Protein 7SHJ (pdb70)

Nearest PDB structures (foldseek):
  7shj-assembly1_A  TM=1.004E+00  e=8.729E-49  Acinetobacter baumannii
  7shj-assembly2_B  TM=9.724E-01  e=4.569E-40  Acinetobacter baumannii
  4nnp-assembly1_A  TM=8.245E-01  e=5.913E-11  Staphylococcus aureus subsp. aureus Mu50
  5hx7-assembly1_A  TM=7.736E-01  e=1.551E-10  Listeria monocytogenes EGD-e
  4nnp-assembly2_B  TM=8.102E-01  e=1.195E-09  Staphylococcus aureus subsp. aureus Mu50

Foldseek 3Di:
DAEEEAAQLLLQLLCLLCPPPDHYHHLPLPVVSVVCVVPHQAYEYQACQVCVPCNVPQVPDPRYDRVVVPPQFDWDADADQQGHGDPPHTQSLGCLQLVRSLSSQCVSLVSVCVVCVVCNVSSNVSSVVSNVLSVVLLVVADDAEQEAEEQEPNCPNNCVSNNYDYRGHQDPDNVDGRDLVSLVVSLVSPPDQEHEYEYQDPPNNHHYQYFYAHSSLSPDNHSSVSSSVSSVSSNVRRVD/DAEEEAFQLLLQLVCLLCVPNDRHHYQPLPVVSVVVVVPHQAYEYQDCLVPVPCCVPQVPPPRYDHLVPPPQFDWAADAAQQGHGDPPHTLSLGCLALSRSLSSQCVSLVVVCVVVVVCSVVSNVSSVVLNVLSVVLLVVQAEAEAEEQADNNPNNCRSNVYDYRGHQDPPPHGDDVVVCSCVVSVPDQQHEYEYEDPFDRPDSYTYHYAHSSCSPDNHSSVNSSVRSVSRHVRRD

Solvent-accessible surface area: 22377 Å² total; per-residue (Å²): 163,26,1,3,0,0,16,29,4,0,32,1,0,0,52,32,0,0,99,81,42,48,114,5,97,24,4,66,182,100,108,74,51,130,126,12,9,99,72,7,30,5,0,0,6,0,0,133,64,64,10,70,122,27,42,129,68,2,63,117,40,205,53,14,45,16,0,19,117,42,37,38,4,8,46,38,14,81,29,55,28,118,11,8,22,63,51,116,42,49,5,13,29,0,5,0,11,0,38,0,0,17,70,0,0,69,39,0,0,32,34,0,1,130,71,47,88,129,41,113,87,79,0,97,80,2,1,61,53,4,7,164,68,0,79,117,7,15,127,82,40,135,50,97,34,27,36,0,0,0,61,27,24,0,1,18,3,0,25,102,10,0,19,14,58,15,23,0,0,18,7,109,55,57,166,79,78,35,80,85,72,13,19,134,64,0,53,92,53,52,66,126,71,91,1,4,13,0,11,58,45,171,156,200,9,50,56,60,36,86,44,18,1,50,14,32,3,93,151,45,107,44,0,10,61,2,0,98,85,11,0,78,84,0,19,118,4,23,115,119,168,27,0,0,0,0,20,25,2,0,30,1,0,0,54,28,0,0,139,87,42,50,122,4,84,25,9,80,170,112,114,76,40,115,125,15,1,96,68,5,35,8,0,0,10,0,1,138,68,62,9,72,116,18,41,153,50,2,61,140,39,200,57,14,44,16,0,24,110,37,38,16,4,10,54,39,19,73,32,50,18,133,18,15,15,64,36,116,44,56,5,11,31,0,11,0,12,1,61,3,0,22,98,0,0,39,29,0,1,60,36,5,6,135,52,49,90,122,34,132,53,109,2,138,85,29,0,59,57,5,10,128,68,0,71,113,4,15,133,81,50,80,62,78,11,0,12,0,89,52,21,0,0,19,4,0,18,78,5,0,43,8,64,18,12,2,0,24,12,117,118,132,85,43,88,78,78,12,77,140,64,9,81,115,35,64,24,71,88,61,0,1,15,0,8,63,113,169,135,76,124,94,44,54,30,13,43,5,23,2,45,12,38,4,90,144,46,111,46,0,14,82,5,0,67,82,8,0,57,56,0,26,141,7,5,153

Sequence (476 aa):
QGLVVSTHPIYLIAKEITKGVEEPQLLLQTPAHRKAINDASLVIWLGKAHEAPLNKLLSNNKKAIALLDSGILSILPQRNTRGAALPNTVDTHVWLEPNNAVRIGFFIAALRSQQHPENKAKYWNNANTFARNMLQAAQAYDSNGKPYWSYHDAYQYLERSLNLKFAGALTDDPHVAPTAAQIKYLNDSRPKAQMCLLAESFTKLGSITFQPVDESMNNEDNFVTAWKKLAIKTDKCVLNQGLVVSTHPIYLIAKEITKGVEEPQLLLQTPAHRKAINDASLVIWLGKAHEAPLNKLLSNNKKAIALLDSGILSILPQRNTRGAALPNTVDTHVWLEPNNAVRIGFFIAALRSQQHPENKAKYWNNANTFARNMLQAAQAYDSKPYWSYHDAYQYLERSLNLKFAGALTDDVAPTAAQIKYLNDSRPKAQMCLLAESQYQKLGSITFQPVDESMNNEDNFVTAWKKLAIKTDKCVL

Secondary structure (DSSP, 8-state):
--EEESSHHHHHHHHHHTTTT---EES---HHHHHHHHH-SEEEE--TTT-SSTHHHHHT-TTEEEGGGTT-S-----B-TTSPBPTT---S-GGGSHHHHHHHHHHHHHHHHHH-GGGHHHHHHHHHHHHHHHHHHHHT-----EEEEESSS--GGGHHHHTEEEEEES-SSTTSPPPHHHHHHHHHT-SSSSEEEEESS-----SEEEEE--TT-TT-S-HHHHHHHHHHHHHHHHH-/-EEEESSHHHHHHHHHHHTTT---EES---HHHHHHHHTEEEEEE--TTT-HHHHHHHTT-TTEEEGGGSS-S--PPPB-TTSPBPTT-----GGGSHHHHHHHHHHHHHHHHHH-GGGHHHHHHHHHHHHHHHHHHHHHT---EEEEEES--HHHHHHHT-EEEEEEE---PPPHHHHHHHHHH-SSSSEEEEEE---EEETTEEEEEE-TT-TT-S-HHHHHHHHHHHHHHHH-

Radius of gyration: 24.62 Å; Cα contacts (8 Å, |Δi|>4): 872; chains: 2; bounding box: 62×68×51 Å

InterPro domains:
  IPR006127 Periplasmic solute binding protein, ZnuA-like [PF01297] (11-212)
  IPR050492 Bacterial metal-binding protein 9 [PTHR42953] (11-207)

B-factor: mean 47.2, std 20.19, range [19.98, 134.27]

Organism: Acinetobacter baumannii (NCBI:txid470)

Structure (mmCIF, N/CA/C/O backbone):
data_7SHJ
#
_entry.id   7SHJ
#
_cell.length_a   55.519
_cell.length_b   45.606
_cell.length_c   97.659
_cell.angle_alpha   90.000
_cell.angle_beta   97.070
_cell.angle_gamma   90.000
#
_symmetry.space_group_name_H-M   'P 1 21 1'
#
loop_
_entity.id
_entity.type
_entity.pdbx_description
1 polymer 'Zinc ABC transporter solute-binding protein'
2 non-polymer 'SODIUM ION'
3 water water
#
loop_
_atom_site.group_PDB
_atom_site.id
_atom_site.type_symbol
_atom_site.label_atom_id
_atom_site.label_alt_id
_atom_site.label_comp_id
_atom_site.label_asym_id
_atom_site.label_entity_id
_atom_site.label_seq_id
_atom_site.pdbx_PDB_ins_code
_atom_site.Cartn_x
_at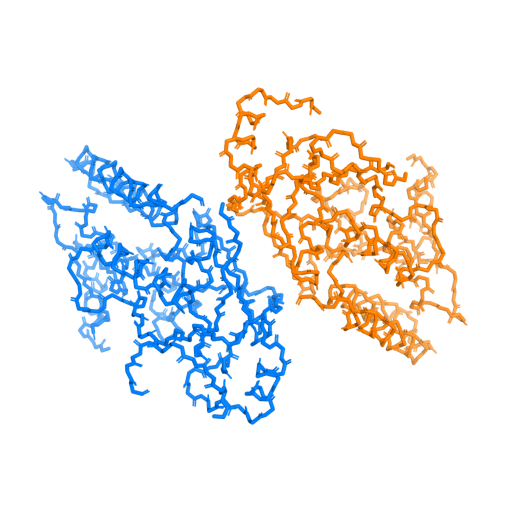om_site.Cartn_y
_atom_site.Cartn_z
_atom_site.occupancy
_atom_site.B_iso_or_equiv
_atom_site.auth_seq_id
_atom_site.auth_comp_id
_atom_site.auth_asym_id
_atom_site.auth_atom_id
_atom_site.pdbx_PDB_model_num
ATOM 1 N N . GLN A 1 2 ? 13.36000 13.05900 40.84500 1.000 96.76423 8 GLN A N 1
ATOM 2 C CA . GLN A 1 2 ? 13.65200 14.17100 39.91100 1.000 96.01414 8 GLN A CA 1
ATOM 3 C C . GLN A 1 2 ? 13.07300 13.88600 38.52700 1.000 93.12169 8 GLN A C 1
ATOM 4 O O . GLN A 1 2 ? 12.08600 14.55200 38.20900 1.000 91.91102 8 GLN A O 1
ATOM 17 N N . GLY A 1 3 ? 13.62900 12.94200 37.76400 1.000 54.99607 9 GLY A N 1
ATOM 18 C CA . GLY A 1 3 ? 13.24100 12.71600 36.36100 1.000 52.05624 9 GLY A CA 1
ATOM 19 C C . GLY A 1 3 ? 12.41300 11.47900 36.09800 1.000 49.75333 9 GLY A C 1
ATOM 20 O O . GLY A 1 3 ? 12.45900 10.56300 36.89800 1.000 51.86938 9 GLY A O 1
ATOM 24 N N . LEU A 1 4 ? 11.67300 11.47400 35.00400 1.000 38.65200 10 LEU A N 1
ATOM 25 C CA . LEU A 1 4 ? 10.91100 10.30100 34.55700 1.000 37.32026 10 LEU A CA 1
ATOM 26 C C . LEU A 1 4 ? 11.94300 9.32700 33.99500 1.000 36.17802 10 LEU A C 1
ATOM 27 O O . LEU A 1 4 ? 12.81100 9.83300 33.38400 1.000 35.51478 10 LEU A O 1
ATOM 43 N N . VAL A 1 5 ? 11.93400 8.05000 34.36700 1.000 35.40951 11 VAL A N 1
ATOM 44 C CA . VAL A 1 5 ? 12.82500 6.98200 33.83400 1.000 34.11198 11 VAL A CA 1
ATOM 45 C C . VAL A 1 5 ? 11.89000 6.00600 33.13200 1.000 32.43284 11 VAL A C 1
ATOM 46 O O . VAL A 1 5 ? 10.84600 5.87400 33.63300 1.000 32.48547 11 VAL A O 1
ATOM 59 N N . VAL A 1 6 ? 12.24800 5.44800 31.97600 1.000 32.10122 12 VAL A N 1
ATOM 60 C CA . VAL A 1 6 ? 11.35800 4.57900 31.16000 1.000 30.92213 12 VAL A CA 1
ATOM 61 C C . VAL A 1 6 ? 12.15000 3.35900 30.70900 1.000 30.73790 12 VAL A C 1
ATOM 62 O O . VAL A 1 6 ? 13.06400 3.54800 29.97100 1.000 32.04068 12 VAL A O 1
ATOM 75 N N . SER A 1 7 ? 11.71800 2.15400 31.03800 1.000 37.75189 13 SER A N 1
ATOM 76 C CA . SER A 1 7 ? 12.44400 0.88700 30.76700 1.000 37.60714 13 SER A CA 1
ATOM 77 C C . SER A 1 7 ? 12.79300 0.64800 29.30100 1.000 40.00216 13 SER A C 1
ATOM 78 O O . SER A 1 7 ? 13.97000 0.39200 29.06100 1.000 41.48129 13 SER A O 1
ATOM 86 N N . THR A 1 8 ? 11.84800 0.75700 28.37700 1.000 26.76374 14 THR A N 1
ATOM 87 C CA . THR A 1 8 ? 12.01300 0.32600 26.97200 1.000 30.56419 14 THR A CA 1
ATOM 88 C C . THR A 1 8 ? 11.99700 1.49200 26.00000 1.000 33.80405 14 THR A C 1
ATOM 89 O O . THR A 1 8 ? 11.42100 2.51500 26.33000 1.000 32.59075 14 THR A O 1
ATOM 100 N N . HIS A 1 9 ? 12.55400 1.28000 24.82100 1.000 28.18759 15 HIS A N 1
ATOM 101 C CA . HIS A 1 9 ? 12.67900 2.33700 23.79400 1.000 30.26415 15 HIS A CA 1
ATOM 102 C C . HIS A 1 9 ? 11.34600 2.74000 23.16900 1.000 31.68801 15 HIS A C 1
ATOM 103 O O . HIS A 1 9 ? 11.20800 3.89100 22.98200 1.000 31.10110 15 HIS A O 1
ATOM 117 N N . PRO A 1 10 ? 10.40000 1.85300 22.79800 1.000 35.77271 16 PRO A N 1
ATOM 118 C CA . PRO A 1 10 ? 9.12300 2.30900 22.27200 1.000 34.75680 16 PRO A CA 1
ATOM 119 C C . PRO A 1 10 ? 8.36000 3.16100 23.29700 1.000 30.35890 16 PRO A C 1
ATOM 120 O O . PRO A 1 10 ? 7.78800 4.11500 22.91500 1.000 30.67473 16 PRO A O 1
ATOM 131 N N . ILE A 1 11 ? 8.41700 2.79000 24.56900 1.000 39.89952 17 ILE A N 1
ATOM 132 C CA . ILE A 1 11 ? 7.67400 3.49600 25.64300 1.000 35.78850 17 ILE A CA 1
ATOM 133 C C . ILE A 1 11 ? 8.43300 4.78200 25.93700 1.000 36.21224 17 ILE A C 1
ATOM 134 O O . ILE A 1 11 ? 7.80500 5.64600 26.39600 1.000 34.72785 17 ILE A O 1
ATOM 150 N N . TYR A 1 12 ? 9.74300 4.82500 25.76000 1.000 30.75106 18 TYR A N 1
ATOM 151 C CA . TYR A 1 12 ? 10.56700 6.04100 25.93100 1.000 30.96687 18 TYR A CA 1
ATOM 152 C C . TYR A 1 12 ? 10.17100 7.04100 24.84600 1.000 33.34610 18 TYR A C 1
ATOM 153 O O . TYR A 1 12 ? 10.22000 8.17500 25.16900 1.000 31.56694 18 TYR A O 1
ATOM 171 N N . LEU A 1 13 ? 9.86500 6.60500 23.62100 1.000 28.74555 19 LEU A N 1
ATOM 172 C CA . LEU A 1 13 ? 9.47400 7.50000 22.51000 1.000 31.07741 19 LEU A CA 1
ATOM 173 C C . LEU A 1 13 ? 8.08600 8.08500 22.79800 1.000 29.42458 19 LEU A C 1
ATOM 174 O O . LEU A 1 13 ? 7.88700 9.24600 22.48800 1.000 31.11689 19 LEU A O 1
ATOM 190 N N . ILE A 1 14 ? 7.17500 7.33300 23.40000 1.000 35.56216 20 ILE A N 1
ATOM 191 C CA . ILE A 1 14 ? 5.84200 7.87800 23.78100 1.000 32.39336 20 ILE A CA 1
ATOM 192 C C . ILE A 1 14 ? 6.10400 8.90300 24.88600 1.000 29.40879 20 ILE A C 1
ATOM 193 O O . ILE A 1 14 ? 5.64200 9.99200 24.70500 1.000 28.71660 20 ILE A O 1
ATOM 209 N N . ALA A 1 15 ? 6.85100 8.56200 25.93800 1.000 33.46454 21 ALA A N 1
ATOM 210 C CA . ALA A 1 15 ? 7.13800 9.46200 27.06900 1.000 31.45377 21 ALA A CA 1
ATOM 211 C C . ALA A 1 15 ? 7.74500 10.76500 26.55500 1.000 33.16450 21 ALA A C 1
ATOM 212 O O . ALA A 1 15 ? 7.35900 11.73100 27.09800 1.000 32.56706 21 ALA A O 1
ATOM 219 N N . LYS A 1 16 ? 8.60700 10.74100 25.54200 1.000 36.80178 22 LYS A N 1
ATOM 220 C CA . LYS A 1 16 ? 9.32300 11.91000 24.96100 1.000 38.91782 22 LYS A CA 1
ATOM 221 C C . LYS A 1 16 ? 8.31600 12.89300 24.35400 1.000 39.04152 22 LYS A C 1
ATOM 222 O O . LYS A 1 16 ? 8.45500 14.06500 24.57600 1.000 40.63382 22 LYS A O 1
ATOM 241 N N . GLU A 1 17 ? 7.31100 12.41100 23.64500 1.000 39.07311 23 GLU A N 1
ATOM 242 C CA . GLU A 1 17 ? 6.27000 13.27900 23.07100 1.000 39.49421 23 GLU A CA 1
ATOM 243 C C . GLU A 1 17 ? 5.46100 13.87200 24.21800 1.000 36.82547 23 GLU A C 1
ATOM 244 O O . GLU A 1 17 ? 5.17100 15.04600 24.12000 1.000 38.17826 23 GLU A O 1
ATOM 256 N N . ILE A 1 18 ? 5.10300 13.09700 25.24600 1.000 31.37481 24 ILE A N 1
ATOM 257 C CA . ILE A 1 18 ? 4.25100 13.63900 26.30100 1.000 30.86949 24 ILE A CA 1
ATOM 258 C C . ILE A 1 18 ? 4.96700 14.75400 27.05900 1.000 32.64865 24 ILE A C 1
ATOM 259 O O . ILE A 1 18 ? 4.33900 15.70300 27.52300 1.000 34.07251 24 ILE A O 1
ATOM 275 N N . THR A 1 19 ? 6.26800 14.62400 27.25400 1.000 33.93565 25 THR A N 1
ATOM 276 C CA . THR A 1 19 ? 7.02900 15.53800 28.09000 1.000 38.59147 25 THR A CA 1
ATOM 277 C C . THR A 1 19 ? 7.72900 16.63500 27.29500 1.000 41.06808 25 THR A C 1
ATOM 278 O O . THR A 1 19 ? 8.54700 17.36300 27.86800 1.000 43.43152 25 THR A O 1
ATOM 289 N N . LYS A 1 20 ? 7.44900 16.74000 26.00900 1.000 52.61683 26 LYS A N 1
ATOM 290 C CA . LYS A 1 20 ? 8.17800 17.63500 25.12200 1.000 53.91436 26 LYS A CA 1
ATOM 291 C C . LYS A 1 20 ? 8.00700 19.07900 25.58600 1.000 57.77272 26 LYS A C 1
ATOM 292 O O . LYS A 1 20 ? 6.88800 19.55300 25.79200 1.000 58.76494 26 LYS A O 1
ATOM 311 N N . GLY A 1 21 ? 9.13800 19.76800 25.76400 1.000 50.62449 27 GLY A N 1
ATOM 312 C CA . GLY A 1 21 ? 9.16400 21.14500 26.21900 1.000 53.23007 27 GLY A CA 1
ATOM 313 C C . GLY A 1 21 ? 9.09900 21.31500 27.72000 1.000 54.35652 27 GLY A C 1
ATOM 314 O O . GLY A 1 21 ? 9.09400 22.46100 28.19200 1.000 56.28570 27 GLY A O 1
ATOM 318 N N . VAL A 1 22 ? 8.94400 20.23900 28.49100 1.000 48.36633 28 VAL A N 1
ATOM 319 C CA . VAL A 1 22 ? 8.84600 20.27200 29.97600 1.000 48.97429 28 VAL A CA 1
ATOM 320 C C . VAL A 1 22 ? 10.11400 19.65100 30.53200 1.000 48.87954 28 VAL A C 1
ATOM 321 O O . VAL A 1 22 ? 10.74300 20.29400 31.37400 1.000 51.99308 28 VAL A O 1
ATOM 334 N N . GLU A 1 23 ? 10.48400 18.46300 30.05800 1.000 46.58453 29 GLU A N 1
ATOM 335 C CA . GLU A 1 23 ? 11.63700 17.70400 30.57400 1.000 45.60810 29 GLU A CA 1
ATOM 336 C C . GLU A 1 23 ? 12.00000 16.60700 29.59100 1.000 44.44480 29 GLU A C 1
ATOM 337 O O . GLU A 1 23 ? 11.19800 16.36700 28.69100 1.000 44.22372 29 GLU A O 1
ATOM 349 N N . GLU A 1 24 ? 13.13300 15.95400 29.80300 1.000 68.21344 30 GLU A N 1
ATOM 350 C CA . GLU A 1 24 ? 13.57600 14.83400 28.95300 1.000 67.27386 30 GLU A CA 1
ATOM 351 C C . GLU A 1 24 ? 13.50400 13.55100 29.77200 1.000 66.08687 30 GLU A C 1
ATOM 352 O O . GLU A 1 24 ? 14.17500 13.50600 30.80900 1.000 66.79485 30 GLU A O 1
ATOM 364 N N . PRO A 1 25 ? 12.76100 12.50100 29.34600 1.000 42.32876 31 PRO A N 1
ATOM 365 C CA . PRO A 1 25 ? 12.76500 11.26300 30.07800 1.000 41.27600 31 PRO A CA 1
ATOM 366 C C . PRO A 1 25 ? 14.12700 10.59600 29.86400 1.000 42.31823 31 PRO A C 1
ATOM 367 O O . PRO A 1 25 ? 14.82000 11.00900 28.96400 1.000 42.86040 31 PRO A O 1
ATOM 378 N N . GLN A 1 26 ? 14.48200 9.62500 30.69900 1.000 46.38188 32 GLN A N 1
ATOM 379 C CA . GLN A 1 26 ? 15.76200 8.88900 30.60400 1.000 47.90574 32 GLN A CA 1
ATOM 380 C C . GLN A 1 26 ? 15.47000 7.42700 30.29500 1.000 47.01616 32 GLN A C 1
ATOM 381 O O . GLN A 1 26 ? 14.83700 6.82600 31.09400 1.000 46.10026 32 GLN A O 1
ATOM 395 N N . LEU A 1 27 ? 16.00700 6.86400 29.21800 1.000 46.26081 33 LEU A N 1
ATOM 396 C CA . LEU A 1 27 ? 15.85400 5.42900 28.88600 1.000 45.98972 33 LEU A CA 1
ATOM 397 C C . LEU A 1 27 ? 16.71000 4.63000 29.86500 1.000 48.27947 33 LEU A C 1
ATOM 398 O O . LEU A 1 27 ? 17.87700 4.97800 30.01500 1.000 49.99020 33 LEU A O 1
ATOM 414 N N . LEU A 1 28 ? 16.16000 3.59500 30.47100 1.000 47.93996 34 LEU A N 1
ATOM 415 C CA . LEU A 1 28 ? 16.89000 2.77100 31.43000 1.000 50.35077 34 LEU A CA 1
ATOM 416 C C . LEU A 1 28 ? 17.74500 1.71800 30.73200 1.000 52.14309 34 LEU A C 1
ATOM 417 O O . LEU A 1 28 ? 18.95900 1.67400 30.93300 1.000 54.08280 34 LEU A O 1
ATOM 433 N N . LEU A 1 29 ? 17.12400 0.86800 29.90000 1.000 78.65154 35 LEU A N 1
ATOM 434 C CA . LEU A 1 29 ? 17.79900 -0.24000 29.17300 1.000 80.49913 35 LEU A CA 1
ATOM 435 C C . LEU A 1 29 ? 18.04000 0.22600 27.73700 1.000 80.22014 35 LEU A C 1
ATOM 436 O O . LEU A 1 29 ? 17.04500 0.36200 27.02100 1.000 77.86460 35 LEU A O 1
ATOM 452 N N . GLN A 1 30 ? 19.29100 0.45000 27.32400 1.000 117.24300 36 GLN A N 1
ATOM 453 C CA . GLN A 1 30 ? 19.62300 1.02300 25.99000 1.000 117.05351 36 GLN A CA 1
ATOM 454 C C . GLN A 1 30 ? 20.26000 -0.02300 25.07100 1.000 118.90899 36 GLN A C 1
ATOM 455 O O . GLN A 1 30 ? 21.05200 -0.83600 25.59700 1.000 121.39087 36 GLN A O 1
ATOM 469 N N . THR A 1 40 ? 22.79900 -2.99000 35.74800 1.000 133.57917 46 THR A N 1
ATOM 470 C CA . THR A 1 40 ? 23.98700 -2.30700 36.24000 1.000 133.13175 46 THR A CA 1
ATOM 471 C C . THR A 1 40 ? 23.69900 -1.46800 37.48100 1.000 131.22626 46 THR A C 1
ATOM 472 O O . THR A 1 40 ? 22.53100 -1.28100 37.84600 1.000 130.23667 46 THR A O 1
ATOM 483 N N . PRO A 1 41 ? 24.73400 -0.97100 38.17200 1.000 117.75096 47 PRO A N 1
ATOM 484 C CA . PRO A 1 41 ? 24.50100 0.05200 39.21100 1.000 115.38489 47 PRO A CA 1
ATOM 485 C C . PRO A 1 41 ? 24.14800 1.43400 38.67300 1.000 114.10052 47 PRO A C 1
ATOM 486 O O . PRO A 1 41 ? 23.57800 2.23600 39.42200 1.000 112.40032 47 PRO A O 1
ATOM 497 N N . ALA A 1 42 ? 24.46800 1.75000 37.41500 1.000 79.16212 48 ALA A N 1
ATOM 498 C CA . ALA A 1 42 ? 24.03300 3.02800 36.85300 1.000 78.11200 48 ALA A CA 1
ATOM 499 C C . ALA A 1 42 ? 22.53600 3.01700 36.59300 1.000 77.04082 48 ALA A C 1
ATOM 500 O O . ALA A 1 42 ? 21.86300 4.04300 36.74900 1.000 75.56696 48 ALA A O 1
ATOM 507 N N . HIS A 1 43 ? 22.00700 1.86800 36.18700 1.000 78.21990 49 HIS A N 1
ATOM 508 C CA . HIS A 1 43 ? 20.54800 1.70000 36.03100 1.000 77.25137 49 HIS A CA 1
ATOM 509 C C . HIS A 1 43 ? 19.99500 1.92200 37.43100 1.000 75.42746 49 HIS A C 1
ATOM 510 O O . HIS A 1 43 ? 19.00200 2.62600 37.55400 1.000 73.72200 49 HIS A O 1
ATOM 524 N N . ARG A 1 44 ? 20.64400 1.33200 38.43900 1.000 95.19826 50 ARG A N 1
ATOM 525 C CA . ARG A 1 44 ? 20.16100 1.41400 39.83600 1.000 92.97694 50 ARG A CA 1
ATOM 526 C C . ARG A 1 44 ? 20.12100 2.87300 40.23200 1.000 91.76627 50 ARG A C 1
ATOM 527 O O . ARG A 1 44 ? 19.10300 3.24000 40.71700 1.000 90.13186 50 ARG A O 1
ATOM 548 N N . LYS A 1 45 ? 21.16100 3.65300 39.95900 1.000 71.94284 51 LYS A N 1
ATOM 549 C CA . LYS A 1 45 ? 21.24200 5.08300 40.35600 1.000 71.16380 51 LYS A CA 1
ATOM 550 C C . LYS A 1 45 ? 20.07300 5.86600 39.75200 1.000 70.08735 51 LYS A C 1
ATOM 551 O O . LYS A 1 45 ? 19.50800 6.63600 40.47100 1.000 68.28450 51 LYS A O 1
ATOM 570 N N . ALA A 1 46 ? 19.79100 5.71600 38.46300 1.000 67.80023 52 ALA A N 1
ATOM 571 C CA . ALA A 1 46 ? 18.72000 6.41900 37.77200 1.000 66.82907 52 ALA A CA 1
ATOM 572 C C . ALA A 1 46 ? 17.37200 6.13500 38.41700 1.000 65.03148 52 ALA A C 1
ATOM 573 O O . ALA A 1 46 ? 16.47500 6.98700 38.39100 1.000 63.16547 52 ALA A O 1
ATOM 580 N N . ILE A 1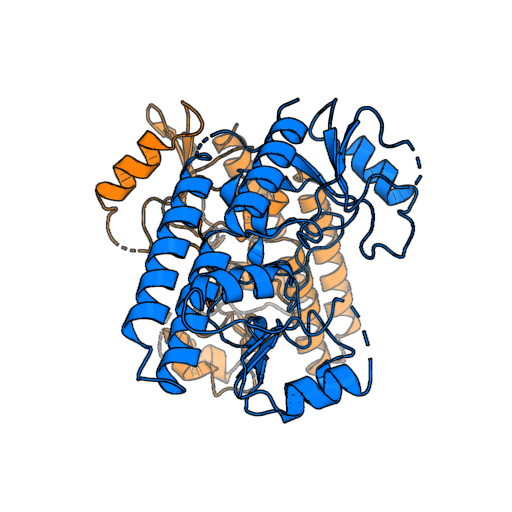 47 ? 17.19400 4.93200 38.96400 1.000 50.12969 53 ILE A N 1
ATOM 581 C CA . ILE A 1 47 ? 15.90500 4.58800 39.55900 1.000 48.35580 53 ILE A CA 1
ATOM 582 C C . ILE A 1 47 ? 15.75300 5.24200 40.92900 1.000 48.24526 53 ILE A C 1
ATOM 583 O O . ILE A 1 47 ? 14.67100 5.74000 41.27400 1.000 46.57401 53 ILE A O 1
ATOM 599 N N . ASN A 1 48 ? 16.81600 5.21900 41.73900 1.000 73.35353 54 ASN A N 1
ATOM 600 C CA . ASN A 1 48 ? 16.74400 5.86800 43.04200 1.000 72.12970 54 ASN A CA 1
ATOM 601 C C . ASN A 1 48 ? 16.43500 7.35300 42.88200 1.000 70.72690 54 ASN A C 1
ATOM 602 O O . ASN A 1 48 ? 15.58600 7.90100 43.59200 1.000 68.87405 54 ASN A O 1
ATOM 613 N N . ASP A 1 49 ? 17.06800 8.00300 41.89900 1.000 82.61517 55 ASP A N 1
ATOM 614 C CA . ASP A 1 49 ? 16.87900 9.42700 41.64200 1.000 81.93088 55 ASP A CA 1
ATOM 615 C C . ASP A 1 49 ? 15.58700 9.74600 40.89500 1.000 81.06498 55 ASP A C 1
ATOM 616 O O . ASP A 1 49 ? 15.21100 10.92200 40.80600 1.000 80.78074 55 ASP A O 1
ATOM 625 N N . ALA A 1 50 ? 14.89600 8.74900 40.36000 1.000 53.86435 56 ALA A N 1
ATOM 626 C CA . ALA A 1 50 ? 13.70400 9.03600 39.57400 1.000 52.47734 56 ALA A CA 1
ATOM 627 C C . ALA A 1 50 ? 12.57100 9.44300 40.49800 1.000 49.90862 56 ALA A C 1
ATOM 628 O O . ALA A 1 50 ? 12.49600 9.00000 41.63800 1.000 49.67964 56 ALA A O 1
ATOM 635 N N . SER A 1 51 ? 11.66200 10.26900 39.96400 1.000 46.50821 57 SER A N 1
ATOM 636 C CA . SER A 1 51 ? 10.39700 10.64500 40.63500 1.000 44.62114 57 SER A CA 1
ATOM 637 C C . SER A 1 51 ? 9.29900 9.72500 40.10600 1.000 42.81566 57 SER A C 1
ATOM 638 O O . SER A 1 51 ? 8.32200 9.54300 40.82500 1.000 40.88648 57 SER A O 1
ATOM 646 N N . LEU A 1 52 ? 9.44600 9.20400 38.88300 1.000 41.42865 58 LEU A N 1
ATOM 647 C CA . LEU A 1 52 ? 8.46900 8.27900 38.25300 1.000 40.06270 58 LEU A CA 1
ATOM 648 C C . LEU A 1 52 ? 9.24500 7.30200 37.38700 1.000 41.77343 58 LEU A C 1
ATOM 649 O O . LEU A 1 52 ? 10.24200 7.72600 36.93500 1.000 43.54469 58 LEU A O 1
ATOM 665 N N . VAL A 1 53 ? 8.86600 6.03800 37.32800 1.000 32.03279 59 VAL A N 1
ATOM 666 C CA . VAL A 1 53 ? 9.43600 4.99700 36.49900 1.000 32.09859 59 VAL A CA 1
ATOM 667 C C . VAL A 1 53 ? 8.27300 4.33000 35.80100 1.000 30.71158 59 VAL A C 1
ATOM 668 O O . VAL A 1 53 ? 7.27600 3.98900 36.44400 1.000 30.32995 59 VAL A O 1
ATOM 681 N N . ILE A 1 54 ? 8.36400 4.24900 34.47500 1.000 30.05887 60 ILE A N 1
ATOM 682 C CA . ILE A 1 54 ? 7.38500 3.58500 33.63500 1.000 29.39826 60 ILE A CA 1
ATOM 683 C C . ILE A 1 54 ? 8.03900 2.34600 33.03400 1.000 31.93278 60 ILE A C 1
ATOM 684 O O . ILE A 1 54 ? 9.12400 2.40900 32.44700 1.000 32.95132 60 ILE A O 1
ATOM 700 N N . TRP A 1 55 ? 7.46800 1.18000 33.25000 1.000 31.72222 61 TRP A N 1
ATOM 701 C CA . TRP A 1 55 ? 8.03100 -0.09200 32.74700 1.000 34.04092 61 TRP A CA 1
ATOM 702 C C . TRP A 1 55 ? 6.83700 -0.92700 32.36500 1.000 34.46466 61 TRP A C 1
ATOM 703 O O . TRP A 1 55 ? 5.84600 -0.51800 32.75500 1.000 33.04607 61 TRP A O 1
ATOM 724 N N . LEU A 1 56 ? 6.95700 -1.95200 31.52600 1.000 37.05444 62 LEU A N 1
ATOM 725 C CA . LEU A 1 56 ? 5.79000 -2.73600 31.06000 1.000 38.37039 62 LEU A CA 1
ATOM 726 C C . LEU A 1 56 ? 5.35100 -3.62400 32.21900 1.000 39.49684 62 LEU A C 1
ATOM 727 O O . LEU A 1 56 ? 4.17400 -3.62800 32.48500 1.000 39.00731 62 LEU A O 1
ATOM 743 N N . GLY A 1 57 ? 6.28400 -4.23300 32.93600 1.000 41.30232 63 GLY A N 1
ATOM 744 C CA . GLY A 1 57 ? 5.98200 -5.06700 34.08000 1.000 42.82619 63 GLY A CA 1
ATOM 745 C C . GLY A 1 57 ? 6.62100 -6.41300 33.97200 1.000 47.12933 63 GLY A C 1
ATOM 746 O O . GLY A 1 57 ? 7.19600 -6.79500 32.92300 1.000 49.34802 63 GLY A O 1
ATOM 750 N N . LYS A 1 58 ? 6.51700 -7.18600 35.04700 1.000 91.12935 64 LYS A N 1
ATOM 751 C CA . LYS A 1 58 ? 7.28500 -8.40500 35.21600 1.000 93.58490 64 LYS A CA 1
ATOM 752 C C . LYS A 1 58 ? 7.10000 -9.36400 34.05600 1.000 94.19814 64 LYS A C 1
ATOM 753 O O . LYS A 1 58 ? 7.95800 -10.22100 33.83300 1.000 96.56421 64 LYS A O 1
ATOM 772 N N . ALA A 1 59 ? 6.04700 -9.19500 33.26700 1.000 100.29097 65 ALA A N 1
ATOM 773 C CA . ALA A 1 59 ? 5.87700 -10.04500 32.09300 1.000 101.39110 65 ALA A CA 1
ATOM 774 C C . ALA A 1 59 ? 6.89600 -9.73800 30.98900 1.000 101.18318 65 ALA A C 1
ATOM 775 O O . ALA A 1 59 ? 7.26800 -10.63000 30.21900 1.000 102.47544 65 ALA A O 1
ATOM 782 N N . HIS A 1 60 ? 7.30500 -8.48700 30.78400 1.000 89.52916 66 HIS A N 1
ATOM 783 C CA . HIS A 1 60 ? 8.25200 -8.07500 29.70800 1.000 89.51600 66 HIS A CA 1
ATOM 784 C C . HIS A 1 60 ? 9.70000 -8.05600 30.20700 1.000 91.80574 66 HIS A C 1
ATOM 785 O O . HIS A 1 60 ? 10.55300 -8.45400 29.40500 1.000 93.56648 66 HIS A O 1
ATOM 799 N N . GLU A 1 61 ? 9.97400 -7.60200 31.43800 1.000 74.50104 67 GLU A N 1
ATOM 800 C CA . GLU A 1 61 ? 11.35100 -7.46500 32.00200 1.000 75.63802 67 GLU A CA 1
ATOM 801 C C . GLU A 1 61 ? 11.41300 -8.25400 33.31300 1.000 77.55140 67 GLU A C 1
ATOM 802 O O . GLU A 1 61 ? 11.18100 -7.65500 34.37500 1.000 76.69341 67 GLU A O 1
ATOM 814 N N . ALA A 1 62 ? 11.65900 -9.56800 33.24800 1.000 83.47580 68 ALA A N 1
ATOM 815 C CA . ALA A 1 62 ? 11.80300 -10.41600 34.44800 1.000 85.30233 68 ALA A CA 1
ATOM 816 C C . ALA A 1 62 ? 13.09200 -10.07200 35.18500 1.000 85.98399 68 ALA A C 1
ATOM 817 O O . ALA A 1 62 ? 13.07500 -10.26900 36.40500 1.000 86.32877 68 ALA A O 1
ATOM 824 N N . PRO A 1 63 ? 14.22400 -9.65900 34.55300 1.000 118.46420 69 PRO A N 1
ATOM 825 C CA . PRO A 1 63 ? 15.38300 -9.30000 35.39800 1.000 118.76687 69 PRO A CA 1
ATOM 826 C C . PRO A 1 63 ? 15.18400 -8.02200 36.19600 1.000 116.75874 69 PRO A C 1
ATOM 827 O O . PRO A 1 63 ? 15.63200 -7.93700 37.34600 1.000 116.84822 69 PRO A O 1
ATOM 838 N N . LEU A 1 64 ? 14.51800 -7.02500 35.61600 1.000 66.32901 70 LEU A N 1
ATOM 839 C CA . LEU A 1 64 ? 14.21800 -5.78300 36.31000 1.000 64.02083 70 LEU A CA 1
ATOM 840 C C . LEU A 1 64 ? 13.16300 -5.96900 37.37400 1.000 63.04440 70 LEU A C 1
ATOM 841 O O . LEU A 1 64 ? 12.92300 -5.04500 38.16400 1.000 61.43895 70 LEU A O 1
ATOM 857 N N . ASN A 1 65 ? 12.48800 -7.11500 37.35800 1.000 62.62593 71 ASN A N 1
ATOM 858 C CA . ASN A 1 65 ? 11.31400 -7.27100 38.18000 1.000 62.06797 71 ASN A CA 1
ATOM 859 C C . ASN A 1 65 ? 11.62400 -6.95000 39.61100 1.000 60.77834 71 ASN A C 1
ATOM 860 O O . ASN A 1 65 ? 10.78900 -6.36800 40.31400 1.000 58.94654 71 ASN A O 1
ATOM 871 N N . LYS A 1 66 ? 12.77100 -7.40100 40.11800 1.000 96.79318 72 LYS A N 1
ATOM 872 C CA . LYS A 1 66 ? 13.13700 -7.25500 41.54800 1.000 95.61936 72 LYS A CA 1
ATOM 873 C C . LYS A 1 66 ? 12.97000 -5.81800 42.03000 1.000 93.59543 72 LYS A C 1
ATOM 874 O O . LYS A 1 66 ? 12.12100 -5.58300 42.90500 1.000 91.87681 72 LYS A O 1
ATOM 893 N N . LEU A 1 67 ? 13.71600 -4.89300 41.45300 1.000 84.64699 73 LEU A N 1
ATOM 894 C CA . LEU A 1 67 ? 13.76500 -3.50200 41.94700 1.000 82.24934 73 LEU A CA 1
ATOM 895 C C . LEU A 1 67 ? 12.44500 -2.79300 41.71200 1.000 80.56492 73 LEU A C 1
ATOM 896 O O . LEU A 1 67 ? 11.96000 -2.17100 42.66200 1.000 78.47257 73 LEU A O 1
ATOM 912 N N . LEU A 1 68 ? 11.85400 -2.94100 40.53600 1.000 45.48966 74 LEU A N 1
ATOM 913 C CA . LEU A 1 68 ? 10.72300 -2.11200 40.15700 1.000 42.21296 74 LEU A CA 1
ATOM 914 C C . LEU A 1 68 ? 9.40500 -2.62100 40.71400 1.000 41.91292 74 LEU A C 1
ATOM 915 O O . LEU A 1 68 ? 8.47200 -1.82600 40.88300 1.000 39.85215 74 LEU A O 1
ATOM 931 N N . SER A 1 69 ? 9.28900 -3.92700 40.96600 1.000 53.81698 75 SER A N 1
ATOM 932 C CA . SER A 1 69 ? 8.00300 -4.44300 41.40500 1.000 53.55379 75 SER A CA 1
ATOM 933 C C . SER A 1 69 ? 7.68600 -3.93000 42.80200 1.000 51.06665 75 SER A C 1
ATOM 934 O O . SER A 1 69 ? 6.52500 -3.63300 43.10900 1.000 49.42172 75 SER A O 1
ATOM 942 N N . ASN A 1 70 ? 8.70000 -3.79100 43.64800 1.000 53.85119 76 ASN A N 1
ATOM 943 C CA . ASN A 1 70 ? 8.49400 -3.21700 44.96100 1.000 54.35915 76 ASN A CA 1
ATOM 944 C C . ASN A 1 70 ? 8.75300 -1.71200 45.02600 1.000 54.72761 76 ASN A C 1
ATOM 945 O O . ASN A 1 70 ? 8.83900 -1.17100 46.11800 1.000 54.91448 76 ASN A O 1
ATOM 956 N N . ASN A 1 71 ? 8.88200 -1.00900 43.91300 1.000 42.69722 77 ASN A N 1
ATOM 957 C CA . ASN A 1 71 ? 9.15700 0.42500 43.99000 1.000 42.93673 77 ASN A CA 1
ATOM 958 C C . ASN A 1 71 ? 7.86200 1.20200 43.75800 1.000 42.54194 77 ASN A C 1
ATOM 959 O O . ASN A 1 71 ? 7.22800 1.07400 42.70800 1.000 42.18401 77 ASN A O 1
ATOM 970 N N . LYS A 1 72 ? 7.49100 2.02100 44.74200 1.000 46.33187 78 LYS A N 1
ATOM 971 C CA . LYS A 1 72 ? 6.20700 2.70100 44.69200 1.000 46.12922 78 LYS A CA 1
ATOM 972 C C . LYS A 1 72 ? 6.12700 3.71600 43.55800 1.000 45.89234 78 LYS A C 1
ATOM 973 O O . LYS A 1 72 ? 5.03300 4.02300 43.07200 1.000 45.82392 78 LYS A O 1
ATOM 992 N N . LYS A 1 73 ? 7.23600 4.27700 43.12000 1.000 42.39192 79 LYS A N 1
ATOM 993 C CA . LYS A 1 73 ? 7.20900 5.23700 41.99800 1.000 42.50510 79 LYS A CA 1
ATOM 994 C C . LYS A 1 73 ? 7.19900 4.50900 40.64700 1.000 42.17611 79 LYS A C 1
ATOM 995 O O . LYS A 1 73 ? 6.96700 5.20400 39.70600 1.000 42.27349 79 LYS A O 1
ATOM 1014 N N . ALA A 1 74 ? 7.26500 3.17700 40.58300 1.000 37.45186 80 ALA A N 1
ATOM 1015 C CA . ALA A 1 74 ? 7.37000 2.45200 39.33100 1.000 37.47291 80 ALA A CA 1
ATOM 1016 C C . ALA A 1 74 ? 5.98100 1.94700 38.95700 1.000 36.92548 80 ALA A C 1
ATOM 1017 O O . ALA A 1 74 ? 5.33100 1.26400 39.74600 1.000 36.74125 80 ALA A O 1
ATOM 1024 N N . ILE A 1 75 ? 5.49800 2.33700 37.79100 1.000 35.27265 81 ILE A N 1
ATOM 1025 C CA . ILE A 1 75 ? 4.16600 1.97400 37.33300 1.000 34.46466 81 ILE A CA 1
ATOM 1026 C C . ILE A 1 75 ? 4.33500 0.98500 36.18800 1.000 34.36465 81 ILE A C 1
ATOM 1027 O O . ILE A 1 75 ? 4.93700 1.32100 35.15600 1.000 34.42781 81 ILE A O 1
ATOM 1043 N N . ALA A 1 76 ? 3.79600 -0.22800 36.36000 1.000 32.09332 82 ALA A N 1
ATOM 1044 C CA . ALA A 1 76 ? 3.88900 -1.27700 35.33600 1.000 32.23544 82 ALA A CA 1
ATOM 1045 C C . ALA A 1 76 ? 2.67100 -1.14100 34.42100 1.000 31.46167 82 ALA A C 1
ATOM 1046 O O . ALA A 1 76 ? 1.53500 -1.32600 34.86200 1.000 30.98793 82 ALA A O 1
ATOM 1053 N N . LEU A 1 77 ? 2.86000 -0.77700 33.15600 1.000 32.69076 83 LEU A N 1
ATOM 1054 C CA . LEU A 1 77 ? 1.73400 -0.51200 32.22900 1.000 31.99068 83 LEU A CA 1
ATOM 1055 C C . LEU A 1 77 ? 0.84000 -1.75100 32.09800 1.000 31.44588 83 LEU A C 1
ATOM 1056 O O . LEU A 1 77 ? -0.36300 -1.58700 32.12100 1.000 30.63525 83 LEU A O 1
ATOM 1072 N N . LEU A 1 78 ? 1.41800 -2.94200 32.00500 1.000 36.10170 84 LEU A N 1
ATOM 1073 C CA . LEU A 1 78 ? 0.67000 -4.21100 31.81300 1.000 35.44372 84 LEU A CA 1
ATOM 1074 C C . LEU A 1 78 ? -0.21000 -4.49200 33.03800 1.000 35.52268 84 LEU A C 1
ATOM 1075 O O . LEU A 1 78 ? -1.26000 -5.02300 32.80800 1.000 34.99367 84 LEU A O 1
ATOM 1091 N N . ASP A 1 79 ? 0.13700 -4.04400 34.25300 1.000 43.57891 85 ASP A N 1
ATOM 1092 C CA . ASP A 1 79 ? -0.66700 -4.35000 35.42900 1.000 43.65260 85 ASP A CA 1
ATOM 1093 C C . ASP A 1 79 ? -1.67000 -3.25200 35.77200 1.000 43.67366 85 ASP A C 1
ATOM 1094 O O . ASP A 1 79 ? -2.34500 -3.34900 36.79200 1.000 44.05528 85 ASP A O 1
ATOM 1103 N N . SER A 1 80 ? -1.78300 -2.16800 35.00200 1.000 41.40233 86 SER A N 1
ATOM 1104 C CA . SER A 1 80 ? -2.59200 -0.95900 35.35700 1.000 41.82080 86 SER A CA 1
ATOM 1105 C C . SER A 1 80 ? -4.07300 -0.98900 34.97000 1.000 41.35496 86 SER A C 1
ATOM 1106 O O . SER A 1 80 ? -4.79400 -0.16600 35.50000 1.000 41.44707 86 SER A O 1
ATOM 1114 N N . GLY A 1 81 ? -4.49600 -1.82700 34.03400 1.000 36.51227 87 GLY A N 1
ATOM 1115 C CA . GLY A 1 81 ? -5.88300 -1.87400 33.54700 1.000 36.57281 87 GLY A CA 1
ATOM 1116 C C . GLY A 1 81 ? -6.19000 -0.75100 32.58200 1.000 36.48332 87 GLY A C 1
ATOM 1117 O O . GLY A 1 81 ? -7.35800 -0.47600 32.37600 1.000 36.49648 87 GLY A O 1
ATOM 1121 N N . ILE A 1 82 ? -5.16700 -0.12700 32.02500 1.000 36.22803 88 ILE A N 1
ATOM 1122 C CA . ILE A 1 82 ? -5.32700 0.98200 31.04700 1.000 36.44384 88 ILE A CA 1
ATOM 1123 C C . ILE A 1 82 ? -5.26400 0.43500 29.62200 1.000 35.96484 88 ILE A C 1
ATOM 1124 O O . ILE A 1 82 ? -5.81900 1.09800 28.76600 1.000 36.31225 88 ILE A O 1
ATOM 1140 N N . LEU A 1 83 ? -4.70200 -0.74300 29.39200 1.000 29.87200 89 LEU A N 1
ATOM 1141 C CA . LEU A 1 83 ? -4.40600 -1.23500 28.02100 1.000 29.36142 89 LEU A CA 1
ATOM 1142 C C . LEU A 1 83 ? -5.33000 -2.33200 27.53200 1.000 29.25614 89 LEU A C 1
ATOM 1143 O O . LEU A 1 83 ? -5.84600 -3.06300 28.36700 1.000 29.37457 89 LEU A O 1
ATOM 1159 N N . SER A 1 84 ? -5.52700 -2.43400 26.22300 1.000 31.35376 90 SER A N 1
ATOM 1160 C CA . SER A 1 84 ? -6.19100 -3.60300 25.61500 1.000 31.43535 90 SER A CA 1
ATOM 1161 C C . SER A 1 84 ? -5.11700 -4.68800 25.66800 1.000 30.55103 90 SER A C 1
ATOM 1162 O O . SER A 1 84 ? -4.08600 -4.48600 25.04900 1.000 30.10098 90 SER A O 1
ATOM 1170 N N . ILE A 1 85 ? -5.33200 -5.72800 26.44700 1.000 31.75644 91 ILE A N 1
ATOM 1171 C CA . ILE A 1 85 ? -4.36100 -6.83100 26.62100 1.000 31.59853 91 ILE A CA 1
ATOM 1172 C C . ILE A 1 85 ? -4.86000 -8.01900 25.80700 1.000 31.77749 91 ILE A C 1
ATOM 1173 O O . ILE A 1 85 ? -6.04500 -8.33000 25.90700 1.000 32.13017 91 ILE A O 1
ATOM 1189 N N . LEU A 1 86 ? -3.99100 -8.63700 25.03400 1.000 29.46932 92 LEU A N 1
ATOM 1190 C CA . LEU A 1 86 ? -4.29000 -9.84300 24.25700 1.000 29.47195 92 LEU A CA 1
ATOM 1191 C C . LEU A 1 86 ? -3.44700 -10.96300 24.87500 1.000 29.59565 92 LEU A C 1
ATOM 1192 O O . LEU A 1 86 ? -2.38000 -10.66000 25.33600 1.000 29.60618 92 LEU A O 1
ATOM 1208 N N . PRO A 1 87 ? -3.91500 -12.23000 24.89900 1.000 29.37721 93 PRO A N 1
ATOM 1209 C CA . PRO A 1 87 ? -3.14000 -13.34700 25.43800 1.000 29.42195 93 PRO A CA 1
ATOM 1210 C C . PRO A 1 87 ? -2.01500 -13.74400 24.49200 1.000 29.51407 93 PRO A C 1
ATOM 1211 O O . PRO A 1 87 ? -2.04600 -13.46000 23.29100 1.000 29.27456 93 PRO A O 1
ATOM 1222 N N . GLN A 1 88 ? -1.02100 -14.42400 25.05400 1.000 38.94151 94 GLN A N 1
ATOM 1223 C CA . GLN A 1 88 ? -0.00000 -15.03800 24.22900 1.000 39.23892 94 GLN A CA 1
ATOM 1224 C C . GLN A 1 88 ? -0.63600 -16.11100 23.36900 1.000 39.48105 94 GLN A C 1
ATOM 1225 O O . GLN A 1 88 ? -1.72500 -16.60500 23.66100 1.000 39.37051 94 GLN A O 1
ATOM 1239 N N . ARG A 1 89 ? 0.04600 -16.44700 22.27500 1.000 27.36381 95 ARG A N 1
ATOM 1240 C CA . ARG A 1 89 ? -0.39500 -17.49900 21.36100 1.000 27.64805 95 ARG A CA 1
ATOM 1241 C C . ARG A 1 89 ? 0.66700 -18.57600 21.16900 1.000 28.20338 95 ARG A C 1
ATOM 1242 O O . ARG A 1 89 ? 1.86900 -18.30100 21.17700 1.000 28.16127 95 ARG A O 1
ATOM 1263 N N . ASN A 1 90 ? 0.22500 -19.80600 20.90800 1.000 27.49803 96 ASN A N 1
ATOM 1264 C CA . ASN A 1 90 ? 1.20900 -20.78400 20.46700 1.000 28.06915 96 ASN A CA 1
ATOM 1265 C C . ASN A 1 90 ? 1.56100 -20.49700 18.99600 1.000 27.94019 96 ASN A C 1
ATOM 1266 O O . ASN A 1 90 ? 0.98300 -19.61400 18.36100 1.000 27.59541 96 ASN A O 1
ATOM 1277 N N . THR A 1 91 ? 2.50500 -21.28000 18.44700 1.000 29.65356 97 THR A N 1
ATOM 1278 C CA . THR A 1 91 ? 3.00900 -21.06100 17.10100 1.000 29.75883 97 THR A CA 1
ATOM 1279 C C . THR A 1 91 ? 1.96300 -21.30800 16.02000 1.000 29.79831 97 THR A C 1
ATOM 1280 O O . THR A 1 91 ? 2.21700 -20.98400 14.84800 1.000 29.86411 97 THR A O 1
ATOM 1291 N N . ARG A 1 92 ? 0.79400 -21.82000 16.39000 1.000 43.28940 98 ARG A N 1
ATOM 1292 C CA . ARG A 1 92 ? -0.30700 -22.04800 15.47100 1.000 43.66313 98 ARG A CA 1
ATOM 1293 C C . ARG A 1 92 ? -1.43700 -21.07200 15.66600 1.000 43.43416 98 ARG A C 1
ATOM 1294 O O . ARG A 1 92 ? -2.46500 -21.19600 15.00300 1.000 43.97633 98 ARG A O 1
ATOM 1315 N N . GLY A 1 93 ? -1.27000 -20.10300 16.55200 1.000 31.78802 99 GLY A N 1
ATOM 1316 C CA . GLY A 1 93 ? -2.24300 -19.06800 16.72800 1.000 31.42745 99 GLY A CA 1
ATOM 1317 C C . GLY A 1 93 ? -3.25500 -19.31200 17.82400 1.000 31.68275 99 GLY A C 1
ATOM 1318 O O . GLY A 1 93 ? -4.07700 -18.42500 18.07100 1.000 31.58800 99 GLY A O 1
ATOM 1322 N N . ALA A 1 94 ? -3.21500 -20.47000 18.51500 1.000 35.02525 100 ALA A N 1
ATOM 1323 C CA . ALA A 1 94 ? -4.10900 -20.64700 19.67200 1.000 35.15158 100 ALA A CA 1
ATOM 1324 C C . ALA A 1 94 ? -3.65100 -19.83200 20.89600 1.000 34.33043 100 ALA A C 1
ATOM 1325 O O . ALA A 1 94 ? -2.46000 -19.75800 21.20200 1.000 34.05935 100 ALA A O 1
ATOM 1332 N N . ALA A 1 95 ? -4.61300 -19.27600 21.63500 1.000 33.59350 101 ALA A N 1
ATOM 1333 C CA . ALA A 1 95 ? -4.29600 -18.50200 22.83000 1.000 33.13818 101 ALA A CA 1
ATOM 1334 C C . ALA A 1 95 ? -3.92900 -19.37700 24.02300 1.000 33.37505 101 ALA A C 1
ATOM 1335 O O . ALA A 1 95 ? -4.48100 -20.45200 24.22900 1.000 33.80405 101 ALA A O 1
ATOM 1342 N N . LEU A 1 96 ? -2.96500 -18.91600 24.79000 1.000 33.39874 102 LEU A N 1
ATOM 1343 C CA . LEU A 1 96 ? -2.54200 -19.60100 25.99000 1.000 33.65140 102 LEU A CA 1
ATOM 1344 C C . LEU A 1 96 ? -3.33000 -19.05100 27.18000 1.000 33.56455 102 LEU A C 1
ATOM 1345 O O . LEU A 1 96 ? -3.32900 -17.83800 27.39000 1.000 33.30662 102 LEU A O 1
ATOM 1361 N N . PRO A 1 97 ? -4.04100 -19.87100 27.94500 1.000 34.01197 103 PRO A N 1
ATOM 1362 C CA . PRO A 1 97 ? -4.82900 -19.31500 29.05300 1.000 34.89366 103 PRO A CA 1
ATOM 1363 C C . PRO A 1 97 ? -3.97200 -18.60800 30.09100 1.000 34.63573 103 PRO A C 1
ATOM 1364 O O . PRO A 1 97 ? -2.87000 -19.04500 30.42600 1.000 34.99367 103 PRO A O 1
ATOM 1375 N N . ASN A 1 98 ? -4.51700 -17.50800 30.60300 1.000 44.26320 104 ASN A N 1
ATOM 1376 C CA . ASN A 1 98 ? -3.88500 -16.70700 31.63600 1.000 44.26583 104 ASN A CA 1
ATOM 1377 C C . ASN A 1 98 ? -2.53500 -16.19400 31.19400 1.000 44.19740 104 ASN A C 1
ATOM 1378 O O . ASN A 1 98 ? -1.64800 -16.06400 32.00700 1.000 44.53166 104 ASN A O 1
ATOM 1389 N N . THR A 1 99 ? -2.33300 -15.90200 29.92700 1.000 32.59601 105 THR A N 1
ATOM 1390 C CA . THR A 1 99 ? -1.10700 -15.23600 29.54500 1.000 32.61970 105 THR A CA 1
ATOM 1391 C C . THR A 1 99 ? -1.43700 -13.86700 28.98400 1.000 32.22755 105 THR A C 1
ATOM 1392 O O . THR A 1 99 ? -2.58400 -13.56900 28.65700 1.000 31.83803 105 THR A O 1
ATOM 1403 N N . VAL A 1 100 ? -0.39600 -13.04200 28.79600 1.000 28.22707 106 VAL A N 1
ATOM 1404 C CA . VAL A 1 100 ? -0.50000 -11.64500 28.29300 1.000 27.82965 106 VAL A CA 1
ATOM 1405 C C . VAL A 1 100 ? 0.56200 -11.40400 27.21400 1.000 27.95862 106 VAL A C 1
ATOM 1406 O O . VAL A 1 100 ? 1.68700 -11.44100 27.50800 1.000 28.60080 106 VAL A O 1
ATOM 1419 N N . ASP A 1 101 ? 0.20400 -11.15300 25.97700 1.000 27.76649 107 ASP A N 1
ATOM 1420 C CA . ASP A 1 101 ? 1.18200 -10.72900 24.94700 1.000 27.60068 107 ASP A CA 1
ATOM 1421 C C . ASP A 1 101 ? 1.69700 -9.34000 25.38000 1.000 27.75596 107 ASP A C 1
ATOM 1422 O O . ASP A 1 101 ? 0.87800 -8.48200 25.55500 1.000 27.28748 107 ASP A O 1
ATOM 1431 N N . THR A 1 102 ? 3.00500 -9.14200 25.55300 1.000 27.73490 108 THR A N 1
ATOM 1432 C CA . THR A 1 102 ? 3.62700 -7.87700 26.04700 1.000 28.15864 108 THR A CA 1
ATOM 1433 C C . THR A 1 102 ? 3.86400 -6.82900 24.94900 1.000 27.97967 108 THR A C 1
ATOM 1434 O O . THR A 1 102 ? 4.22200 -5.71600 25.34100 1.000 28.30076 108 THR A O 1
ATOM 1445 N N . HIS A 1 103 ? 3.64700 -7.12200 23.66300 1.000 23.32911 109 HIS A N 1
ATOM 1446 C CA . HIS A 1 103 ? 3.97100 -6.22800 22.50500 1.000 23.30016 109 HIS A CA 1
ATOM 1447 C C . HIS A 1 103 ? 2.82700 -5.22800 22.27900 1.000 22.28688 109 HIS A C 1
ATOM 1448 O O . HIS A 1 103 ? 2.56800 -4.90900 21.12000 1.000 21.48679 109 HIS A O 1
ATOM 1462 N N . VAL A 1 104 ? 2.30600 -4.62300 23.34300 1.000 25.36094 110 VAL A N 1
ATOM 1463 C CA . VAL A 1 104 ? 1.07100 -3.78500 23.37000 1.000 24.82929 110 VAL A CA 1
ATOM 1464 C C . VAL A 1 104 ? 1.16200 -2.48400 22.57900 1.000 24.64506 110 VAL A C 1
ATOM 1465 O O . VAL A 1 104 ? 0.12500 -2.05100 22.14800 1.000 24.60558 110 VAL A O 1
ATOM 1478 N N . TRP A 1 105 ? 2.33600 -1.89400 22.43700 1.000 27.25853 111 TRP A N 1
ATOM 1479 C CA . TRP A 1 105 ? 2.47200 -0.53600 21.84700 1.000 27.39802 111 TRP A CA 1
ATOM 1480 C C . TRP A 1 105 ? 2.20500 -0.50800 20.33400 1.000 26.85322 111 TRP A C 1
ATOM 1481 O O . TRP A 1 105 ? 1.91100 0.57400 19.83400 1.000 26.78479 111 TRP A O 1
ATOM 1502 N N . LEU A 1 106 ? 2.28600 -1.64300 19.63500 1.000 26.58477 112 LEU A N 1
ATOM 1503 C CA . LEU A 1 106 ? 2.02700 -1.73500 18.17500 1.000 26.52160 112 LEU A CA 1
ATOM 1504 C C . LEU A 1 106 ? 0.53500 -1.54000 17.89200 1.000 26.97692 112 LEU A C 1
ATOM 1505 O O . LEU A 1 106 ? 0.20400 -1.38900 16.74000 1.000 27.57962 112 LEU A O 1
ATOM 1521 N N . GLU A 1 107 ? -0.33200 -1.58200 18.89400 1.000 25.44516 113 GLU A N 1
ATOM 1522 C CA . GLU A 1 107 ? -1.76900 -1.25400 18.71400 1.000 27.02956 113 GLU A CA 1
ATOM 1523 C C . GLU A 1 107 ? -1.86800 0.27500 18.83700 1.000 27.85597 113 GLU A C 1
ATOM 1524 O O . GLU A 1 107 ? -1.54600 0.72900 19.89500 1.000 27.51383 113 GLU A O 1
ATOM 1536 N N . PRO A 1 108 ? -2.22700 1.07600 17.80900 1.000 29.05348 114 PRO A N 1
ATOM 1537 C CA . PRO A 1 108 ? -2.26100 2.54100 17.94600 1.000 29.51407 114 PRO A CA 1
ATOM 1538 C C . PRO A 1 108 ? -3.11700 3.02300 19.12200 1.000 30.30100 114 PRO A C 1
ATOM 1539 O O . PRO A 1 108 ? -2.68100 3.89600 19.74200 1.000 29.71935 114 PRO A O 1
ATOM 1550 N N . ASN A 1 109 ? -4.27900 2.42300 19.37700 1.000 28.00073 115 ASN A N 1
ATOM 1551 C CA . ASN A 1 109 ? -5.12500 2.80100 20.50400 1.000 28.26918 115 ASN A CA 1
ATOM 1552 C C . ASN A 1 109 ? -4.42800 2.59800 21.84100 1.000 27.41381 115 ASN A C 1
ATOM 1553 O O . ASN A 1 109 ? -4.72100 3.32400 22.79900 1.000 27.53488 115 ASN A O 1
ATOM 1564 N N . ASN A 1 110 ? -3.53000 1.62300 21.94900 1.000 26.73478 116 ASN A N 1
ATOM 1565 C CA . ASN A 1 110 ? -2.76100 1.35900 23.18900 1.000 25.90837 116 ASN A CA 1
ATOM 1566 C C . ASN A 1 110 ? -1.70100 2.44500 23.33700 1.000 26.02417 116 ASN A C 1
ATOM 1567 O O . ASN A 1 110 ? -1.48800 2.87300 24.45100 1.000 26.29263 116 ASN A O 1
ATOM 1578 N N . ALA A 1 111 ? -1.05300 2.84300 22.24900 1.000 22.25267 117 ALA A N 1
ATOM 1579 C CA . ALA A 1 111 ? -0.04100 3.91900 22.29500 1.000 22.15002 117 ALA A CA 1
ATOM 1580 C C . ALA A 1 111 ? -0.71000 5.19700 22.80700 1.000 22.88432 117 ALA A C 1
ATOM 1581 O O . ALA A 1 111 ? -0.06800 5.85100 23.56600 1.000 23.07908 117 ALA A O 1
ATOM 1588 N N . VAL A 1 112 ? -1.93300 5.50700 22.36800 1.000 25.83731 118 VAL A N 1
ATOM 1589 C CA . VAL A 1 112 ? -2.66300 6.70100 22.80400 1.000 26.46633 118 VAL A CA 1
ATOM 1590 C C . VAL A 1 112 ? -3.00000 6.60500 24.28000 1.000 26.74531 118 VAL A C 1
ATOM 1591 O O . VAL A 1 112 ? -2.77700 7.56300 25.04100 1.000 26.93481 118 VAL A O 1
ATOM 1604 N N . ARG A 1 113 ? -3.50900 5.45100 24.71200 1.000 27.47171 119 ARG A N 1
ATOM 1605 C CA . ARG A 1 113 ? -3.82600 5.19800 26.13400 1.000 27.59015 119 ARG A CA 1
ATOM 1606 C C . ARG A 1 113 ? -2.56000 5.39500 26.96000 1.000 27.56646 119 ARG A C 1
ATOM 1607 O O . ARG A 1 113 ? -2.66100 6.02600 27.93100 1.000 27.90071 119 ARG A O 1
ATOM 1628 N N . ILE A 1 114 ? -1.40800 4.91600 26.51500 1.000 25.00826 120 ILE A N 1
ATOM 1629 C CA . ILE A 1 114 ? -0.12500 5.08600 27.23400 1.000 25.15828 120 ILE A CA 1
ATOM 1630 C C . ILE A 1 114 ? 0.15500 6.58700 27.31000 1.000 25.22671 120 ILE A C 1
ATOM 1631 O O . ILE A 1 114 ? 0.66100 6.97300 28.28400 1.000 25.80836 120 ILE A O 1
ATOM 1647 N N . GLY A 1 115 ? -0.08700 7.35800 26.26500 1.000 27.76912 121 GLY A N 1
ATOM 1648 C CA . GLY A 1 115 ? 0.20000 8.77500 26.29000 1.000 27.95862 121 GLY A CA 1
ATOM 1649 C C . GLY A 1 115 ? -0.61800 9.49700 27.34600 1.000 28.54553 121 GLY A C 1
ATOM 1650 O O . GLY A 1 115 ? -0.06900 10.18500 28.19300 1.000 28.79819 121 GLY A O 1
ATOM 1654 N N . PHE A 1 116 ? -1.93200 9.33800 27.33100 1.000 23.25279 122 PHE A N 1
ATOM 1655 C CA . PHE A 1 116 ? -2.83300 10.00000 28.30000 1.000 24.19764 122 PHE A CA 1
ATOM 1656 C C . PHE A 1 116 ? -2.51800 9.52600 29.72500 1.000 24.35029 122 PHE A C 1
ATOM 1657 O O . PHE A 1 116 ? -2.76600 10.30800 30.59400 1.000 25.24250 122 PHE A O 1
ATOM 1674 N N . PHE A 1 117 ? -2.05100 8.29400 29.93600 1.000 24.87403 123 PHE A N 1
ATOM 1675 C CA . PHE A 1 117 ? -1.69000 7.78700 31.26500 1.000 25.15038 123 PHE A CA 1
ATOM 1676 C C . PHE A 1 117 ? -0.43200 8.46500 31.77400 1.000 25.38989 123 PHE A C 1
ATOM 1677 O O . PHE A 1 117 ? -0.37100 8.91900 32.92000 1.000 26.00575 123 PHE A O 1
ATOM 1694 N N . ILE A 1 118 ? 0.56600 8.60600 30.90400 1.000 26.50055 124 ILE A N 1
ATOM 1695 C CA . ILE A 1 118 ? 1.77300 9.31000 31.30000 1.000 26.63214 124 ILE A CA 1
ATOM 1696 C C . ILE A 1 118 ? 1.43700 10.75300 31.62600 1.000 27.03219 124 ILE A C 1
ATOM 1697 O O . ILE A 1 118 ? 1.97400 11.32100 32.56900 1.000 27.48487 124 ILE A O 1
ATOM 1713 N N . ALA A 1 119 ? 0.53900 11.36600 30.84800 1.000 27.33486 125 ALA A N 1
ATOM 1714 C CA . ALA A 1 119 ? 0.19800 12.75400 31.10900 1.000 27.80070 125 ALA A CA 1
ATOM 1715 C C . ALA A 1 119 ? -0.42900 12.87400 32.48900 1.000 28.29813 125 ALA A C 1
ATOM 1716 O O . ALA A 1 119 ? -0.08700 13.77500 33.25400 1.000 28.82451 125 ALA A O 1
ATOM 1723 N N . ALA A 1 120 ? -1.33700 11.94900 32.81700 1.000 30.69842 126 ALA A N 1
ATOM 1724 C CA . ALA A 1 120 ? -1.99200 11.98400 34.11300 1.000 31.15110 126 ALA A CA 1
ATOM 1725 C C . ALA A 1 120 ? -0.99900 11.73900 35.23400 1.000 31.45114 126 ALA A C 1
ATOM 1726 O O . ALA A 1 120 ? -1.00600 12.46300 36.23100 1.000 31.75381 126 ALA A O 1
ATOM 1733 N N . LEU A 1 121 ? -0.05100 10.82900 35.07700 1.000 32.07490 127 LEU A N 1
ATOM 1734 C CA . LEU A 1 121 ? 0.91200 10.50300 36.14900 1.000 32.58022 127 LEU A CA 1
ATOM 1735 C C . LEU A 1 121 ? 1.80000 11.72200 36.42900 1.000 32.94342 127 LEU A C 1
ATOM 1736 O O . LEU A 1 121 ? 1.85700 12.12400 37.58900 1.000 33.25662 127 LEU A O 1
ATOM 1752 N N . ARG A 1 122 ? 2.42700 12.31000 35.41000 1.000 37.99929 128 ARG A N 1
ATOM 1753 C CA . ARG A 1 122 ? 3.37300 13.44000 35.59000 1.000 38.58094 128 ARG A CA 1
ATOM 1754 C C . ARG A 1 122 ? 2.62200 14.68900 36.04600 1.000 38.96783 128 ARG A C 1
ATOM 1755 O O . ARG A 1 122 ? 3.20100 15.43900 36.78200 1.000 39.85215 128 ARG A O 1
ATOM 1776 N N . SER A 1 123 ? 1.38900 14.87400 35.62300 1.000 35.26212 129 SER A N 1
ATOM 1777 C CA . SER A 1 123 ? 0.56800 16.04300 35.99600 1.000 35.77797 129 SER A CA 1
ATOM 1778 C C . SER A 1 123 ? 0.34000 16.04000 37.51400 1.000 36.43068 129 SER A C 1
ATOM 1779 O O . SER A 1 123 ? 0.45300 17.09400 38.11100 1.000 37.00970 129 SER A O 1
ATOM 1787 N N . GLN A 1 124 ? 0.09600 14.88700 38.12500 1.000 62.70752 130 GLN A N 1
ATOM 1788 C CA . GLN A 1 124 ? -0.08500 14.77000 39.59800 1.000 63.45498 130 GLN A CA 1
ATOM 1789 C C . GLN A 1 124 ? 1.20400 15.16500 40.31700 1.000 63.88661 130 GLN A C 1
ATOM 1790 O O . GLN A 1 124 ? 1.09600 15.80800 41.36700 1.000 64.26560 130 GLN A O 1
ATOM 1804 N N . GLN A 1 125 ? 2.36000 14.83400 39.75700 1.000 43.20255 131 GLN A N 1
ATOM 1805 C CA . GLN A 1 125 ? 3.67200 15.08600 40.39600 1.000 43.91053 131 GLN A CA 1
ATOM 1806 C C . GLN A 1 125 ? 4.14200 16.51200 40.14400 1.000 44.35005 131 GLN A C 1
ATOM 1807 O O . GLN A 1 125 ? 4.74100 17.07100 41.05400 1.000 44.89222 131 GLN A O 1
ATOM 1821 N N . HIS A 1 126 ? 3.87800 17.06600 38.97300 1.000 40.87859 132 HIS A N 1
ATOM 1822 C CA . HIS A 1 126 ? 4.27900 18.43100 38.56900 1.000 41.31285 132 HIS A CA 1
ATOM 1823 C C . HIS A 1 126 ? 3.00000 19.11100 38.06600 1.000 41.16020 132 HIS A C 1
ATOM 1824 O O . HIS A 1 126 ? 2.79400 19.13300 36.87100 1.000 40.79700 132 HIS A O 1
ATOM 1838 N N . PRO A 1 127 ? 2.07300 19.55200 38.94300 1.000 38.36513 133 PRO A N 1
ATOM 1839 C CA . PRO A 1 127 ? 0.87900 20.26400 38.50200 1.000 38.57568 133 PRO A CA 1
ATOM 1840 C C . PRO A 1 127 ? 1.17500 21.56000 37.73700 1.000 38.68622 133 PRO A C 1
ATOM 1841 O O . PRO A 1 127 ? 0.30700 21.99300 37.05900 1.000 38.74412 133 PRO A O 1
ATOM 1852 N N . GLU A 1 128 ? 2.35700 22.14800 37.91300 1.000 45.24753 134 GLU A N 1
ATOM 1853 C CA . GLU A 1 128 ? 2.75700 23.35800 37.20900 1.000 46.05815 134 GLU A CA 1
ATOM 1854 C C . GLU A 1 128 ? 2.93300 23.14000 35.71100 1.000 45.48440 134 GLU A C 1
ATOM 1855 O O . GLU A 1 128 ? 2.98700 24.12500 34.97300 1.000 45.90550 134 GLU A O 1
A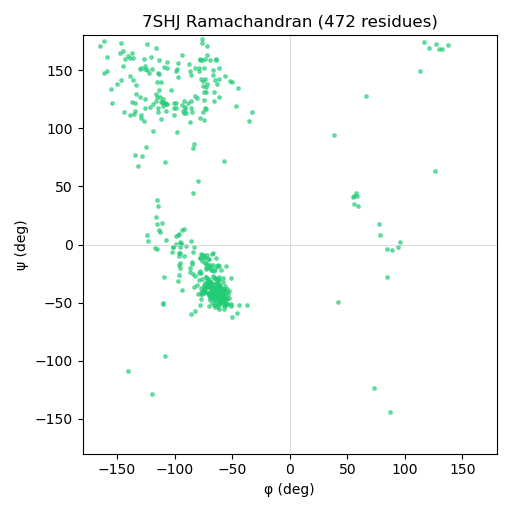TOM 1867 N N . ASN A 1 129 ? 3.06100 21.89200 35.25900 1.000 44.06581 135 ASN A N 1
ATOM 1868 C CA . ASN A 1 129 ? 3.17100 21.56800 33.83700 1.000 43.56049 135 AS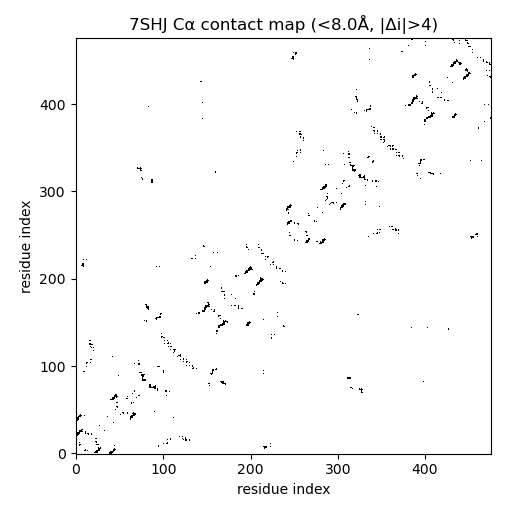N A CA 1
ATOM 1869 C C . ASN A 1 129 ? 1.95900 20.80300 33.30000 1.000 42.72881 135 ASN A C 1
ATOM 1870 O O . ASN A 1 129 ? 2.01900 20.27800 32.18200 1.000 42.32350 135 ASN A O 1
ATOM 1881 N N . LYS A 1 130 ? 0.88300 20.71900 34.07200 1.000 43.85263 136 LYS A N 1
ATOM 1882 C CA . LYS A 1 130 ? -0.30300 19.92300 33.71600 1.000 43.54206 136 LYS A CA 1
ATOM 1883 C C . LYS A 1 130 ? -0.77200 20.27600 32.30900 1.000 43.44205 136 LYS A C 1
ATOM 1884 O O . LYS A 1 130 ? -0.91500 19.37200 31.58300 1.000 42.69986 136 LYS A O 1
ATOM 1903 N N . ALA A 1 131 ? -1.00400 21.54200 31.96600 1.000 36.18329 137 ALA A N 1
ATOM 1904 C CA . ALA A 1 131 ? -1.56500 21.95100 30.65900 1.000 36.21487 137 ALA A CA 1
ATOM 1905 C C . ALA A 1 131 ? -0.71300 21.45300 29.49000 1.000 35.47004 137 ALA A C 1
ATOM 1906 O O . ALA A 1 131 ? -1.30000 21.20300 28.48300 1.000 35.06736 137 ALA A O 1
ATOM 1913 N N . LYS A 1 132 ? 0.60400 21.46900 29.60000 1.000 47.05827 138 LYS A N 1
ATOM 1914 C CA . LYS A 1 132 ? 1.49500 21.05800 28.50200 1.000 46.80824 138 LYS A CA 1
ATOM 1915 C C . LYS A 1 132 ? 1.59300 19.53100 28.44900 1.000 46.16606 138 LYS A C 1
ATOM 1916 O O . LYS A 1 132 ? 1.76900 19.05100 27.38400 1.000 45.89761 138 LYS A O 1
ATOM 1935 N N . TYR A 1 133 ? 1.56700 18.81600 29.55900 1.000 32.71182 139 TYR A N 1
ATOM 1936 C CA . TYR A 1 133 ? 1.57700 17.33600 29.54600 1.000 32.30124 139 TYR A CA 1
ATOM 1937 C C . TYR A 1 133 ? 0.31700 16.88600 28.81300 1.000 31.67748 139 TYR A C 1
ATOM 1938 O O . TYR A 1 133 ? 0.46100 16.06300 27.93400 1.000 31.22480 139 TYR A O 1
ATOM 1956 N N . TRP A 1 134 ? -0.85000 17.44900 29.08300 1.000 32.58812 140 TRP A N 1
ATOM 1957 C CA . TRP A 1 134 ? -2.12600 16.99600 28.47700 1.000 32.45126 140 TRP A CA 1
ATOM 1958 C C . TRP A 1 134 ? -2.26500 17.42600 27.00900 1.000 32.39336 140 TRP A C 1
ATOM 1959 O O . TRP A 1 134 ? -2.85200 16.66300 26.26600 1.000 31.95120 140 TRP A O 1
ATOM 1980 N N . ASN A 1 135 ? -1.77000 18.60600 26.61900 1.000 34.27779 141 ASN A N 1
ATOM 1981 C CA . ASN A 1 135 ? -1.81000 19.08000 25.20800 1.000 34.15146 141 ASN A CA 1
ATOM 1982 C C . ASN A 1 135 ? -0.91500 18.19300 24.35600 1.000 33.57508 141 ASN A C 1
ATOM 1983 O O . ASN A 1 135 ? -1.31700 17.86200 23.26700 1.000 33.40927 141 ASN A O 1
ATOM 1994 N N . ASN A 1 136 ? 0.26000 17.85100 24.86000 1.000 32.54074 142 ASN A N 1
ATOM 1995 C CA . ASN A 1 136 ? 1.17000 16.90300 24.18000 1.000 31.96173 142 ASN A CA 1
ATOM 1996 C C . ASN A 1 136 ? 0.44100 15.56600 23.98300 1.000 31.56431 142 ASN A C 1
ATOM 1997 O O . ASN A 1 136 ? 0.51800 15.02800 22.92000 1.000 31.19848 142 ASN A O 1
ATOM 2008 N N . ALA A 1 137 ? -0.27600 15.08100 24.98000 1.000 27.59278 143 ALA A N 1
ATOM 2009 C CA . ALA A 1 137 ? -1.00500 13.80200 24.90000 1.000 27.45329 143 ALA A CA 1
ATOM 2010 C C . ALA A 1 137 ? -2.07700 13.91700 23.82500 1.000 27.32433 143 ALA A C 1
ATOM 2011 O O . ALA A 1 137 ? -2.26200 12.97000 23.10400 1.000 26.92691 143 ALA A O 1
ATOM 2018 N N . ASN A 1 138 ? -2.72100 15.07000 23.72500 1.000 31.86171 144 ASN A N 1
ATOM 2019 C CA . ASN A 1 138 ? -3.75600 15.32600 22.70000 1.000 32.15386 144 ASN A CA 1
ATOM 2020 C C . ASN A 1 138 ? -3.09300 15.30500 21.31400 1.000 31.87751 144 ASN A C 1
ATOM 2021 O O . ASN A 1 138 ? -3.63700 14.67200 20.43900 1.000 31.64064 144 ASN A O 1
ATOM 2032 N N . THR A 1 139 ? -1.97500 15.98500 21.12900 1.000 32.22755 145 THR A N 1
ATOM 2033 C CA . THR A 1 139 ? -1.27000 16.07200 19.82900 1.000 31.93541 145 THR A CA 1
ATOM 2034 C C . THR A 1 139 ? -0.76100 14.67700 19.45400 1.000 31.33534 145 THR A C 1
ATOM 2035 O O . THR A 1 139 ? -0.96100 14.28400 18.32600 1.000 31.36692 145 THR A O 1
ATOM 2046 N N . PHE A 1 140 ? -0.14400 13.96600 20.38500 1.000 29.30351 146 PHE A N 1
ATOM 2047 C CA . PHE A 1 140 ? 0.34600 12.59100 20.16500 1.000 28.61659 146 PHE A CA 1
ATOM 2048 C C . PHE A 1 140 ? -0.84400 11.74200 19.77400 1.000 28.69818 146 PHE A C 1
ATOM 2049 O O . PHE A 1 140 ? -0.63700 10.94000 18.97300 1.000 28.47973 146 PHE A O 1
ATOM 2066 N N . ALA A 1 141 ? -2.00700 11.89400 20.38000 1.000 29.88779 147 ALA A N 1
ATOM 2067 C CA . ALA A 1 141 ? -3.20800 11.09700 20.08300 1.000 30.15888 147 ALA A CA 1
ATOM 2068 C C . ALA A 1 141 ? -3.66500 11.40600 18.65900 1.000 30.39575 147 ALA A C 1
ATOM 2069 O O . ALA A 1 141 ? -3.93700 10.45600 17.93100 1.000 30.44049 147 ALA A O 1
ATOM 2076 N N . ARG A 1 142 ? -3.70800 12.68200 18.27900 1.000 27.16115 148 ARG A N 1
ATOM 2077 C CA . ARG A 1 142 ? -4.15200 13.12100 16.93600 1.000 28.36393 148 ARG A CA 1
ATOM 2078 C C . ARG A 1 142 ? -3.22800 12.50200 15.88400 1.000 27.91914 148 ARG A C 1
ATOM 2079 O O . ARG A 1 142 ? -3.73700 11.95900 14.92700 1.000 28.20075 148 ARG A O 1
ATOM 2100 N N . ASN A 1 143 ? -1.92900 12.54800 16.10600 1.000 28.51921 149 ASN A N 1
ATOM 2101 C CA . ASN A 1 143 ? -0.92200 12.01500 15.15900 1.000 28.19285 149 ASN A CA 1
ATOM 2102 C C . ASN A 1 143 ? -1.08000 10.49700 15.03300 1.000 27.63226 149 ASN A C 1
ATOM 2103 O O . ASN A 1 143 ? -1.13000 10.02700 13.92200 1.000 27.42434 149 ASN A O 1
ATOM 2114 N N . MET A 1 144 ? -1.22700 9.79500 16.14400 1.000 32.70392 150 MET A N 1
ATOM 2115 C CA . MET A 1 144 ? -1.27900 8.32000 16.15100 1.000 32.56180 150 MET A CA 1
ATOM 2116 C C . MET A 1 144 ? -2.55000 7.87700 15.44000 1.000 33.37769 150 MET A C 1
ATOM 2117 O O . MET A 1 144 ? -2.47300 6.97000 14.62500 1.000 33.24609 150 MET A O 1
ATOM 2131 N N . LEU A 1 145 ? -3.64700 8.57400 15.65500 1.000 30.45102 151 LEU A N 1
ATOM 2132 C CA . LEU A 1 145 ? -4.94200 8.18100 15.06400 1.000 31.22480 151 LEU A CA 1
ATOM 2133 C C . LEU A 1 145 ? -4.95900 8.50000 13.56500 1.000 31.28533 151 LEU A C 1
ATOM 2134 O O . LEU A 1 145 ? -5.49500 7.71000 12.81800 1.000 31.32481 151 LEU A O 1
ATOM 2150 N N . GLN A 1 146 ? -4.36400 9.60800 13.15200 1.000 44.10266 152 GLN A N 1
ATOM 2151 C CA . GLN A 1 146 ? -4.28500 9.97900 11.72400 1.000 44.18951 152 GLN A CA 1
ATOM 2152 C C . GLN A 1 146 ? -3.48800 8.88100 11.01900 1.000 43.96053 152 GLN A C 1
ATOM 2153 O O . GLN A 1 146 ? -3.90400 8.44700 9.96300 1.000 44.23951 152 GLN A O 1
ATOM 2167 N N . ALA A 1 147 ? -2.37200 8.46600 11.59300 1.000 32.34072 153 ALA A N 1
ATOM 2168 C CA . ALA A 1 147 ? -1.54800 7.39400 11.01700 1.000 32.22492 153 ALA A CA 1
ATOM 2169 C C . ALA A 1 147 ? -2.40900 6.14000 10.87600 1.000 32.08806 153 ALA A C 1
ATOM 2170 O O . ALA A 1 147 ? -2.43300 5.57200 9.81400 1.000 31.97752 153 ALA A O 1
ATOM 2177 N N . ALA A 1 148 ? -3.17000 5.77800 11.89100 1.000 31.74854 154 ALA A N 1
ATOM 2178 C CA . ALA A 1 148 ? -3.96100 4.53200 11.90300 1.000 32.24597 154 ALA A CA 1
ATOM 2179 C C . ALA A 1 148 ? -5.14000 4.59800 10.93700 1.000 32.92237 154 ALA A C 1
ATOM 2180 O O . ALA A 1 148 ? -5.47100 3.57100 10.45200 1.000 33.19872 154 ALA A O 1
ATOM 2187 N N . GLN A 1 149 ? -5.72400 5.76000 10.67800 1.000 47.35568 155 GLN A N 1
ATOM 2188 C CA . GLN A 1 149 ? -6.92400 5.88600 9.80800 1.000 48.58214 155 GLN A CA 1
ATOM 2189 C C . GLN A 1 149 ? -6.50700 5.66800 8.35400 1.000 48.26368 155 GLN A C 1
ATOM 2190 O O . GLN A 1 149 ? -7.38000 5.37300 7.56100 1.000 49.15853 155 GLN A O 1
ATOM 2204 N N . ALA A 1 150 ? -5.22300 5.72700 8.03500 1.000 39.32314 156 ALA A N 1
ATOM 2205 C CA . ALA A 1 150 ? -4.71800 5.40500 6.68400 1.000 39.30734 156 ALA A CA 1
ATOM 2206 C C . ALA A 1 150 ? -4.98100 3.92600 6.36200 1.000 39.56264 156 ALA A C 1
ATOM 2207 O O . ALA A 1 150 ? -4.78900 3.58900 5.19400 1.000 39.34419 156 ALA A O 1
ATOM 2214 N N . TYR A 1 151 ? -5.37900 3.08500 7.32800 1.000 38.39408 157 TYR A N 1
ATOM 2215 C CA . TYR A 1 151 ? -5.71000 1.67500 7.09700 1.000 38.99415 157 TYR A CA 1
ATOM 2216 C C . TYR A 1 151 ? -7.18100 1.40900 7.47400 1.000 40.56276 157 TYR A C 1
ATOM 2217 O O . TYR A 1 151 ? -7.56700 1.62000 8.62800 1.000 39.94689 157 TYR A O 1
ATOM 2235 N N . ASP A 1 152 ? -7.99300 0.94800 6.53300 1.000 66.84222 158 ASP A N 1
ATOM 2236 C CA . ASP A 1 152 ? -9.44700 0.79100 6.81500 1.000 67.95815 158 ASP A CA 1
ATOM 2237 C C . ASP A 1 152 ? -9.86200 -0.68000 6.93400 1.000 67.97131 158 ASP A C 1
ATOM 2238 O O . ASP A 1 152 ? -9.39700 -1.49400 6.12000 1.000 68.03184 158 ASP A O 1
ATOM 2243 N N . SER A 1 155 ? -11.74200 -3.84100 3.77400 1.000 77.27242 161 SER A N 1
ATOM 2244 C CA . SER A 1 155 ? -10.54400 -4.57300 3.28300 1.000 77.08819 161 SER A CA 1
ATOM 2245 C C . SER A 1 155 ? -10.59200 -6.02400 3.74900 1.000 77.08819 161 SER A C 1
ATOM 2246 O O . SER A 1 155 ? -11.14900 -6.27700 4.82700 1.000 77.15925 161 SER A O 1
ATOM 2253 N N . ASN A 1 156 ? -10.02900 -6.92800 2.95800 1.000 77.60667 162 ASN A N 1
ATOM 2254 C CA . ASN A 1 156 ? -10.02700 -8.37900 3.26500 1.000 77.05924 162 ASN A CA 1
ATOM 2255 C C . ASN A 1 156 ? -8.82600 -8.69800 4.14800 1.000 76.17229 162 ASN A C 1
ATOM 2256 O O . ASN A 1 156 ? -7.80700 -8.01000 4.00700 1.000 74.95372 162 ASN A O 1
ATOM 2267 N N . GLY A 1 157 ? -8.94100 -9.69400 5.01800 1.000 49.37960 163 GLY A N 1
ATOM 2268 C CA . GLY A 1 157 ? -7.81800 -10.13800 5.85000 1.000 48.47160 163 GLY A CA 1
ATOM 2269 C C . GLY A 1 157 ? -6.59600 -10.42500 5.00500 1.000 46.85562 163 GLY A C 1
ATOM 2270 O O . GLY A 1 157 ? -6.78000 -10.99900 3.92500 1.000 46.80035 163 GLY A O 1
ATOM 2274 N N . LYS A 1 158 ? -5.40700 -10.06600 5.47700 1.000 44.89486 164 LYS A N 1
ATOM 2275 C CA . LYS A 1 158 ? -4.13100 -10.26600 4.76000 1.000 43.45258 164 LYS A CA 1
ATOM 2276 C C . LYS A 1 158 ? -3.31000 -11.31300 5.52000 1.000 42.30770 164 LYS A C 1
ATOM 2277 O O . LYS A 1 158 ? -2.81000 -10.96300 6.58000 1.000 41.85239 164 LYS A O 1
ATOM 2296 N N . PRO A 1 159 ? -3.12300 -12.56500 5.04800 1.000 33.95933 165 PRO A N 1
ATOM 2297 C CA . PRO A 1 159 ? -2.33600 -13.51300 5.81200 1.000 33.25925 165 PRO A CA 1
ATOM 2298 C C . PRO A 1 159 ? -0.84600 -13.17200 5.93900 1.000 32.03016 165 PRO A C 1
ATOM 2299 O O . PRO A 1 159 ? -0.33700 -12.54400 5.05300 1.000 31.72486 165 PRO A O 1
ATOM 2310 N N . TYR A 1 160 ? -0.20800 -13.57500 7.03700 1.000 28.60869 166 TYR A N 1
ATOM 2311 C CA . TYR A 1 160 ? 1.23800 -13.36900 7.27200 1.000 28.04547 166 TYR A CA 1
ATOM 2312 C C . TYR A 1 160 ? 1.81400 -14.34000 8.30300 1.000 28.01389 166 TYR A C 1
ATOM 2313 O O . TYR A 1 160 ? 1.11700 -14.67800 9.18300 1.000 27.97967 166 TYR A O 1
ATOM 2331 N N . TRP A 1 161 ? 3.06800 -14.71100 8.20300 1.000 26.35316 167 TRP A N 1
ATOM 2332 C CA . TRP A 1 161 ? 3.82500 -15.52300 9.16100 1.000 26.44264 167 TRP A CA 1
ATOM 2333 C C . TRP A 1 161 ? 4.81500 -14.58500 9.81600 1.000 26.30579 167 TRP A C 1
ATOM 2334 O O . TRP A 1 161 ? 5.12200 -13.63100 9.17100 1.000 26.12682 167 TRP A O 1
ATOM 2355 N N . SER A 1 162 ? 5.23200 -14.84400 11.03500 1.000 23.92392 168 SER A N 1
ATOM 2356 C CA . SER A 1 162 ? 6.30100 -14.14500 11.72300 1.000 23.86076 168 SER A CA 1
ATOM 2357 C C . SER A 1 162 ? 7.32400 -15.14400 12.20000 1.000 24.55821 168 SER A C 1
ATOM 2358 O O . SER A 1 162 ? 6.98700 -16.30600 12.45000 1.000 24.80034 168 SER A O 1
ATOM 2366 N N . TYR A 1 163 ? 8.57900 -14.71000 12.30000 1.000 36.89916 169 TYR A N 1
ATOM 2367 C CA . TYR A 1 163 ? 9.60100 -15.61200 12.81300 1.000 38.05719 169 TYR A CA 1
ATOM 2368 C C . TYR A 1 163 ? 9.27500 -16.02900 14.24600 1.000 38.27301 169 TYR A C 1
ATOM 2369 O O . TYR A 1 163 ? 9.27200 -17.22500 14.58200 1.000 38.50725 169 TYR A O 1
ATOM 2387 N N . HIS A 1 164 ? 8.98400 -15.04600 15.09400 1.000 35.84904 170 HIS A N 1
ATOM 2388 C CA . HIS A 1 164 ? 8.32700 -15.29200 16.37600 1.000 35.48583 170 HIS A CA 1
ATOM 2389 C C . HIS A 1 164 ? 7.25600 -14.22700 16.55200 1.000 34.46466 170 HIS A C 1
ATOM 2390 O O . HIS A 1 164 ? 7.24100 -13.21200 15.85400 1.000 34.13830 170 HIS A O 1
ATOM 2404 N N . ASP A 1 165 ? 6.30900 -14.51700 17.44100 1.000 28.43236 171 ASP A N 1
ATOM 2405 C CA . ASP A 1 165 ? 5.01500 -13.84100 17.44100 1.000 27.49540 171 ASP A CA 1
ATOM 2406 C C . ASP A 1 165 ? 5.14600 -12.51700 18.19500 1.000 27.04535 171 ASP A C 1
ATOM 2407 O O . ASP A 1 165 ? 4.92400 -12.43000 19.40000 1.000 26.64267 171 ASP A O 1
ATOM 2416 N N . ALA A 1 166 ? 5.53900 -11.48400 17.49500 1.000 26.45317 172 ALA A N 1
ATOM 2417 C CA . ALA A 1 166 ? 5.72700 -10.18000 18.10200 1.000 26.10313 172 ALA A CA 1
ATOM 2418 C C . ALA A 1 166 ? 4.76300 -9.12200 17.58100 1.000 24.85035 172 ALA A C 1
ATOM 2419 O O . ALA A 1 166 ? 4.77600 -7.98200 18.09200 1.000 24.35029 172 ALA A O 1
ATOM 2426 N N . TYR A 1 167 ? 3.91300 -9.42600 16.59900 1.000 22.74483 173 TYR A N 1
ATOM 2427 C CA . TYR A 1 167 ? 3.10100 -8.42100 15.87300 1.000 21.76840 173 TYR A CA 1
ATOM 2428 C C . TYR A 1 167 ? 1.58800 -8.57200 16.06800 1.000 21.24992 173 TYR A C 1
ATOM 2429 O O . TYR A 1 167 ? 0.86500 -7.97600 15.28300 1.000 21.26571 173 TYR A O 1
ATOM 2447 N N . GLN A 1 168 ? 1.12700 -9.29200 17.08600 1.000 24.14763 174 GLN A N 1
ATOM 2448 C CA . GLN A 1 168 ? -0.31500 -9.55500 17.29500 1.000 24.49767 174 GLN A CA 1
ATOM 2449 C C . GLN A 1 168 ? -1.04900 -8.22400 17.39800 1.000 24.23185 174 GLN A C 1
ATOM 2450 O O . GLN A 1 168 ? -2.07800 -8.12100 16.78600 1.000 25.39778 174 GLN A O 1
ATOM 2464 N N . TYR A 1 169 ? -0.48700 -7.23100 18.07000 1.000 23.87918 175 TYR A N 1
ATOM 2465 C CA . TYR A 1 169 ? -1.14500 -5.92000 18.30700 1.000 24.01867 175 TYR A CA 1
ATOM 2466 C C . TYR A 1 169 ? -1.18400 -5.03100 17.06100 1.000 24.42924 175 TYR A C 1
ATOM 2467 O O . TYR A 1 169 ? -1.88500 -4.06200 17.13700 1.000 25.12406 175 TYR A O 1
ATOM 2485 N N . LEU A 1 170 ? -0.46200 -5.35200 15.98800 1.000 27.06114 176 LEU A N 1
ATOM 2486 C CA . LEU A 1 170 ? -0.52600 -4.60400 14.69700 1.000 27.64016 176 LEU A CA 1
ATOM 2487 C C . LEU A 1 170 ? -1.68500 -5.14100 13.87100 1.000 29.74830 176 LEU A C 1
ATOM 2488 O O . LEU A 1 170 ? -2.09400 -4.44100 12.97900 1.000 30.87475 176 LEU A O 1
ATOM 2504 N N . GLU A 1 171 ? -2.26100 -6.30200 14.17100 1.000 23.95024 177 GLU A N 1
ATOM 2505 C CA . GLU A 1 171 ? -3.23700 -6.96800 13.26100 1.000 26.02154 177 GLU A CA 1
ATOM 2506 C C . GLU A 1 171 ? -4.61800 -6.31600 13.19600 1.000 28.34024 177 GLU A C 1
ATOM 2507 O O . GLU A 1 171 ? -5.23400 -6.39000 12.15600 1.000 29.32983 177 GLU A O 1
ATOM 2519 N N . ARG A 1 172 ? -5.16900 -5.79900 14.27600 1.000 27.51646 178 ARG A N 1
ATOM 2520 C CA . ARG A 1 172 ? -6.47300 -5.12200 14.16300 1.000 29.14823 178 ARG A CA 1
ATOM 2521 C C . ARG A 1 172 ? -6.33900 -3.96500 13.16800 1.000 29.41142 178 ARG A C 1
ATOM 2522 O O . ARG A 1 172 ? -7.15700 -3.90400 12.25200 1.000 29.88779 178 ARG A O 1
ATOM 2543 N N . SER A 1 173 ? -5.32600 -3.12500 13.31600 1.000 36.08064 179 SER A N 1
ATOM 2544 C CA . SER A 1 173 ? -5.11800 -1.89400 12.51300 1.000 35.20685 179 SER A CA 1
ATOM 2545 C C . SER A 1 173 ? -4.93000 -2.19900 11.03400 1.000 35.07789 179 SER A C 1
ATOM 2546 O O . SER A 1 173 ? -5.67300 -1.61100 10.25000 1.000 35.49373 179 SER A O 1
ATOM 2554 N N . LEU A 1 174 ? -4.02800 -3.11300 10.68000 1.000 37.05444 180 LEU A N 1
ATOM 2555 C CA . LEU A 1 174 ? -3.67700 -3.36900 9.26100 1.000 36.94127 180 LEU A CA 1
ATOM 2556 C C . LEU A 1 174 ? -4.47000 -4.54700 8.70600 1.000 38.39408 180 LEU A C 1
ATOM 2557 O O . LEU A 1 174 ? -4.19100 -4.93900 7.59100 1.000 38.51514 180 LEU A O 1
ATOM 2573 N N . ASN A 1 175 ? -5.44700 -5.05500 9.44100 1.000 42.87093 181 ASN A N 1
ATOM 2574 C CA . ASN A 1 175 ? -6.32500 -6.15700 8.99100 1.000 44.08950 181 ASN A CA 1
ATOM 2575 C C . ASN A 1 175 ? -5.47100 -7.39100 8.65800 1.000 43.42363 181 ASN A C 1
ATOM 2576 O O . ASN A 1 175 ? -5.77900 -8.05500 7.67700 1.000 43.83683 181 ASN A O 1
ATOM 2587 N N . LEU A 1 176 ? -4.46800 -7.71000 9.47400 1.000 31.74854 182 LEU A N 1
ATOM 2588 C CA . LEU A 1 176 ? -3.58200 -8.87600 9.23500 1.000 31.31691 182 LEU A CA 1
ATOM 2589 C C . LEU A 1 176 ? -4.21800 -10.12000 9.82900 1.000 32.04068 182 LEU A C 1
ATOM 2590 O O . LEU A 1 176 ? -4.89800 -9.97300 10.83500 1.000 32.43284 182 LEU A O 1
ATOM 2606 N N . LYS A 1 177 ? -4.01300 -11.26800 9.19700 1.000 41.32864 183 LYS A N 1
ATOM 2607 C CA . LYS A 1 177 ? -4.49100 -12.56600 9.70200 1.000 41.50234 183 LYS A CA 1
ATOM 2608 C C . LYS A 1 177 ? -3.25900 -13.40100 10.03700 1.000 40.30746 183 LYS A C 1
ATOM 2609 O O . LYS A 1 177 ? -2.50300 -13.68400 9.16500 1.000 40.21798 183 LYS A O 1
ATOM 2628 N N . PHE A 1 178 ? -3.08500 -13.76100 11.28700 1.000 32.52495 184 PHE A N 1
ATOM 2629 C CA . PHE A 1 178 ? -1.92500 -14.51300 11.74100 1.000 31.55642 184 PHE A CA 1
ATOM 2630 C C . PHE A 1 178 ? -2.05800 -15.94900 11.26700 1.000 31.93541 184 PHE A C 1
ATOM 2631 O O . PHE A 1 178 ? -2.99100 -16.65500 11.64700 1.000 32.26703 184 PHE A O 1
ATOM 2648 N N . ALA A 1 179 ? -1.13000 -16.36800 10.44600 1.000 27.92703 185 ALA A N 1
ATOM 2649 C CA . ALA A 1 179 ? -1.14300 -17.71300 9.89400 1.000 28.61396 185 ALA A CA 1
ATOM 2650 C C . ALA A 1 179 ? -0.17400 -18.62300 10.61100 1.000 28.07179 185 ALA A C 1
ATOM 2651 O O . ALA A 1 179 ? -0.02500 -19.76600 10.20800 1.000 28.51921 185 ALA A O 1
ATOM 2658 N N . GLY A 1 180 ? 0.57700 -18.11000 11.59000 1.000 28.75608 186 GLY A N 1
ATOM 2659 C CA . GLY A 1 180 ? 1.52000 -18.92200 12.31700 1.000 28.57185 186 GLY A CA 1
ATOM 2660 C C . GLY A 1 180 ? 2.86500 -18.33600 12.46700 1.000 28.38498 186 GLY A C 1
ATOM 2661 O O . GLY A 1 180 ? 3.23900 -17.29000 11.81500 1.000 28.57974 186 GLY A O 1
ATOM 2665 N N . ALA A 1 181 ? 3.67600 -18.92200 13.32400 1.000 29.93517 187 ALA A N 1
ATOM 2666 C CA . ALA A 1 181 ? 5.01300 -18.47500 13.62900 1.000 30.18783 187 ALA A CA 1
ATOM 2667 C C . ALA A 1 181 ? 5.99200 -19.62300 13.51900 1.000 30.80896 187 ALA A C 1
ATOM 2668 O O . ALA A 1 181 ? 5.62500 -20.77900 13.67500 1.000 30.90371 187 ALA A O 1
ATOM 2675 N N . LEU A 1 182 ? 7.23700 -19.30800 13.20400 1.000 32.80130 188 LEU A N 1
ATOM 2676 C CA . LEU A 1 182 ? 8.27300 -20.33300 13.01000 1.000 33.64614 188 LEU A CA 1
ATOM 2677 C C . LEU A 1 182 ? 8.68600 -20.85900 14.38300 1.000 33.83564 188 LEU A C 1
ATOM 2678 O O . LEU A 1 182 ? 8.86700 -22.06400 14.43100 1.000 34.09883 188 LEU A O 1
ATOM 2694 N N . THR A 1 183 ? 8.82700 -20.06700 15.44600 1.000 33.55929 189 THR A N 1
ATOM 2695 C CA . THR A 1 183 ? 9.31600 -20.53300 16.76900 1.000 33.67509 189 THR A CA 1
ATOM 2696 C C . THR A 1 183 ? 8.60700 -19.78900 17.89400 1.000 32.98027 189 THR A C 1
ATOM 2697 O O . THR A 1 183 ? 8.21400 -18.68000 17.63700 1.000 32.30124 189 THR A O 1
ATOM 2708 N N . ASP A 1 184 ? 8.50300 -20.38900 19.07600 1.000 48.81901 190 ASP A N 1
ATOM 2709 C CA . ASP A 1 184 ? 7.83700 -19.81100 20.26900 1.000 48.55582 190 ASP A CA 1
ATOM 2710 C C . ASP A 1 184 ? 8.81200 -18.90300 21.01400 1.000 48.94008 190 ASP A C 1
ATOM 2711 O O . ASP A 1 184 ? 8.33700 -18.00000 21.69500 1.000 48.39791 190 ASP A O 1
ATOM 2720 N N . ASP A 1 185 ? 10.10900 -19.13000 20.87200 1.000 43.48416 191 ASP A N 1
ATOM 2721 C CA . ASP A 1 185 ? 11.16200 -18.35400 21.55900 1.000 43.81315 191 ASP A CA 1
ATOM 2722 C C . ASP A 1 185 ? 12.19000 -18.01700 20.48600 1.000 44.76853 191 ASP A C 1
ATOM 2723 O O . ASP A 1 185 ? 12.48700 -18.90600 19.73900 1.000 45.15278 191 ASP A O 1
ATOM 2732 N N . PRO A 1 186 ? 12.64500 -16.76600 20.29100 1.000 54.56970 192 PRO A N 1
ATOM 2733 C CA . PRO A 1 186 ? 13.59700 -16.48600 19.22600 1.000 55.51981 192 PRO A CA 1
ATOM 2734 C C . PRO A 1 186 ? 14.94400 -17.20100 19.39400 1.000 56.59626 192 PRO A C 1
ATOM 2735 O O . PRO A 1 186 ? 15.63400 -17.31500 18.41000 1.000 57.27002 192 PRO A O 1
ATOM 2746 N N . HIS A 1 187 ? 15.27500 -17.66800 20.59700 1.000 65.39995 193 HIS A N 1
ATOM 2747 C CA . HIS A 1 187 ? 16.53300 -18.40000 20.89900 1.000 66.26584 193 HIS A CA 1
ATOM 2748 C C . HIS A 1 187 ? 16.38900 -19.90200 20.61400 1.000 66.36585 193 HIS A C 1
ATOM 2749 O O . HIS A 1 187 ? 17.37100 -20.60100 20.88100 1.000 66.84222 193 HIS A O 1
ATOM 2763 N N . VAL A 1 188 ? 15.24900 -20.37800 20.09500 1.000 50.64555 194 VAL A N 1
ATOM 2764 C CA . VAL A 1 188 ? 15.01500 -21.78800 19.78200 1.000 50.80872 194 VAL A CA 1
ATOM 2765 C C . VAL A 1 188 ? 14.83600 -21.89600 18.28200 1.000 51.08770 194 VAL A C 1
ATOM 2766 O O . VAL A 1 188 ? 13.98800 -21.20400 17.70600 1.000 50.39815 194 VAL A O 1
ATOM 2779 N N . ALA A 1 189 ? 15.60900 -22.77700 17.65200 1.000 44.30794 195 ALA A N 1
ATOM 2780 C CA . ALA A 1 189 ? 15.48900 -22.91000 16.21500 1.000 44.41059 195 ALA A CA 1
ATOM 2781 C C . ALA A 1 189 ? 14.09600 -23.44300 15.90000 1.000 43.64997 195 ALA A C 1
ATOM 2782 O O . ALA A 1 189 ? 13.56700 -24.25000 16.66700 1.000 43.50258 195 ALA A O 1
ATOM 2789 N N . PRO A 1 190 ? 13.46100 -22.95000 14.80800 1.000 38.66253 196 PRO A N 1
ATOM 2790 C CA . PRO A 1 190 ? 12.23400 -23.53200 14.36400 1.000 38.43092 196 PRO A CA 1
ATOM 2791 C C . PRO A 1 190 ? 12.42300 -25.03400 14.11100 1.000 39.18628 196 PRO A C 1
ATOM 2792 O O . PRO A 1 190 ? 13.46500 -25.41000 13.65800 1.000 39.87057 196 PRO A O 1
ATOM 2803 N N . THR A 1 191 ? 11.40700 -25.83800 14.38800 1.000 40.38905 197 THR A N 1
ATOM 2804 C CA . THR A 1 191 ? 11.42600 -27.30100 14.14400 1.000 40.96807 197 THR A CA 1
ATOM 2805 C C . THR A 1 191 ? 11.09200 -27.56500 12.67500 1.000 40.99176 197 THR A C 1
ATOM 2806 O O . THR A 1 191 ? 10.36500 -26.76000 12.10200 1.000 40.49959 197 THR A O 1
ATOM 2817 N N . ALA A 1 192 ? 11.57300 -28.66400 12.10000 1.000 41.48655 198 ALA A N 1
ATOM 2818 C CA . ALA A 1 192 ? 11.23300 -29.07600 10.72200 1.000 42.07083 198 ALA A CA 1
ATOM 2819 C C . ALA A 1 192 ? 9.73400 -29.33400 10.65100 1.000 41.32338 198 ALA A C 1
ATOM 2820 O O . ALA A 1 192 ? 9.14500 -29.02700 9.63700 1.000 41.24705 198 ALA A O 1
ATOM 2827 N N . ALA A 1 193 ? 9.14400 -29.83100 11.72400 1.000 39.96532 199 ALA A N 1
ATOM 2828 C CA . ALA A 1 193 ? 7.69500 -30.09300 11.78800 1.000 39.49947 199 ALA A CA 1
ATOM 2829 C C . ALA A 1 193 ? 6.90400 -28.78800 11.66500 1.000 38.06246 199 ALA A C 1
ATOM 2830 O O . ALA A 1 193 ? 5.92200 -28.80200 10.98200 1.000 37.74137 199 ALA A O 1
ATOM 2837 N N . GLN A 1 194 ? 7.31600 -27.71900 12.33200 1.000 35.58058 200 GLN A N 1
ATOM 2838 C CA . GLN A 1 194 ? 6.57600 -26.43400 12.31000 1.000 33.60929 200 GLN A CA 1
ATOM 2839 C C . GLN A 1 194 ? 6.72300 -25.85100 10.91000 1.000 32.84868 200 GLN A C 1
ATOM 2840 O O . GLN A 1 194 ? 5.72400 -25.47600 10.36600 1.000 32.00121 200 GLN A O 1
ATOM 2854 N N . ILE A 1 195 ? 7.92300 -25.86300 10.34900 1.000 39.01257 201 ILE A N 1
ATOM 2855 C CA . ILE A 1 195 ? 8.17200 -25.37800 8.96100 1.000 39.45999 201 ILE A CA 1
ATOM 2856 C C . ILE A 1 195 ? 7.24600 -26.14000 8.02200 1.000 39.61001 201 ILE A C 1
ATOM 2857 O O . ILE A 1 195 ? 6.54400 -25.50000 7.27300 1.000 39.47842 201 ILE A O 1
ATOM 2873 N N . LYS A 1 196 ? 7.23600 -27.46300 8.09900 1.000 40.97860 202 LYS A N 1
ATOM 2874 C CA . LYS A 1 196 ? 6.37300 -28.29900 7.24000 1.000 41.20231 202 LYS A CA 1
ATOM 2875 C C . LYS A 1 196 ? 4.91300 -27.94100 7.49700 1.000 40.59960 202 LYS A C 1
ATOM 2876 O O . LYS A 1 196 ? 4.18300 -27.81900 6.53300 1.000 40.64435 202 LYS A O 1
ATOM 2895 N N . TYR A 1 197 ? 4.51300 -27.82100 8.75200 1.000 41.55761 203 TYR A N 1
ATOM 2896 C CA . TYR A 1 197 ? 3.12400 -27.49200 9.12300 1.000 41.26547 203 TYR A CA 1
ATOM 2897 C C . TYR A 1 197 ? 2.76000 -26.20200 8.40900 1.000 40.98123 203 TYR A C 1
ATOM 2898 O O . TYR A 1 197 ? 1.79200 -26.25100 7.75400 1.000 40.93386 203 TYR A O 1
ATOM 2916 N N . LEU A 1 198 ? 3.57200 -25.15500 8.51400 1.000 38.87835 204 LEU A N 1
ATOM 2917 C CA . LEU A 1 198 ? 3.32100 -23.81200 7.92200 1.000 38.63358 204 LEU A CA 1
ATOM 2918 C C . LEU A 1 198 ? 3.25700 -23.91900 6.40000 1.000 39.09679 204 LEU A C 1
ATOM 2919 O O . LEU A 1 198 ? 2.33500 -23.38700 5.82600 1.000 38.93098 204 LEU A O 1
ATOM 2935 N N . ASN A 1 199 ? 4.20300 -24.61400 5.79100 1.000 38.27038 205 ASN A N 1
ATOM 2936 C CA . ASN A 1 199 ? 4.27000 -24.77200 4.32400 1.000 38.78360 205 ASN A CA 1
ATOM 2937 C C . ASN A 1 199 ? 3.00200 -25.43700 3.82100 1.000 39.09153 205 ASN A C 1
ATOM 2938 O O . ASN A 1 199 ? 2.45200 -24.93800 2.85900 1.000 39.58369 205 ASN A O 1
ATOM 2949 N N . ASP A 1 200 ? 2.55300 -26.50100 4.46200 1.000 43.78157 206 ASP A N 1
ATOM 2950 C CA . ASP A 1 200 ? 1.40300 -27.31700 3.99400 1.000 44.33426 206 ASP A CA 1
ATOM 2951 C C . ASP A 1 200 ? 0.08400 -26.60400 4.29700 1.000 44.37637 206 ASP A C 1
ATOM 2952 O O . ASP A 1 200 ? -0.87500 -26.91500 3.60100 1.000 44.82643 206 ASP A O 1
ATOM 2961 N N . SER A 1 201 ? 0.03100 -25.70600 5.28600 1.000 42.12084 207 SER A N 1
ATOM 2962 C CA . SER A 1 201 ? -1.18500 -24.95300 5.69200 1.000 42.08663 207 SER A CA 1
ATOM 2963 C C . SER A 1 201 ? -1.23100 -23.59100 4.98900 1.000 41.74185 207 SER A C 1
ATOM 2964 O O . SER A 1 201 ? -2.18300 -22.85400 5.24700 1.000 42.24454 207 SER A O 1
ATOM 2972 N N . ARG A 1 202 ? -0.24600 -23.28700 4.13800 1.000 41.89450 208 ARG A N 1
ATOM 2973 C CA . ARG A 1 202 ? -0.14300 -22.01600 3.37800 1.000 41.48919 208 ARG A CA 1
ATOM 2974 C C . ARG A 1 202 ? -1.50100 -21.44000 3.00500 1.000 42.33139 208 ARG A C 1
ATOM 2975 O O . ARG A 1 202 ? -2.21700 -22.08100 2.23200 1.000 42.77355 208 ARG A O 1
ATOM 2996 N N . PRO A 1 203 ? -1.90800 -20.27600 3.54000 1.000 35.17001 209 PRO A N 1
ATOM 2997 C CA . PRO A 1 203 ? -3.11400 -19.61600 3.07400 1.000 35.87272 209 PRO A CA 1
ATOM 2998 C C . PRO A 1 203 ? -2.93900 -19.19200 1.61000 1.000 35.66217 209 PRO A C 1
ATOM 2999 O O . PRO A 1 203 ? -3.91500 -19.14700 0.92400 1.000 36.23066 209 PRO A O 1
ATOM 3010 N N . LYS A 1 204 ? -1.72100 -18.83700 1.20200 1.000 40.83121 210 LYS A N 1
ATOM 3011 C CA . LYS A 1 204 ? -1.42900 -18.29700 -0.14200 1.000 41.12335 210 LYS A CA 1
ATOM 3012 C C . LYS A 1 204 ? -0.11100 -18.85400 -0.68500 1.000 40.82068 210 LYS A C 1
ATOM 3013 O O . LYS A 1 204 ? 0.66600 -19.35300 0.11300 1.000 40.47064 210 LYS A O 1
ATOM 3032 N N . ALA A 1 205 ? 0.12200 -18.76000 -1.99000 1.000 40.29694 211 ALA A N 1
ATOM 3033 C CA . ALA A 1 205 ? 1.35000 -19.23600 -2.66000 1.000 40.53644 211 ALA A CA 1
ATOM 3034 C C . ALA A 1 205 ? 2.55800 -18.43900 -2.19100 1.000 40.17324 211 ALA A C 1
ATOM 3035 O O . ALA A 1 205 ? 3.51300 -19.06800 -1.75900 1.000 40.20482 211 ALA A O 1
ATOM 3042 N N . GLN A 1 206 ? 2.50500 -17.11500 -2.28500 1.000 46.53453 212 GLN A N 1
ATOM 3043 C CA . GLN A 1 206 ? 3.59400 -16.21500 -1.83400 1.000 46.06079 212 GLN A CA 1
ATOM 3044 C C . GLN A 1 206 ? 3.17700 -15.71600 -0.45700 1.000 45.60547 212 GLN A C 1
ATOM 3045 O O . GLN A 1 206 ? 2.15200 -15.03800 -0.39400 1.000 45.75549 212 GLN A O 1
ATOM 3059 N N . MET A 1 207 ? 3.95400 -16.03400 0.57100 1.000 34.56993 213 MET A N 1
ATOM 3060 C CA . MET A 1 207 ? 3.61300 -15.71200 1.96800 1.000 34.40412 213 MET A CA 1
ATOM 3061 C C . MET A 1 207 ? 4.56900 -14.68000 2.53600 1.000 33.85932 213 MET A C 1
ATOM 3062 O O . MET A 1 207 ? 5.74600 -14.91300 2.49600 1.000 33.70667 213 MET A O 1
ATOM 3076 N N . CYS A 1 208 ? 4.04200 -13.58600 3.08200 1.000 30.69052 214 CYS A N 1
ATOM 3077 C CA . CYS A 1 208 ? 4.85700 -12.57700 3.78800 1.000 30.22731 214 CYS A CA 1
ATOM 3078 C C . CYS A 1 208 ? 5.44200 -13.19900 5.05300 1.000 30.04044 214 CYS A C 1
ATOM 3079 O O . CYS A 1 208 ? 4.71600 -13.88600 5.66000 1.000 30.14572 214 CYS A O 1
ATOM 3086 N N . LEU A 1 209 ? 6.72000 -13.07000 5.33300 1.000 29.11139 215 LEU A N 1
ATOM 3087 C CA . LEU A 1 209 ? 7.37800 -13.47800 6.56500 1.000 29.36405 215 LEU A CA 1
ATOM 3088 C C . LEU A 1 209 ? 8.03700 -12.25900 7.20700 1.000 28.97716 215 LEU A C 1
ATOM 3089 O O . LEU A 1 209 ? 8.92800 -11.64700 6.61200 1.000 28.97189 215 LEU A O 1
ATOM 3105 N N . LEU A 1 210 ? 7.59700 -11.90300 8.41700 1.000 29.98781 216 LEU A N 1
ATOM 3106 C CA . LEU A 1 210 ? 8.13600 -10.75600 9.18100 1.000 29.65092 216 LEU A CA 1
ATOM 3107 C C . LEU A 1 210 ? 9.16700 -11.30600 10.16000 1.000 30.07466 216 LEU A C 1
ATOM 3108 O O . LEU A 1 210 ? 9.00300 -12.42200 10.44800 1.000 30.38522 216 LEU A O 1
ATOM 3124 N N . ALA A 1 211 ? 10.26800 -10.63100 10.46600 1.000 29.05612 217 ALA A N 1
ATOM 3125 C CA . ALA A 1 211 ? 11.23600 -11.01500 11.49900 1.000 29.67724 217 ALA A CA 1
ATOM 3126 C C . ALA A 1 211 ? 11.81900 -9.74700 12.12000 1.000 30.01412 217 ALA A C 1
ATOM 3127 O O . ALA A 1 211 ? 11.52800 -8.63700 11.67000 1.000 29.05875 217 ALA A O 1
ATOM 3134 N N . GLU A 1 212 ? 12.62200 -9.85900 13.17300 1.000 60.64938 218 GLU A N 1
ATOM 3135 C CA . GLU A 1 212 ? 13.22000 -8.68900 13.87100 1.000 60.83624 218 GLU A CA 1
ATOM 3136 C C . GLU A 1 212 ? 14.32600 -8.06500 13.02300 1.000 61.69424 218 GLU A C 1
ATOM 3137 O O . GLU A 1 212 ? 14.35800 -6.82900 12.99600 1.000 62.29168 218 GLU A O 1
ATOM 3149 N N . SER A 1 213 ? 15.17700 -8.86900 12.36900 1.000 61.39420 219 SER A N 1
ATOM 3150 C CA . SER A 1 213 ? 16.31800 -8.37500 11.62100 1.000 61.60212 219 SER A CA 1
ATOM 3151 C C . SER A 1 213 ? 16.57300 -9.22600 10.38500 1.000 61.90479 219 SER A C 1
ATOM 3152 O O . SER A 1 213 ? 16.06600 -10.34300 10.24300 1.000 62.40222 219 SER A O 1
ATOM 3160 N N . PHE A 1 214 ? 17.41700 -8.68000 9.50300 1.000 95.63515 220 PHE A N 1
ATOM 3161 C CA . PHE A 1 214 ? 17.78500 -9.36900 8.27200 1.000 96.45367 220 PHE A CA 1
ATOM 3162 C C . PHE A 1 214 ? 18.41000 -10.72700 8.54900 1.000 97.29588 220 PHE A C 1
ATOM 3163 O O . PHE A 1 214 ? 18.28800 -11.64900 7.73700 1.000 97.57223 220 PHE A O 1
ATOM 3180 N N . THR A 1 215 ? 19.06200 -10.87100 9.68900 1.000 77.01187 221 THR A N 1
ATOM 3181 C CA . THR A 1 215 ? 19.92800 -11.99500 9.95000 1.000 78.09094 221 THR A CA 1
ATOM 3182 C C . THR A 1 215 ? 19.19900 -13.32500 9.80900 1.000 77.82775 221 THR A C 1
ATOM 3183 O O . THR A 1 215 ? 18.37000 -13.68300 10.63700 1.000 76.37758 221 THR A O 1
ATOM 3194 N N . LYS A 1 222 ? 12.88000 -23.83400 2.52200 1.000 65.21835 228 LYS A N 1
ATOM 3195 C CA . LYS A 1 222 ? 12.13500 -24.97500 3.12700 1.000 64.92357 228 LYS A CA 1
ATOM 3196 C C . LYS A 1 222 ? 10.71200 -24.52000 3.40500 1.000 64.58932 228 LYS A C 1
ATOM 3197 O O . LYS A 1 222 ? 9.82200 -25.38000 3.39700 1.000 64.37351 228 LYS A O 1
ATOM 3215 N N . LEU A 1 223 ? 10.53000 -23.21800 3.63300 1.000 59.39923 229 LEU A N 1
ATOM 3216 C CA . LEU A 1 223 ? 9.19600 -22.62800 3.87900 1.000 58.91233 229 LEU A CA 1
ATOM 3217 C C . LEU A 1 223 ? 8.66300 -22.12500 2.54500 1.000 59.21236 229 LEU A C 1
ATOM 3218 O O . LEU A 1 223 ? 7.74300 -21.40900 2.65900 1.000 58.15960 229 LEU A O 1
ATOM 3234 N N . GLY A 1 224 ? 9.35400 -22.25000 1.40800 1.000 55.72247 230 GLY A N 1
ATOM 3235 C CA . GLY A 1 224 ? 8.84200 -21.99600 0.05100 1.000 55.31453 230 GLY A CA 1
ATOM 3236 C C . GLY A 1 224 ? 8.93500 -20.57100 -0.43600 1.000 54.34336 230 GLY A C 1
ATOM 3237 O O . GLY A 1 224 ? 9.93900 -19.93900 -0.15100 1.000 53.68275 230 GLY A O 1
ATOM 3241 N N . SER A 1 225 ? 7.94800 -20.11300 -1.20000 1.000 51.54565 231 SER A N 1
ATOM 3242 C CA . SER A 1 225 ? 7.92800 -18.77200 -1.82300 1.000 50.35604 231 SER A CA 1
ATOM 3243 C C . SER A 1 225 ? 7.54000 -17.73700 -0.77900 1.000 49.54278 231 SER A C 1
ATOM 3244 O O . SER A 1 225 ? 6.37700 -17.73500 -0.39800 1.000 49.24011 231 SER A O 1
ATOM 3252 N N . ILE A 1 226 ? 8.48100 -16.90000 -0.35300 1.000 44.79221 232 ILE A N 1
ATOM 3253 C CA . ILE A 1 226 ? 8.21700 -15.92700 0.73100 1.000 43.63418 232 ILE A CA 1
ATOM 3254 C C . ILE A 1 226 ? 8.77400 -14.53800 0.46400 1.000 42.96831 232 ILE A C 1
ATOM 3255 O O . ILE A 1 226 ? 9.82800 -14.44700 -0.16400 1.000 42.77092 232 ILE A O 1
ATOM 3271 N N . THR A 1 227 ? 8.03800 -13.50200 0.84600 1.000 38.06246 233 THR A N 1
ATOM 3272 C CA . THR A 1 227 ? 8.52800 -12.13100 0.91200 1.000 37.07813 233 THR A CA 1
ATOM 3273 C C . THR A 1 227 ? 9.04500 -11.92000 2.34100 1.000 36.99128 233 THR A C 1
ATOM 3274 O O . THR A 1 227 ? 8.25900 -11.94800 3.30400 1.000 36.62018 233 THR A O 1
ATOM 3285 N N . PHE A 1 228 ? 10.36200 -11.74300 2.48000 1.000 39.35998 234 PHE A N 1
ATOM 3286 C CA . PHE A 1 228 ? 10.99900 -11.57200 3.78600 1.000 39.44420 234 PHE A CA 1
ATOM 3287 C C . PHE A 1 228 ? 11.13200 -10.08100 4.11200 1.000 38.70727 234 PHE A C 1
ATOM 3288 O O . PHE A 1 228 ? 11.78500 -9.32900 3.38000 1.000 38.42829 234 PHE A O 1
ATOM 3305 N N . GLN A 1 229 ? 10.51700 -9.65500 5.20600 1.000 37.61240 235 GLN A N 1
ATOM 3306 C CA . GLN A 1 229 ? 10.54100 -8.25300 5.62400 1.000 36.99128 235 GLN A CA 1
ATOM 3307 C C . GLN A 1 229 ? 10.95600 -8.09800 7.07300 1.000 37.70452 235 GLN A C 1
ATOM 3308 O O . GLN A 1 229 ? 10.14800 -8.46000 8.00100 1.000 37.34921 235 GLN A O 1
ATOM 3322 N N . PRO A 1 230 ? 12.13800 -7.59300 7.37200 1.000 41.49445 236 PRO A N 1
ATOM 3323 C CA . PRO A 1 230 ? 12.48100 -7.22400 8.73900 1.000 41.77080 236 PRO A CA 1
ATOM 3324 C C . PRO A 1 230 ? 11.58300 -6.09900 9.23200 1.000 41.60762 236 PRO A C 1
ATOM 3325 O O . PRO A 1 230 ? 11.27700 -5.16400 8.49000 1.000 40.94438 236 PRO A O 1
ATOM 3336 N N . VAL A 1 231 ? 11.11200 -6.17800 10.47600 1.000 41.62078 237 VAL A N 1
ATOM 3337 C CA . VAL A 1 231 ? 10.20000 -5.19600 11.12600 1.000 41.23126 237 VAL A CA 1
ATOM 3338 C C . VAL A 1 231 ? 10.66400 -5.15100 12.58500 1.000 41.68658 237 VAL A C 1
ATOM 3339 O O . VAL A 1 231 ? 10.54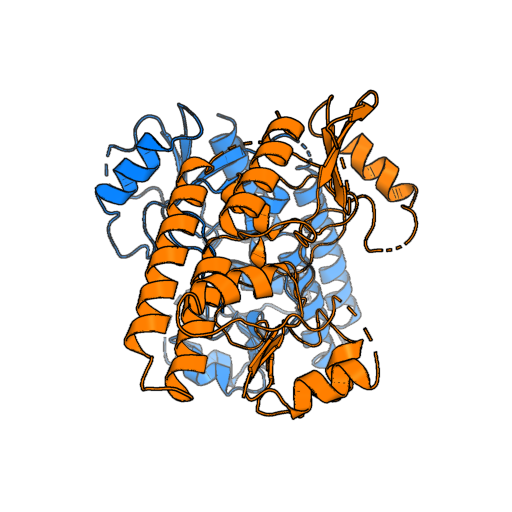700 -6.16300 13.24300 1.000 41.26284 237 VAL A O 1
ATOM 3352 N N . ASP A 1 232 ? 11.19500 -4.03300 13.05800 1.000 39.93110 238 ASP A N 1
ATOM 3353 C CA . ASP A 1 232 ? 11.71400 -3.89900 14.44200 1.000 40.45748 238 ASP A CA 1
ATOM 3354 C C . ASP A 1 232 ? 10.65700 -3.24100 15.32600 1.000 39.78898 238 ASP A C 1
ATOM 3355 O O . ASP A 1 232 ? 10.60900 -2.01600 15.35200 1.000 40.04427 238 ASP A O 1
ATOM 3364 N N . GLU A 1 233 ? 9.87500 -4.02700 16.05600 1.000 41.85502 239 GLU A N 1
ATOM 3365 C CA . GLU A 1 233 ? 8.85400 -3.46900 16.96600 1.000 40.73120 239 GLU A CA 1
ATOM 3366 C C . GLU A 1 233 ? 9.56900 -2.61400 18.01200 1.000 41.76290 239 GLU A C 1
ATOM 3367 O O . GLU A 1 233 ? 8.99200 -1.66000 18.40900 1.000 40.79173 239 GLU A O 1
ATOM 3379 N N . SER A 1 234 ? 10.82200 -2.87900 18.36500 1.000 31.78013 240 SER A N 1
ATOM 3380 C CA . SER A 1 234 ? 11.46800 -2.11800 19.42000 1.000 32.46968 240 SER A CA 1
ATOM 3381 C C . SER A 1 234 ? 11.87400 -0.72100 18.97900 1.000 33.73299 240 SER A C 1
ATOM 3382 O O . SER A 1 234 ? 12.26100 0.07600 19.82700 1.000 34.55151 240 SER A O 1
ATOM 3390 N N . MET A 1 235 ? 11.77300 -0.40900 17.67700 1.000 32.88552 241 MET A N 1
ATOM 3391 C CA . MET A 1 235 ? 12.01100 0.94000 17.08400 1.000 33.70141 241 MET A CA 1
ATOM 3392 C C . MET A 1 235 ? 13.39600 1.45200 17.45600 1.000 34.73048 241 MET A C 1
ATOM 3393 O O . MET A 1 235 ? 13.51100 2.64500 17.54200 1.000 35.66217 241 MET A O 1
ATOM 3407 N N . ASN A 1 236 ? 14.44000 0.61700 17.45300 1.000 82.37567 242 ASN A N 1
ATOM 3408 C CA . ASN A 1 236 ? 15.70800 1.01100 18.06100 1.000 83.48633 242 ASN A CA 1
ATOM 3409 C C . ASN A 1 236 ? 16.45300 2.12500 17.33300 1.000 84.09693 242 ASN A C 1
ATOM 3410 O O . ASN A 1 236 ? 17.28400 2.79500 17.95600 1.000 84.72595 242 ASN A O 1
ATOM 3421 N N . ASN A 1 237 ? 16.19700 2.35700 16.05700 1.000 69.64782 243 ASN A N 1
ATOM 3422 C CA . ASN A 1 237 ? 16.94000 3.37800 15.32800 1.000 70.08998 243 ASN A CA 1
ATOM 3423 C C . ASN A 1 237 ? 16.03500 4.52500 14.90600 1.000 70.47424 243 ASN A C 1
ATOM 3424 O O . ASN A 1 237 ? 16.25800 5.16300 13.87400 1.000 70.18473 243 ASN A O 1
ATOM 3435 N N . GLU A 1 238 ? 15.03900 4.81500 15.74100 1.000 53.74065 244 GLU A N 1
ATOM 3436 C CA . GLU A 1 238 ? 14.04000 5.83200 15.48000 1.000 53.69854 244 GLU A CA 1
ATOM 3437 C C . GLU A 1 238 ? 14.01500 6.78300 16.67000 1.000 54.44863 244 GLU A C 1
ATOM 3438 O O . GLU A 1 238 ? 14.37500 6.41500 17.78800 1.000 55.06976 244 GLU A O 1
ATOM 3450 N N . ASP A 1 239 ? 13.60500 8.03100 16.41600 1.000 51.85622 245 ASP A N 1
ATOM 3451 C CA . ASP A 1 239 ? 13.51800 9.09500 17.44700 1.000 53.11163 245 ASP A CA 1
ATOM 3452 C C . ASP A 1 239 ? 12.09300 9.65900 17.51700 1.000 52.95109 245 ASP A C 1
ATOM 3453 O O . ASP A 1 239 ? 11.89900 10.58700 18.30400 1.000 53.46167 245 ASP A O 1
ATOM 3462 N N . ASN A 1 240 ? 11.13800 9.12700 16.75500 1.000 31.65906 246 ASN A N 1
ATOM 3463 C CA . ASN A 1 240 ? 9.71400 9.53800 16.82700 1.000 31.26954 246 ASN A CA 1
ATOM 3464 C C . ASN A 1 240 ? 8.83700 8.27900 16.77400 1.000 30.31942 246 ASN A C 1
ATOM 3465 O O . ASN A 1 240 ? 8.94400 7.54800 15.80600 1.000 29.60355 246 ASN A O 1
ATOM 3476 N N . PHE A 1 241 ? 7.98900 8.05800 17.77300 1.000 30.55630 247 PHE A N 1
ATOM 3477 C CA . PHE A 1 241 ? 7.11300 6.86700 17.86100 1.000 29.41142 247 PHE A CA 1
ATOM 3478 C C . PHE A 1 241 ? 6.17800 6.76200 16.66100 1.000 28.84293 247 PHE A C 1
ATOM 3479 O O . PHE A 1 241 ? 6.10500 5.67900 16.12500 1.000 27.35854 247 PHE A O 1
ATOM 3496 N N . VAL A 1 242 ? 5.48000 7.82700 16.28300 1.000 29.64040 248 VAL A N 1
ATOM 3497 C CA . VAL A 1 242 ? 4.45500 7.71800 15.20500 1.000 28.85609 248 VAL A CA 1
ATOM 3498 C C . VAL A 1 242 ? 5.18100 7.54400 13.87000 1.000 28.87451 248 VAL A C 1
ATOM 3499 O O . VAL A 1 242 ? 4.66800 6.81100 13.06700 1.000 28.36919 248 VAL A O 1
ATOM 3512 N N . THR A 1 243 ? 6.32400 8.18900 13.66300 1.000 29.74830 249 THR A N 1
ATOM 3513 C CA . THR A 1 243 ? 7.12900 8.01300 12.43800 1.000 29.72462 249 THR A CA 1
ATOM 3514 C C . THR A 1 243 ? 7.55300 6.55000 12.40300 1.000 29.15876 249 THR A C 1
ATOM 3515 O O . THR A 1 243 ? 7.40000 5.96000 11.38100 1.000 28.71397 249 THR A O 1
ATOM 3526 N N . ALA A 1 244 ? 8.04200 6.02300 13.51500 1.000 31.72222 250 ALA A N 1
ATOM 3527 C CA . ALA A 1 244 ? 8.47800 4.62200 13.62900 1.000 30.73000 250 ALA A CA 1
ATOM 3528 C C . ALA A 1 244 ? 7.29000 3.71300 13.33200 1.000 29.60092 250 ALA A C 1
ATOM 3529 O O . ALA A 1 244 ? 7.50500 2.79200 12.65900 1.000 28.83767 250 ALA A O 1
ATOM 3536 N N . TRP A 1 245 ? 6.09700 4.01300 13.83000 1.000 30.06150 251 TRP A N 1
ATOM 3537 C CA . TRP A 1 245 ? 4.89400 3.17200 13.64200 1.000 29.43511 251 TRP A CA 1
ATOM 3538 C C . TRP A 1 245 ? 4.47300 3.22500 12.18500 1.000 30.02202 251 TRP A C 1
ATOM 3539 O O . TRP A 1 245 ? 4.03800 2.24900 11.74600 1.000 29.07454 251 TRP A O 1
ATOM 3560 N N . LYS A 1 246 ? 4.48800 4.38500 11.54900 1.000 36.59913 252 LYS A N 1
ATOM 3561 C CA . LYS A 1 246 ? 4.04100 4.54700 10.15100 1.000 36.67545 252 LYS A CA 1
ATOM 3562 C C . LYS A 1 246 ? 4.93900 3.70100 9.24700 1.000 35.73850 252 LYS A C 1
ATOM 3563 O O . LYS A 1 246 ? 4.41100 3.17400 8.34900 1.000 35.70691 252 LYS A O 1
ATOM 3582 N N . LYS A 1 247 ? 6.23600 3.64500 9.48400 1.000 41.44971 253 LYS A N 1
ATOM 3583 C CA . LYS A 1 247 ? 7.23100 2.88600 8.69200 1.000 41.31811 253 LYS A CA 1
ATOM 3584 C C . LYS A 1 247 ? 7.00700 1.39200 8.89700 1.000 40.45485 253 LYS A C 1
ATOM 3585 O O . LYS A 1 247 ? 6.98300 0.68900 7.90700 1.000 41.03913 253 LYS A O 1
ATOM 3604 N N . LEU A 1 248 ? 6.85200 0.95000 10.14400 1.000 38.79939 254 LEU A N 1
ATOM 3605 C CA . LEU A 1 248 ? 6.59000 -0.47100 10.45600 1.000 37.92560 254 LEU A CA 1
ATOM 3606 C C . LEU A 1 248 ? 5.32800 -0.87400 9.69500 1.000 38.19932 254 LEU A C 1
ATOM 3607 O O . LEU A 1 248 ? 5.38900 -1.85000 8.98500 1.000 37.98087 254 LEU A O 1
ATOM 3623 N N . ALA A 1 249 ? 4.26500 -0.07800 9.77700 1.000 32.37230 255 ALA A N 1
ATOM 3624 C CA . ALA A 1 249 ? 2.94800 -0.39800 9.20200 1.000 32.41968 255 ALA A CA 1
ATOM 3625 C C . ALA A 1 249 ? 3.02000 -0.50800 7.68500 1.000 33.11976 255 ALA A C 1
ATOM 3626 O O . ALA A 1 249 ? 2.47000 -1.45500 7.17200 1.000 32.99343 255 ALA A O 1
ATOM 3633 N N . ILE A 1 250 ? 3.67700 0.43700 7.02500 1.000 32.82499 256 ILE A N 1
ATOM 3634 C CA . ILE A 1 250 ? 3.71900 0.47600 5.54000 1.000 32.90131 256 ILE A CA 1
ATOM 3635 C C . ILE A 1 250 ? 4.63500 -0.62800 5.03400 1.000 33.04607 256 ILE A C 1
ATOM 3636 O O . ILE A 1 250 ? 4.37400 -1.10000 3.98300 1.000 33.39085 256 ILE A O 1
ATOM 3652 N N . LYS A 1 251 ? 5.68800 -0.96700 5.75700 1.000 41.40233 257 LYS A N 1
ATOM 3653 C CA . LYS A 1 251 ? 6.59100 -2.07900 5.38600 1.000 41.16283 257 LYS A CA 1
ATOM 3654 C C . LYS A 1 251 ? 5.80900 -3.37100 5.55700 1.000 41.22336 257 LYS A C 1
ATOM 3655 O O . LYS A 1 251 ? 5.96900 -4.21900 4.74200 1.000 41.54972 257 LYS A O 1
ATOM 3674 N N . THR A 1 252 ? 4.99800 -3.50300 6.60200 1.000 27.11641 258 THR A N 1
ATOM 3675 C CA . THR A 1 252 ? 4.22800 -4.73100 6.89300 1.000 26.87427 258 THR A CA 1
ATOM 3676 C C . THR A 1 252 ? 3.16400 -4.86700 5.80000 1.000 27.92703 258 THR A C 1
ATOM 3677 O O . THR A 1 252 ? 3.06200 -5.94200 5.22900 1.000 28.39814 258 THR A O 1
ATOM 3688 N N . ASP A 1 253 ? 2.46300 -3.78900 5.46300 1.000 36.31751 259 ASP A N 1
ATOM 3689 C CA . ASP A 1 253 ? 1.33600 -3.81000 4.49800 1.000 36.79125 259 ASP A CA 1
ATOM 3690 C C . ASP A 1 253 ? 1.84800 -4.19500 3.10400 1.000 37.89139 259 ASP A C 1
ATOM 3691 O O . ASP A 1 253 ? 1.19900 -4.98000 2.44300 1.000 38.58621 259 ASP A O 1
ATOM 3700 N N . LYS A 1 254 ? 3.00500 -3.70100 2.71700 1.000 36.99128 260 LYS A N 1
ATOM 3701 C CA . LYS A 1 254 ? 3.59600 -3.99800 1.39800 1.000 37.37817 260 LYS A CA 1
ATOM 3702 C C . LYS A 1 254 ? 4.00200 -5.47000 1.34100 1.000 38.01245 260 LYS A C 1
ATOM 3703 O O . LYS A 1 254 ? 3.74600 -6.07200 0.32400 1.000 38.22037 260 LYS A O 1
ATOM 3722 N N . CYS A 1 255 ? 4.60500 -5.99800 2.40200 1.000 33.16713 261 CYS A N 1
ATOM 3723 C CA . CYS A 1 255 ? 5.01700 -7.41700 2.49800 1.000 32.92237 261 CYS A CA 1
ATOM 3724 C C . CYS A 1 255 ? 3.79200 -8.31000 2.27700 1.000 33.78563 261 CYS A C 1
ATOM 3725 O O . CYS A 1 255 ? 3.89900 -9.18900 1.43200 1.000 34.24884 261 CYS A O 1
ATOM 3732 N N . VAL A 1 256 ? 2.65700 -8.02000 2.90900 1.000 31.35113 262 VAL A N 1
ATOM 3733 C CA . VAL A 1 256 ? 1.44700 -8.90000 2.86500 1.000 32.14596 262 VAL A CA 1
ATOM 3734 C C . VAL A 1 256 ? 0.66000 -8.73700 1.55800 1.000 33.64614 262 VAL A C 1
ATOM 3735 O O . VAL A 1 256 ? -0.01200 -9.69600 1.19600 1.000 34.46466 262 VAL A O 1
ATOM 3748 N N . LEU A 1 257 ? 0.76500 -7.60100 0.86700 1.000 39.74687 263 LEU A N 1
ATOM 3749 C CA . LEU A 1 257 ? 0.02500 -7.31800 -0.39100 1.000 40.43906 263 LEU A CA 1
ATOM 3750 C C . LEU A 1 257 ? 0.88100 -7.65600 -1.62000 1.000 40.73120 263 LEU A C 1
ATOM 3751 O O . LEU A 1 257 ? 0.29300 -7.79600 -2.68700 1.000 41.43655 263 LEU A O 1
ATOM 3767 N N . ASN A 1 258 ? 2.19600 -7.82600 -1.47300 1.000 82.25460 264 ASN A N 1
ATOM 3768 C CA . ASN A 1 258 ? 3.13900 -8.15000 -2.58700 1.000 81.72296 264 ASN A CA 1
ATOM 3769 C C . ASN A 1 258 ? 3.16500 -9.65800 -2.81800 1.000 82.76255 264 ASN A C 1
ATOM 3770 O O . ASN A 1 258 ? 3.56000 -10.37300 -1.88500 1.000 81.76243 264 ASN A O 1
ATOM 3781 N N . GLN B 1 2 ? -26.12300 -35.53900 45.84400 1.000 65.31046 8 GLN B N 1
ATOM 3782 C CA . GLN B 1 2 ? -25.44900 -36.64700 45.19300 1.000 64.74460 8 GLN B CA 1
ATOM 3783 C C . GLN B 1 2 ? -25.16600 -36.40800 43.72500 1.000 63.01019 8 GLN B C 1
ATOM 3784 O O . GLN B 1 2 ? -24.31900 -37.06500 43.14100 1.000 62.34432 8 GLN B O 1
ATOM 3797 N N . GLY B 1 3 ? -25.90700 -35.50800 43.13600 1.000 46.20291 9 GLY B N 1
ATOM 3798 C CA . GLY B 1 3 ? -25.89000 -35.33500 41.70100 1.000 45.87129 9 GLY B CA 1
ATOM 3799 C C . GLY B 1 3 ? -24.91400 -34.26800 41.23300 1.000 43.63155 9 GLY B C 1
ATOM 3800 O O . GLY B 1 3 ? -24.42300 -33.45300 42.01200 1.000 43.05516 9 GLY B O 1
ATOM 3804 N N . LEU B 1 4 ? -24.61000 -34.31000 39.94200 1.000 47.16881 10 LEU B N 1
ATOM 3805 C CA . LEU B 1 4 ? -23.82600 -33.27100 39.27800 1.000 45.47124 10 LEU B CA 1
ATOM 3806 C C . LEU B 1 4 ? -24.78600 -32.35000 38.53200 1.000 46.68718 10 LEU B C 1
ATOM 3807 O O . LEU B 1 4 ? -25.48800 -32.78700 37.62000 1.000 48.44528 10 LEU B O 1
ATOM 3823 N N . VAL B 1 5 ? -24.82400 -31.07600 38.91800 1.000 36.18592 11 VAL B N 1
ATOM 3824 C CA . VAL B 1 5 ? -25.75700 -30.11000 38.35200 1.000 37.24394 11 VAL B CA 1
ATOM 3825 C C . VAL B 1 5 ? -24.97200 -29.09900 37.53700 1.000 36.00695 11 VAL B C 1
ATOM 3826 O O . VAL B 1 5 ? -23.90500 -28.65500 37.96100 1.000 34.31201 11 VAL B O 1
ATOM 3839 N N . VAL B 1 6 ? -25.50900 -28.71100 36.38600 1.000 36.67808 12 VAL B N 1
ATOM 3840 C CA . VAL B 1 6 ? -24.81000 -27.83500 35.44400 1.000 35.98326 12 VAL B CA 1
ATOM 3841 C C . VAL B 1 6 ? -25.74600 -26.73300 34.98300 1.000 37.46239 12 VAL B C 1
ATOM 3842 O O . VAL B 1 6 ? -26.91300 -26.99200 34.66700 1.000 40.10744 12 VAL B O 1
ATOM 3855 N N . SER B 1 7 ? -25.22900 -25.50900 34.91100 1.000 43.68155 13 SER B N 1
ATOM 3856 C CA . SER B 1 7 ? -26.12100 -24.36600 34.73100 1.000 44.83695 13 SER B CA 1
ATOM 3857 C C . SER B 1 7 ? -26.61700 -24.21000 33.29300 1.000 47.26093 13 SER B C 1
ATOM 3858 O O . SER B 1 7 ? -27.76800 -23.80800 33.09400 1.000 49.70596 13 SER B O 1
ATOM 3866 N N . THR B 1 8 ? -25.76200 -24.40900 32.28400 1.000 34.19621 14 THR B N 1
ATOM 3867 C CA . THR B 1 8 ? -26.14700 -24.16400 30.89900 1.000 35.74639 14 THR B CA 1
ATOM 3868 C C . THR B 1 8 ? -26.03300 -25.42400 30.04900 1.000 35.17001 14 THR B C 1
ATOM 3869 O O . THR B 1 8 ? -25.29200 -26.34800 30.37000 1.000 32.98553 14 THR B O 1
ATOM 3880 N N . HIS B 1 9 ? -26.71300 -25.41000 28.89500 1.000 41.98661 15 HIS B N 1
ATOM 3881 C CA . HIS B 1 9 ? -26.83800 -26.61900 28.08400 1.000 44.15003 15 HIS B CA 1
ATOM 3882 C C . HIS B 1 9 ? -25.53100 -27.03400 27.39400 1.000 43.43942 15 HIS B C 1
ATOM 3883 O O . HIS B 1 9 ? -25.23200 -28.22800 27.33700 1.000 43.11306 15 HIS B O 1
ATOM 3897 N N . PRO B 1 10 ? -24.74400 -26.12000 26.83600 1.000 35.23844 16 PRO B N 1
ATOM 3898 C CA . PRO B 1 10 ? -23.47700 -26.56900 26.20800 1.000 33.63824 16 PRO B CA 1
ATOM 3899 C C . PRO B 1 10 ? -22.56400 -27.24400 27.21300 1.000 30.87739 16 PRO B C 1
ATOM 3900 O O . PRO B 1 10 ? -22.05000 -28.36100 26.99300 1.000 30.61157 16 PRO B O 1
ATOM 3911 N N . ILE B 1 11 ? -22.45000 -26.61400 28.38100 1.000 35.50426 17 ILE B N 1
ATOM 3912 C CA . ILE B 1 11 ? -21.64500 -27.17200 29.43700 1.000 32.61970 17 ILE B CA 1
ATOM 3913 C C . ILE B 1 11 ? -22.24500 -28.49600 29.87900 1.000 34.06461 17 ILE B C 1
ATOM 3914 O O . ILE B 1 11 ? -21.52600 -29.47200 30.08800 1.000 32.83815 17 ILE B O 1
ATOM 3930 N N . TYR B 1 12 ? -23.57600 -28.55500 29.99800 1.000 37.95718 18 TYR B N 1
ATOM 3931 C CA . TYR B 1 12 ? -24.23200 -29.81800 30.31800 1.000 39.03363 18 TYR B CA 1
ATOM 3932 C C . TYR B 1 12 ? -23.82300 -30.91900 29.32600 1.000 39.58106 18 TYR B C 1
ATOM 3933 O O . TYR B 1 12 ? -23.46100 -32.02800 29.73100 1.000 38.05193 18 TYR B O 1
ATOM 3951 N N . LEU B 1 13 ? -23.84500 -30.61500 28.02300 1.000 34.93050 19 LEU B N 1
ATOM 3952 C CA . LEU B 1 13 ? -23.51500 -31.63500 27.02100 1.000 35.30686 19 LEU B CA 1
ATOM 3953 C C . LEU B 1 13 ? -22.07300 -32.11000 27.14400 1.000 33.06975 19 LEU B C 1
ATOM 3954 O O . LEU B 1 13 ? -21.78900 -33.29200 26.92300 1.000 34.47782 19 LEU B O 1
ATOM 3970 N N . ILE B 1 14 ? -21.16200 -31.23200 27.54600 1.000 43.34204 20 ILE B N 1
ATOM 3971 C CA . ILE B 1 14 ? -19.80900 -31.68300 27.82900 1.000 38.75465 20 ILE B CA 1
ATOM 3972 C C . ILE B 1 14 ? -19.78500 -32.57200 29.07600 1.000 37.00180 20 ILE B C 1
ATOM 3973 O O . ILE B 1 14 ? -19.12200 -33.61100 29.09500 1.000 35.17790 20 ILE B O 1
ATOM 3989 N N . ALA B 1 15 ? -20.47400 -32.16200 30.14800 1.000 33.68299 21 ALA B N 1
ATOM 3990 C CA . ALA B 1 15 ? -20.49200 -33.00100 31.35600 1.000 32.54864 21 ALA B CA 1
ATOM 3991 C C . ALA B 1 15 ? -21.12100 -34.36000 31.08500 1.000 33.89880 21 ALA B C 1
ATOM 3992 O O . ALA B 1 15 ? -20.70900 -35.36900 31.67800 1.000 32.67234 21 ALA B O 1
ATOM 3999 N N . LYS B 1 16 ? -22.13100 -34.41100 30.21800 1.000 38.76517 22 LYS B N 1
ATOM 4000 C CA . LYS B 1 16 ? -22.77100 -35.68100 29.90100 1.000 40.39168 22 LYS B CA 1
ATOM 4001 C C . LYS B 1 16 ? -21.76600 -36.67500 29.32100 1.000 38.80728 22 LYS B C 1
ATOM 4002 O O . LYS B 1 16 ? -21.81200 -37.87300 29.64000 1.000 39.24155 22 LYS B O 1
ATOM 4021 N N . GLU B 1 17 ? -20.83900 -36.20500 28.49300 1.000 44.43954 23 GLU B N 1
ATOM 4022 C CA . GLU B 1 17 ? -19.84800 -37.13800 27.97800 1.000 43.35520 23 GLU B CA 1
ATOM 4023 C C . GLU B 1 17 ? -18.83100 -37.48200 29.04700 1.000 41.39444 23 GLU B C 1
ATOM 4024 O O . GLU B 1 17 ? -18.43100 -38.63800 29.16200 1.000 43.48416 23 GLU B O 1
ATOM 4036 N N . ILE B 1 18 ? -18.44800 -36.51700 29.88200 1.000 37.87033 24 ILE B N 1
ATOM 4037 C CA . ILE B 1 18 ? -17.48300 -36.83400 30.92900 1.000 37.37290 24 ILE B CA 1
ATOM 4038 C C . ILE B 1 18 ? -18.05200 -37.87700 31.88500 1.000 38.78886 24 ILE B C 1
ATOM 4039 O O . ILE B 1 18 ? -17.31000 -38.72200 32.40800 1.000 39.67318 24 ILE B O 1
ATOM 4055 N N . THR B 1 19 ? -19.36200 -37.94100 32.08800 1.000 36.20697 25 THR B N 1
ATOM 4056 C CA . THR B 1 19 ? -20.00600 -38.86600 33.06000 1.000 38.89414 25 THR B CA 1
ATOM 4057 C C . THR B 1 19 ? -20.51200 -40.18200 32.43900 1.000 41.62078 25 THR B C 1
ATOM 4058 O O . THR B 1 19 ? -20.85500 -41.02800 33.19500 1.000 44.39216 25 THR B O 1
ATOM 4069 N N . LYS B 1 20 ? -20.50800 -40.38000 31.13100 1.000 49.57436 26 LYS B N 1
ATOM 4070 C CA . LYS B 1 20 ? -21.14100 -41.54800 30.45400 1.000 51.47722 26 LYS B CA 1
ATOM 4071 C C . LYS B 1 20 ? -20.81100 -42.89200 31.10900 1.000 53.84067 26 LYS B C 1
ATOM 4072 O O . LYS B 1 20 ? -19.67300 -43.27600 31.09300 1.000 53.59327 26 LYS B O 1
ATOM 4091 N N . GLY B 1 21 ? -21.80500 -43.62800 31.59800 1.000 49.33486 27 GLY B N 1
ATOM 4092 C CA . GLY B 1 21 ? -21.60700 -44.95000 32.23200 1.000 51.33247 27 GLY B CA 1
ATOM 4093 C C . GLY B 1 21 ? -21.34200 -44.85300 33.71800 1.000 52.09309 27 GLY B C 1
ATOM 4094 O O . GLY B 1 21 ? -21.23800 -45.91800 34.33500 1.000 53.59853 27 GLY B O 1
ATOM 4098 N N . VAL B 1 22 ? -21.22600 -43.64300 34.26100 1.000 46.15817 28 VAL B N 1
ATOM 4099 C CA . VAL B 1 22 ? -21.00400 -43.38000 35.70200 1.000 46.24765 28 VAL B CA 1
ATOM 4100 C C . VAL B 1 22 ? -22.28800 -42.77300 36.26500 1.000 45.76601 28 VAL B C 1
ATOM 4101 O O . VAL B 1 22 ? -22.75600 -43.31200 37.26500 1.000 46.96353 28 VAL B O 1
ATOM 4114 N N . GLU B 1 23 ? -22.82700 -41.72200 35.64300 1.000 52.58525 29 GLU B N 1
ATOM 4115 C CA . GLU B 1 23 ? -24.00700 -41.00600 36.17300 1.000 52.11151 29 GLU B CA 1
ATOM 4116 C C . GLU B 1 23 ? -24.65400 -40.19200 35.05400 1.000 51.54829 29 GLU B C 1
ATOM 4117 O O . GLU B 1 23 ? -24.07200 -40.17900 33.94900 1.000 51.51144 29 GLU B O 1
ATOM 4129 N N . GLU B 1 24 ? -25.79400 -39.55800 35.32100 1.000 73.10350 30 GLU B N 1
ATOM 4130 C CA . GLU B 1 24 ? -26.48100 -38.62800 34.41100 1.000 72.36657 30 GLU B CA 1
ATOM 4131 C C . GLU B 1 24 ? -26.31800 -37.25000 35.03400 1.000 70.69269 30 GLU B C 1
ATOM 4132 O O . GLU B 1 24 ? -26.65700 -37.13700 36.21400 1.000 70.17947 30 GLU B O 1
ATOM 4144 N N . PRO B 1 25 ? -25.79000 -36.21100 34.35700 1.000 50.99822 31 PRO B N 1
ATOM 4145 C CA . PRO B 1 25 ? -25.76400 -34.88900 34.95400 1.000 49.53489 31 PRO B CA 1
ATOM 4146 C C . PRO B 1 25 ? -27.18500 -34.31200 34.98300 1.000 50.02705 31 PRO B C 1
ATOM 4147 O O . PRO B 1 25 ? -28.01500 -34.90100 34.36300 1.000 50.58238 31 PRO B O 1
ATOM 4158 N N . GLN B 1 26 ? -27.41000 -33.18300 35.65400 1.000 44.75800 32 GLN B N 1
ATOM 4159 C CA . GLN B 1 26 ? -28.73400 -32.52600 35.79900 1.000 45.68442 32 GLN B CA 1
ATOM 4160 C C . GLN B 1 26 ? -28.62900 -31.07700 35.34200 1.000 45.29227 32 GLN B C 1
ATOM 4161 O O . GLN B 1 26 ? -28.01000 -30.37800 36.00600 1.000 44.82643 32 GLN B O 1
ATOM 4175 N N . LEU B 1 27 ? -29.33700 -30.64900 34.31900 1.000 42.42877 33 LEU B N 1
ATOM 4176 C CA . LEU B 1 27 ? -29.32300 -29.30100 33.77500 1.000 42.62353 33 LEU B CA 1
ATOM 4177 C C . LEU B 1 27 ? -30.25900 -28.46900 34.63800 1.000 44.59745 33 LEU B C 1
ATOM 4178 O O . LEU B 1 27 ? -31.35300 -28.92200 34.98300 1.000 46.27923 33 LEU B O 1
ATOM 4194 N N . LEU B 1 28 ? -29.80200 -27.32700 35.14500 1.000 62.52855 34 LEU B N 1
ATOM 4195 C CA . LEU B 1 28 ? -30.56700 -26.50200 36.10900 1.000 63.98136 34 LEU B CA 1
ATOM 4196 C C . LEU B 1 28 ? -31.51500 -25.56500 35.39400 1.000 66.41586 34 LEU B C 1
ATOM 4197 O O . LEU B 1 28 ? -32.71600 -25.71000 35.60900 1.000 67.98973 34 LEU B O 1
ATOM 4213 N N . LEU B 1 29 ? -31.00200 -24.68500 34.54500 1.000 87.24467 35 LEU B N 1
ATOM 4214 C CA . LEU B 1 29 ? -31.81400 -23.57300 33.99000 1.000 89.74234 35 LEU B CA 1
ATOM 4215 C C . LEU B 1 29 ? -33.05500 -24.07900 33.26500 1.000 89.58443 35 LEU B C 1
ATOM 4216 O O . LEU B 1 29 ? -34.14900 -23.66000 33.67300 1.000 87.95528 35 LEU B O 1
ATOM 4232 N N . GLN B 1 30 ? -32.91400 -24.95700 32.28600 1.000 89.06594 36 GLN B N 1
ATOM 4233 C CA . GLN B 1 30 ? -34.07800 -25.56200 31.59900 1.000 88.75538 36 GLN B CA 1
ATOM 4234 C C . GLN B 1 30 ? -35.11900 -24.46800 31.35100 1.000 91.83470 36 GLN B C 1
ATOM 4235 O O . GLN B 1 30 ? -36.31000 -24.72700 31.60300 1.000 94.12181 36 GLN B O 1
ATOM 4249 N N . THR B 1 40 ? -35.85400 -20.05100 40.76300 1.000 97.51432 46 THR B N 1
ATOM 4250 C CA . THR B 1 40 ? -37.02700 -20.45200 41.52700 1.000 99.41982 46 THR B CA 1
ATOM 4251 C C . THR B 1 40 ? -36.60400 -21.18000 42.79600 1.000 98.37232 46 THR B C 1
ATOM 4252 O O . THR B 1 40 ? -35.40800 -21.40500 43.00500 1.000 95.75359 46 THR B O 1
ATOM 4263 N N . PRO B 1 41 ? -37.53800 -21.52100 43.69000 1.000 116.15603 47 PRO B N 1
ATOM 4264 C CA . PRO B 1 41 ? -37.19600 -22.47900 44.75400 1.000 114.92957 47 PRO B CA 1
ATOM 4265 C C . PRO B 1 41 ? -36.96400 -23.89700 44.23000 1.000 113.21357 47 PRO B C 1
ATOM 4266 O O . PRO B 1 41 ? -36.34600 -24.70400 44.93500 1.000 111.53706 47 PRO B O 1
ATOM 4277 N N . ALA B 1 42 ? -37.45400 -24.23100 43.02800 1.000 88.64747 48 ALA B N 1
ATOM 4278 C CA . ALA B 1 42 ? -37.14800 -25.52900 42.42600 1.000 87.87369 48 ALA B CA 1
ATOM 4279 C C . ALA B 1 42 ? -35.71500 -25.59200 41.90600 1.000 84.34696 48 ALA B C 1
ATOM 4280 O O . ALA B 1 42 ? -35.09100 -26.65800 41.93800 1.000 82.67833 48 ALA B O 1
ATOM 4287 N N . HIS B 1 43 ? -35.19100 -24.47600 41.39200 1.000 102.51492 49 HIS B N 1
ATOM 4288 C CA . HIS B 1 43 ? -33.75400 -24.37900 41.16500 1.000 99.96725 49 HIS B CA 1
ATOM 4289 C C . HIS B 1 43 ? -32.99200 -24.61100 42.46800 1.000 98.01175 49 HIS B C 1
ATOM 4290 O O . HIS B 1 43 ? -31.97600 -25.31800 42.48700 1.000 95.91413 49 HIS B O 1
ATOM 4304 N N . ARG B 1 44 ? -33.47700 -24.02200 43.57100 1.000 99.30928 50 ARG B N 1
ATOM 4305 C CA . ARG B 1 44 ? -32.79300 -24.13700 44.85900 1.000 97.74067 50 ARG B CA 1
ATOM 4306 C C . ARG B 1 44 ? -32.66700 -25.59500 45.29700 1.000 96.96689 50 ARG B C 1
ATOM 4307 O O . ARG B 1 44 ? -31.62500 -26.00800 45.82300 1.000 94.58239 50 ARG B O 1
ATOM 4328 N N . LYS B 1 45 ? -33.73800 -26.37300 45.14500 1.000 102.90971 51 LYS B N 1
ATOM 4329 C CA . LYS B 1 45 ? -33.69600 -27.77700 45.53400 1.000 102.89128 51 LYS B CA 1
ATOM 4330 C C . LYS B 1 45 ? -32.56800 -28.49900 44.81600 1.000 100.35414 51 LYS B C 1
ATOM 4331 O O . LYS B 1 45 ? -31.76600 -29.20400 45.43900 1.000 98.73289 51 LYS B O 1
ATOM 4350 N N . ALA B 1 46 ? -32.47800 -28.30900 43.49900 1.000 59.30974 52 ALA B N 1
ATOM 4351 C CA . ALA B 1 46 ? -31.47200 -29.01500 42.70600 1.000 55.63299 52 ALA B CA 1
ATOM 4352 C C . ALA B 1 46 ? -30.06400 -28.75700 43.23300 1.000 52.60631 52 ALA B C 1
ATOM 4353 O O . ALA B 1 46 ? -29.23100 -29.67400 43.27700 1.000 50.62449 52 ALA B O 1
ATOM 4360 N N . ILE B 1 47 ? -29.80900 -27.54200 43.72000 1.000 67.25806 53 ILE B N 1
ATOM 4361 C CA . ILE B 1 47 ? -28.46800 -27.19300 44.17400 1.000 64.87883 53 ILE B CA 1
ATOM 4362 C C . ILE B 1 47 ? -28.17300 -27.80200 45.53700 1.000 63.75501 53 ILE B C 1
ATOM 4363 O O . ILE B 1 47 ? -27.12200 -28.41500 45.73300 1.000 61.85478 53 ILE B O 1
ATOM 4379 N N . ASN B 1 48 ? -29.09800 -27.68600 46.48800 1.000 59.75980 54 ASN B N 1
ATOM 4380 C CA . ASN B 1 48 ? -28.86100 -28.27700 47.80200 1.000 58.96760 54 ASN B CA 1
ATOM 4381 C C . ASN B 1 48 ? -28.67700 -29.79100 47.69500 1.000 58.74125 54 ASN B C 1
ATOM 4382 O O . ASN B 1 48 ? -27.86500 -30.37900 48.41500 1.000 57.39899 54 ASN B O 1
ATOM 4393 N N . ASP B 1 49 ? -29.41800 -30.44000 46.79500 1.000 69.24514 55 ASP B N 1
ATOM 4394 C CA . ASP B 1 49 ? -29.28300 -31.87300 46.57100 1.000 69.33989 55 ASP B CA 1
ATOM 4395 C C . ASP B 1 49 ? -28.04200 -32.22800 45.76100 1.000 67.28965 55 ASP B C 1
ATOM 4396 O O . ASP B 1 49 ? -27.69400 -33.41100 45.66300 1.000 67.63443 55 ASP B O 1
ATOM 4405 N N . ALA B 1 50 ? -27.40700 -31.25000 45.12400 1.000 50.72450 56 ALA B N 1
ATOM 4406 C CA . ALA B 1 50 ? -26.21500 -31.51300 44.34300 1.000 49.06641 56 ALA B CA 1
ATOM 4407 C C . ALA B 1 50 ? -25.02700 -31.65700 45.27800 1.000 46.73455 56 ALA B C 1
ATOM 4408 O O . ALA B 1 50 ? -24.99700 -31.07300 46.35900 1.000 46.10290 56 ALA B O 1
ATOM 4415 N N . SER B 1 51 ? -24.06000 -32.47600 44.88300 1.000 43.19202 57 SER B N 1
ATOM 4416 C CA . SER B 1 51 ? -22.76600 -32.42800 45.53300 1.000 42.19190 57 SER B CA 1
ATOM 4417 C C . SER B 1 51 ? -21.72500 -31.69200 44.71200 1.000 39.71002 57 SER B C 1
ATOM 4418 O O . SER B 1 51 ? -20.59500 -31.56400 45.17300 1.000 39.06521 57 SER B O 1
ATOM 4426 N N . LEU B 1 52 ? -22.04600 -31.28900 43.47400 1.000 42.57616 58 LEU B N 1
ATOM 4427 C CA . LEU B 1 52 ? -21.14600 -30.48900 42.64800 1.000 40.85753 58 LEU B CA 1
ATOM 4428 C C . LEU B 1 52 ? -21.95600 -29.70500 41.61900 1.000 42.33666 58 LEU B C 1
ATOM 4429 O O . LEU B 1 52 ? -22.81200 -30.25900 40.92900 1.000 44.45796 58 LEU B O 1
ATOM 4445 N N . VAL B 1 53 ? -21.64800 -28.42700 41.48400 1.000 35.75955 59 VAL B N 1
ATOM 4446 C CA . VAL B 1 53 ? -22.36100 -27.54300 40.56600 1.000 35.88062 59 VAL B CA 1
ATOM 4447 C C . VAL B 1 53 ? -21.34200 -26.89000 39.64200 1.000 34.01197 59 VAL B C 1
ATOM 4448 O O . VAL B 1 53 ? -20.32500 -26.36400 40.11600 1.000 33.41190 59 VAL B O 1
ATOM 4461 N N . ILE B 1 54 ? -21.52900 -27.00900 38.33800 1.000 36.04116 60 ILE B N 1
ATOM 4462 C CA . ILE B 1 54 ? -20.62500 -26.40100 37.33300 1.000 34.70416 60 ILE B CA 1
ATOM 4463 C C . ILE B 1 54 ? -21.43100 -25.25000 36.75700 1.000 37.66241 60 ILE B C 1
ATOM 4464 O O . ILE B 1 54 ? -22.51600 -25.50500 36.34000 1.000 40.58908 60 ILE B O 1
ATOM 4480 N N . TRP B 1 55 ? -20.94400 -24.02800 36.86400 1.000 32.63812 61 TRP B N 1
ATOM 4481 C CA . TRP B 1 55 ? -21.60500 -22.85000 36.27900 1.000 34.61731 61 TRP B CA 1
ATOM 4482 C C . TRP B 1 55 ? -20.47800 -22.05800 35.65700 1.000 32.59865 61 TRP B C 1
ATOM 4483 O O . TRP B 1 55 ? -19.44600 -22.52500 35.84400 1.000 31.31428 61 TRP B O 1
ATOM 4504 N N . LEU B 1 56 ? -20.72900 -21.09600 34.79000 1.000 36.39647 62 LEU B N 1
ATOM 4505 C CA . LEU B 1 56 ? -19.70600 -20.23600 34.15300 1.000 35.83588 62 LEU B CA 1
ATOM 4506 C C . LEU B 1 56 ? -19.27800 -19.16800 35.15500 1.000 35.17001 62 LEU B C 1
ATOM 4507 O O . LEU B 1 56 ? -18.18100 -19.11500 35.43900 1.000 33.64614 62 LEU B O 1
ATOM 4523 N N . GLY B 1 57 ? -20.17100 -18.42000 35.75500 1.000 38.32565 63 GLY B N 1
ATOM 4524 C CA . GLY B 1 57 ? -19.83600 -17.42400 36.75400 1.000 37.86243 63 GLY B CA 1
ATOM 4525 C C . GLY B 1 57 ? -20.59700 -16.14700 36.57100 1.000 39.28366 63 GLY B C 1
ATOM 4526 O O . GLY B 1 57 ? -21.32800 -15.94300 35.58000 1.000 40.62592 63 GLY B O 1
ATOM 4530 N N . LYS B 1 58 ? -20.46000 -15.25800 37.56000 1.000 73.05613 64 LYS B N 1
ATOM 4531 C CA . LYS B 1 58 ? -21.30900 -14.08100 37.68100 1.000 74.69317 64 LYS B CA 1
ATOM 4532 C C . LYS B 1 58 ? -21.16800 -13.13200 36.50100 1.000 75.86436 64 LYS B C 1
ATOM 4533 O O . LYS B 1 58 ? -22.04000 -12.28000 36.29800 1.000 77.28558 64 LYS B O 1
ATOM 4552 N N . ALA B 1 59 ? -20.09600 -13.24800 35.72000 1.000 52.74053 65 ALA B N 1
ATOM 4553 C CA . ALA B 1 59 ? -20.01900 -12.41900 34.51900 1.000 53.91699 65 ALA B CA 1
ATOM 4554 C C . ALA B 1 59 ? -21.04900 -12.88400 33.49900 1.000 55.24083 65 ALA B C 1
ATOM 4555 O O . ALA B 1 59 ? -21.60800 -12.06900 32.75800 1.000 56.55152 65 ALA B O 1
ATOM 4562 N N . HIS B 1 60 ? -21.34300 -14.17800 33.47900 1.000 53.94331 66 HIS B N 1
ATOM 4563 C CA . HIS B 1 60 ? -22.29200 -14.72700 32.52700 1.000 55.07766 66 HIS B CA 1
ATOM 4564 C C . HIS B 1 60 ? -23.68800 -14.89000 33.10000 1.000 56.16463 66 HIS B C 1
ATOM 4565 O O . HIS B 1 60 ? -24.65400 -14.84000 32.34000 1.000 57.45426 66 HIS B O 1
ATOM 4579 N N . GLU B 1 61 ? -23.81600 -15.16800 34.41000 1.000 49.34013 67 GLU B N 1
ATOM 4580 C CA . GLU B 1 61 ? -25.09000 -15.55400 35.03400 1.000 49.90072 67 GLU B CA 1
ATOM 4581 C C . GLU B 1 61 ? -25.25500 -14.75000 36.32800 1.000 49.95336 67 GLU B C 1
ATOM 4582 O O . GLU B 1 61 ? -25.09700 -15.26700 37.44800 1.000 49.02956 67 GLU B O 1
ATOM 4594 N N . ALA B 1 62 ? -25.63100 -13.48300 36.17700 1.000 71.00851 68 ALA B N 1
ATOM 4595 C CA . ALA B 1 62 ? -25.77500 -12.62200 37.33900 1.000 71.16643 68 ALA B CA 1
ATOM 4596 C C . ALA B 1 62 ? -26.87200 -13.07100 38.31200 1.000 71.80861 68 ALA B C 1
ATOM 4597 O O . ALA B 1 62 ? -26.67800 -12.92400 39.51200 1.000 71.87178 68 ALA B O 1
ATOM 4604 N N . PRO B 1 63 ? -28.07400 -13.51100 37.84800 1.000 78.00935 69 PRO B N 1
ATOM 4605 C CA . PRO B 1 63 ? -29.10400 -14.02600 38.74900 1.000 78.69891 69 PRO B CA 1
ATOM 4606 C C . PRO B 1 63 ? -28.66900 -15.22300 39.59300 1.000 77.96987 69 PRO B C 1
ATOM 4607 O O . PRO B 1 63 ? -29.06900 -15.30300 40.73800 1.000 78.57258 69 PRO B O 1
ATOM 4618 N N . LEU B 1 64 ? -27.88300 -16.12200 39.01200 1.000 62.41801 70 LEU B N 1
ATOM 4619 C CA . LEU B 1 64 ? -27.43700 -17.34800 39.71300 1.000 61.53369 70 LEU B CA 1
ATOM 4620 C C . LEU B 1 64 ? -26.39700 -16.94400 40.74000 1.000 59.83349 70 LEU B C 1
ATOM 4621 O O . LEU B 1 64 ? -26.26500 -17.67700 41.68400 1.000 59.48871 70 LEU B O 1
ATOM 4637 N N . ASN B 1 65 ? -25.66600 -15.85800 40.51000 1.000 69.04775 71 ASN B N 1
ATOM 4638 C CA . ASN B 1 65 ? -24.59200 -15.41700 41.42500 1.000 67.73970 71 ASN B CA 1
ATOM 4639 C C . ASN B 1 65 ? -25.12500 -15.49100 42.84500 1.000 68.11869 71 ASN B C 1
ATOM 4640 O O . ASN B 1 65 ? -24.58400 -16.22500 43.54300 1.000 67.07646 71 ASN B O 1
ATOM 4651 N N . LYS B 1 66 ? -26.20000 -14.80700 43.21400 1.000 86.42352 72 LYS B N 1
ATOM 4652 C CA . LYS B 1 66 ? -26.67300 -14.75600 44.62800 1.000 86.84725 72 LYS B CA 1
ATOM 4653 C C . LYS B 1 66 ? -26.48800 -16.10300 45.33400 1.000 85.79713 72 LYS B C 1
ATOM 4654 O O . LYS B 1 66 ? -25.83400 -16.11600 46.38100 1.000 85.89714 72 LYS B O 1
ATOM 4673 N N . LEU B 1 67 ? -26.97400 -17.20100 44.77000 1.000 71.56911 73 LEU B N 1
ATOM 4674 C CA . LEU B 1 67 ? -26.95700 -18.53800 45.41900 1.000 71.20064 73 LEU B CA 1
ATOM 4675 C C . LEU B 1 67 ? -25.61000 -19.25400 45.32000 1.000 69.44780 73 LEU B C 1
ATOM 4676 O O . LEU B 1 67 ? -25.16900 -19.75400 46.35900 1.000 68.58980 73 LEU B O 1
ATOM 4692 N N . LEU B 1 68 ? -24.93200 -19.23900 44.17400 1.000 50.61133 74 LEU B N 1
ATOM 4693 C CA . LEU B 1 68 ? -23.76700 -20.07700 43.92600 1.000 48.99535 74 LEU B CA 1
ATOM 4694 C C . LEU B 1 68 ? -22.45300 -19.46700 44.39800 1.000 47.53991 74 LEU B C 1
ATOM 4695 O O . LEU B 1 68 ? -21.49200 -20.20500 44.62400 1.000 46.58716 74 LEU B O 1
ATOM 4711 N N . SER B 1 69 ? -22.36700 -18.14800 44.51900 1.000 57.29371 75 SER B N 1
ATOM 4712 C CA . SER B 1 69 ? -21.08000 -17.52400 44.80400 1.000 56.24885 75 SER B CA 1
ATOM 4713 C C . SER B 1 69 ? -20.55500 -17.91500 46.18300 1.000 55.97250 75 SER B C 1
ATOM 4714 O O . SER B 1 69 ? -19.34400 -18.08200 46.36000 1.000 54.66182 75 SER B O 1
ATOM 4722 N N . ASN B 1 70 ? -21.43200 -18.06400 47.17400 1.000 56.65942 76 ASN B N 1
ATOM 4723 C CA . ASN B 1 70 ? -20.98500 -18.52700 48.47500 1.000 56.11989 76 ASN B CA 1
ATOM 4724 C C . ASN B 1 70 ? -21.05500 -20.03200 48.65200 1.000 56.34097 76 ASN B C 1
ATOM 4725 O O . ASN B 1 70 ? -20.92000 -20.50300 49.76900 1.000 56.29886 76 ASN B O 1
ATOM 4736 N N . ASN B 1 71 ? -21.24500 -20.80500 47.59100 1.000 46.78719 77 ASN B N 1
ATOM 4737 C CA . ASN B 1 71 ? -21.39400 -22.25100 47.72300 1.000 45.87129 77 ASN B CA 1
ATOM 4738 C C . ASN B 1 71 ? -20.12800 -22.95800 47.24100 1.000 44.73694 77 ASN B C 1
ATOM 4739 O O . ASN B 1 71 ? -19.73000 -22.81600 46.08900 1.000 44.37374 77 ASN B O 1
ATOM 4750 N N . LYS B 1 72 ? -19.50800 -23.72700 48.14500 1.000 43.56838 78 LYS B N 1
ATOM 4751 C CA . LYS B 1 72 ? -18.24300 -24.40100 47.87600 1.000 42.17085 78 LYS B CA 1
ATOM 4752 C C . LYS B 1 72 ? -18.39400 -25.50900 46.83700 1.000 42.54457 78 LYS B C 1
ATOM 4753 O O . LYS B 1 72 ? -17.40600 -25.88800 46.20300 1.000 41.76290 78 LYS B O 1
ATOM 4772 N N . LYS B 1 73 ? -19.60900 -26.02400 46.65200 1.000 40.66540 79 LYS B N 1
ATOM 4773 C CA . LYS B 1 73 ? -19.87000 -27.03100 45.64900 1.000 41.17073 79 LYS B CA 1
ATOM 4774 C C . LYS B 1 73 ? -19.95300 -26.45700 44.24800 1.000 41.00755 79 LYS B C 1
ATOM 4775 O O . LYS B 1 73 ? -20.05200 -27.22300 43.29600 1.000 41.62078 79 LYS B O 1
ATOM 4794 N N . ALA B 1 74 ? -19.95700 -25.14400 44.11700 1.000 37.54661 80 ALA B N 1
ATOM 4795 C CA . ALA B 1 74 ? -20.22800 -24.46300 42.87200 1.000 37.38080 80 ALA B CA 1
ATOM 4796 C C . ALA B 1 74 ? -18.91700 -23.90500 42.37400 1.000 36.14118 80 ALA B C 1
ATOM 4797 O O . ALA B 1 74 ? -18.36000 -23.00200 43.00700 1.000 36.06222 80 ALA B O 1
ATOM 4804 N N . ILE B 1 75 ? -18.46200 -24.42300 41.23100 1.000 35.42004 81 ILE B N 1
ATOM 4805 C CA . ILE B 1 75 ? -17.20000 -24.07200 40.58300 1.000 33.75668 81 ILE B CA 1
ATOM 4806 C C . ILE B 1 75 ? -17.53300 -23.25200 39.33100 1.000 33.67509 81 ILE B C 1
ATOM 4807 O O . ILE B 1 75 ? -18.26500 -23.71200 38.45100 1.000 34.45939 81 ILE B O 1
ATOM 4823 N N . ALA B 1 76 ? -17.01400 -22.04400 39.26700 1.000 36.15170 82 ALA B N 1
ATOM 4824 C CA . ALA B 1 76 ? -17.26300 -21.13300 38.16200 1.000 36.39384 82 ALA B CA 1
ATOM 4825 C C . ALA B 1 76 ? -16.15300 -21.33300 37.14000 1.000 35.20422 82 ALA B C 1
ATOM 4826 O O . ALA B 1 76 ? -14.97500 -21.10100 37.44800 1.000 33.89880 82 ALA B O 1
ATOM 4833 N N . LEU B 1 77 ? -16.52200 -21.81500 35.95500 1.000 34.41992 83 LEU B N 1
ATOM 4834 C CA . LEU B 1 77 ? -15.51300 -22.10900 34.94100 1.000 33.04344 83 LEU B CA 1
ATOM 4835 C C . LEU B 1 77 ? -14.71700 -20.86800 34.58900 1.000 31.92225 83 LEU B C 1
ATOM 4836 O O . LEU B 1 77 ? -13.50600 -20.94200 34.38100 1.000 30.21152 83 LEU B O 1
ATOM 4852 N N . LEU B 1 78 ? -15.37200 -19.71300 34.52700 1.000 35.40688 84 LEU B N 1
ATOM 4853 C CA . LEU B 1 78 ? -14.66500 -18.49800 34.13200 1.000 35.25160 84 LEU B CA 1
ATOM 4854 C C . LEU B 1 78 ? -13.60900 -18.08200 35.14000 1.000 33.85932 84 LEU B C 1
ATOM 4855 O O . LEU B 1 78 ? -12.67800 -17.37500 34.76600 1.000 33.29083 84 LEU B O 1
ATOM 4871 N N . ASP B 1 79 ? -13.71400 -18.50700 36.39800 1.000 43.63155 85 ASP B N 1
ATOM 4872 C CA . ASP B 1 79 ? -12.74100 -18.11700 37.40000 1.000 42.77092 85 ASP B CA 1
ATOM 4873 C C . ASP B 1 79 ? -11.68100 -19.16500 37.66200 1.000 41.48655 85 ASP B C 1
ATOM 4874 O O . ASP B 1 79 ? -10.89100 -18.98000 38.57800 1.000 40.80226 85 ASP B O 1
ATOM 4883 N N . SER B 1 80 ? -11.63600 -20.25600 36.88200 1.000 41.42602 86 SER B N 1
ATOM 4884 C CA . SER B 1 80 ? -10.81700 -21.39900 37.26200 1.000 40.88911 86 SER B CA 1
ATOM 4885 C C . SER B 1 80 ? -9.39900 -21.36900 36.70200 1.000 39.86794 86 SER B C 1
ATOM 4886 O O . SER B 1 80 ? -8.57400 -22.18800 37.11300 1.000 39.48895 86 SER B O 1
ATOM 4894 N N . GLY B 1 81 ? -9.09100 -20.46100 35.78400 1.000 42.22875 87 GLY B N 1
ATOM 4895 C CA . GLY B 1 81 ? -7.76900 -20.44000 35.21000 1.000 41.65763 87 GLY B CA 1
ATOM 4896 C C . GLY B 1 81 ? -7.52300 -21.48600 34.15600 1.000 41.64183 87 GLY B C 1
ATOM 4897 O O . GLY B 1 81 ? -6.39400 -21.59900 33.67200 1.000 41.81291 87 GLY B O 1
ATOM 4901 N N . ILE B 1 82 ? -8.55000 -22.22200 33.72600 1.000 32.99343 88 ILE B N 1
ATOM 4902 C CA . ILE B 1 82 ? -8.34500 -23.23000 32.69000 1.000 33.38295 88 ILE B CA 1
ATOM 4903 C C . ILE B 1 82 ? -8.67700 -22.72200 31.29200 1.000 32.92500 88 ILE B C 1
ATOM 4904 O O . ILE B 1 82 ? -8.26100 -23.34500 30.31100 1.000 33.10134 88 ILE B O 1
ATOM 4920 N N . LEU B 1 83 ? -9.41200 -21.62700 31.17100 1.000 31.41692 89 LEU B N 1
ATOM 4921 C CA . LEU B 1 83 ? -9.92400 -21.22300 29.87900 1.000 31.56431 89 LEU B CA 1
ATOM 4922 C C . LEU B 1 83 ? -9.01400 -20.17600 29.26900 1.000 31.85645 89 LEU B C 1
ATOM 4923 O O . LEU B 1 83 ? -8.33000 -19.42600 29.96600 1.000 31.81434 89 LEU B O 1
ATOM 4939 N N . SER B 1 84 ? -9.07800 -20.10200 27.93100 1.000 30.29311 90 SER B N 1
ATOM 4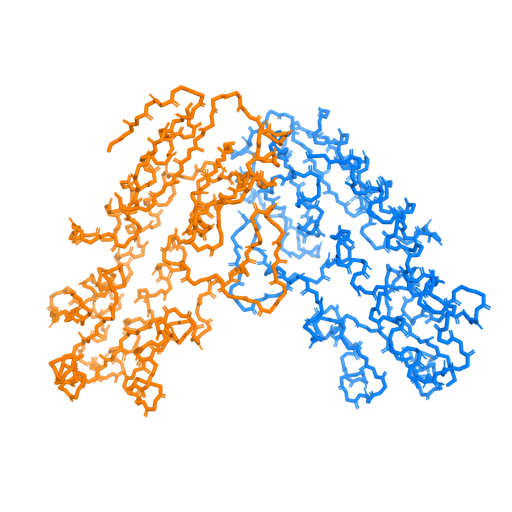940 C CA . SER B 1 84 ? -8.49000 -18.99700 27.16400 1.000 31.58010 90 SER B CA 1
ATOM 4941 C C . SER B 1 84 ? -9.58600 -17.93900 27.17800 1.000 31.93278 90 SER B C 1
ATOM 4942 O O . SER B 1 84 ? -10.66500 -18.24900 26.73700 1.000 31.96173 90 SER B O 1
ATOM 4950 N N . ILE B 1 85 ? -9.33900 -16.78500 27.75800 1.000 41.43655 91 ILE B N 1
ATOM 4951 C CA . ILE B 1 85 ? -10.36400 -15.72000 27.91400 1.000 43.41047 91 ILE B CA 1
ATOM 4952 C C . ILE B 1 85 ? -9.97500 -14.59300 26.97600 1.000 44.95276 91 ILE B C 1
ATOM 4953 O O . ILE B 1 85 ? -8.85000 -14.11300 27.08900 1.000 45.52914 91 ILE B O 1
ATOM 4969 N N . LEU B 1 86 ? -10.85400 -14.24200 26.06400 1.000 43.03411 92 LEU B N 1
ATOM 4970 C CA . LEU B 1 86 ? -10.64600 -13.13800 25.11600 1.000 44.75010 92 LEU B CA 1
ATOM 4971 C C . LEU B 1 86 ? -11.40800 -11.98000 25.72500 1.000 46.59769 92 LEU B C 1
ATOM 4972 O O . LEU B 1 86 ? -12.35200 -12.27600 26.39600 1.000 47.31094 92 LEU B O 1
ATOM 4988 N N . PRO B 1 87 ? -11.01300 -10.71000 25.55100 1.000 44.09213 93 PRO B N 1
ATOM 4989 C CA . PRO B 1 87 ? -11.80400 -9.62400 26.07400 1.000 45.83444 93 PRO B CA 1
ATOM 4990 C C . PRO B 1 87 ? -13.02500 -9.32400 25.22000 1.000 46.94247 93 PRO B C 1
ATOM 4991 O O . PRO B 1 87 ? -12.99000 -9.69700 24.10000 1.000 46.10553 93 PRO B O 1
ATOM 5002 N N . GLN B 1 88 ? -14.05400 -8.68000 25.75800 1.000 50.72713 94 GLN B N 1
ATOM 5003 C CA . GLN B 1 88 ? -15.13600 -8.24000 24.91500 1.000 52.37207 94 GLN B CA 1
ATOM 5004 C C . GLN B 1 88 ? -14.63800 -7.20300 23.92000 1.000 52.87476 94 GLN B C 1
ATOM 5005 O O . GLN B 1 88 ? -13.61700 -6.53200 24.12100 1.000 52.48261 94 GLN B O 1
ATOM 5019 N N . ARG B 1 89 ? -15.41500 -7.05100 22.86500 1.000 50.15601 95 ARG B N 1
ATOM 5020 C CA . ARG B 1 89 ? -15.12700 -6.12300 21.79400 1.000 52.65631 95 ARG B CA 1
ATOM 5021 C C . ARG B 1 89 ? -16.25800 -5.11900 21.70400 1.000 55.70931 95 ARG B C 1
ATOM 5022 O O . ARG B 1 89 ? -17.39700 -5.42100 22.06900 1.000 55.64615 95 ARG B O 1
ATOM 5043 N N . ASN B 1 90 ? -15.92500 -3.91300 21.24800 1.000 51.76410 96 ASN B N 1
ATOM 5044 C CA . ASN B 1 90 ? -16.96900 -3.00100 20.82300 1.000 53.11953 96 ASN B CA 1
ATOM 5045 C C . ASN B 1 90 ? -17.48000 -3.45600 19.45200 1.000 53.92752 96 ASN B C 1
ATOM 5046 O O . ASN B 1 90 ? -16.92500 -4.36100 18.82600 1.000 53.82224 96 ASN B O 1
ATOM 5057 N N . THR B 1 91 ? -18.54100 -2.81000 18.97500 1.000 67.34492 97 THR B N 1
ATOM 5058 C CA . THR B 1 91 ? -19.16900 -3.23200 17.72800 1.000 68.40557 97 THR B CA 1
ATOM 5059 C C . THR B 1 91 ? -18.28100 -3.00400 16.50900 1.000 69.73994 97 THR B C 1
ATOM 5060 O O . THR B 1 91 ? -18.65000 -3.41100 15.40900 1.000 70.67426 97 THR B O 1
ATOM 5071 N N . ARG B 1 92 ? -17.14600 -2.31500 16.69100 1.000 74.15363 98 ARG B N 1
ATOM 5072 C CA . ARG B 1 92 ? -16.14700 -2.07400 15.62300 1.000 75.69329 98 ARG B CA 1
ATOM 5073 C C . ARG B 1 92 ? -14.96800 -3.03400 15.78800 1.000 73.82727 98 ARG B C 1
ATOM 5074 O O . ARG B 1 92 ? -14.06200 -2.93900 14.94300 1.000 75.07216 98 ARG B O 1
ATOM 5095 N N . GLY B 1 93 ? -14.93100 -3.89100 16.82600 1.000 58.21487 99 GLY B N 1
ATOM 5096 C CA . GLY B 1 93 ? -13.93200 -4.91700 16.87300 1.000 57.22791 99 GLY B CA 1
ATOM 5097 C C . GLY B 1 93 ? -12.73100 -4.56000 17.68100 1.000 56.75944 99 GLY B C 1
ATOM 5098 O O . GLY B 1 93 ? -11.76500 -5.31900 17.65800 1.000 56.85682 99 GLY B O 1
ATOM 5102 N N . ALA B 1 94 ? -12.71100 -3.38600 18.30300 1.000 58.53333 100 ALA B N 1
ATOM 5103 C CA . ALA B 1 94 ? -11.65300 -3.06900 19.25000 1.000 58.72283 100 ALA B CA 1
ATOM 5104 C C . ALA B 1 94 ? -11.87300 -3.80800 20.57000 1.000 56.58310 100 ALA B C 1
ATOM 5105 O O . ALA B 1 94 ? -12.99900 -3.92000 21.05300 1.000 55.86459 100 ALA B O 1
ATOM 5112 N N . ALA B 1 95 ? -10.78500 -4.29300 21.16800 1.000 58.22803 101 ALA B N 1
ATOM 5113 C CA . ALA B 1 95 ? -10.88100 -4.96300 22.45300 1.000 57.40425 101 ALA B CA 1
ATOM 5114 C C . ALA B 1 95 ? -11.08600 -3.94800 23.57000 1.000 57.28582 101 ALA B C 1
ATOM 5115 O O . ALA B 1 95 ? -10.41200 -2.91800 23.62600 1.000 59.13604 101 ALA B O 1
ATOM 5122 N N . LEU B 1 96 ? -11.99400 -4.26900 24.47900 1.000 45.26595 102 LEU B N 1
ATOM 5123 C CA . LEU B 1 96 ? -12.28100 -3.42700 25.63800 1.000 46.45294 102 LEU B CA 1
ATOM 5124 C C . LEU B 1 96 ? -11.40500 -3.83300 26.81100 1.000 45.72390 102 LEU B C 1
ATOM 5125 O O . LEU B 1 96 ? -11.50600 -4.97600 27.28100 1.000 43.38415 102 LEU B O 1
ATOM 5141 N N . PRO B 1 97 ? -10.52600 -2.94100 27.32200 1.000 47.88469 103 PRO B N 1
ATOM 5142 C CA . PRO B 1 97 ? -9.73200 -3.26500 28.49500 1.000 47.60834 103 PRO B CA 1
ATOM 5143 C C . PRO B 1 97 ? -10.48200 -3.82000 29.71600 1.000 46.30292 103 PRO B C 1
ATOM 5144 O O . PRO B 1 97 ? -11.54700 -3.34400 29.99100 1.000 46.74771 103 PRO B O 1
ATOM 5155 N N . ASN B 1 98 ? -9.90500 -4.81300 30.39700 1.000 46.86351 104 ASN B N 1
ATOM 5156 C CA . ASN B 1 98 ? -10.44500 -5.43000 31.63400 1.000 45.82655 104 ASN B CA 1
ATOM 5157 C C . ASN B 1 98 ? -11.85700 -5.96400 31.44000 1.000 45.04224 104 ASN B C 1
ATOM 5158 O O . ASN B 1 98 ? -12.65800 -5.71600 32.34800 1.000 45.47124 104 ASN B O 1
ATOM 5169 N N . THR B 1 99 ? -12.16800 -6.62200 30.31400 1.000 42.94199 105 THR B N 1
ATOM 5170 C CA . THR B 1 99 ? -13.46500 -7.25700 30.18300 1.000 42.61300 105 THR B CA 1
ATOM 5171 C C . THR B 1 99 ? -13.28600 -8.73300 29.85800 1.000 42.19190 105 THR B C 1
ATOM 5172 O O . THR B 1 99 ? -12.17300 -9.22900 29.60500 1.000 42.46299 105 THR B O 1
ATOM 5183 N N . VAL B 1 100 ? -14.41400 -9.43800 29.87900 1.000 41.66289 106 VAL B N 1
ATOM 5184 C CA . VAL B 1 100 ? -14.43600 -10.88800 29.70100 1.000 41.60499 106 VAL B CA 1
ATOM 5185 C C . VAL B 1 100 ? -15.57600 -11.21600 28.74000 1.000 41.48655 106 VAL B C 1
ATOM 5186 O O . VAL B 1 100 ? -16.74900 -10.99200 29.06500 1.000 40.64435 106 VAL B O 1
ATOM 5199 N N . ASP B 1 101 ? -15.22500 -11.69400 27.54400 1.000 36.47806 107 ASP B N 1
ATOM 5200 C CA . ASP B 1 101 ? -16.23000 -12.25900 26.61800 1.000 36.73862 107 ASP B CA 1
ATOM 5201 C C . ASP B 1 101 ? -16.51400 -13.61200 27.27600 1.000 35.61216 107 ASP B C 1
ATOM 5202 O O . ASP B 1 101 ? -15.57100 -14.20100 27.70300 1.000 35.36740 107 ASP B O 1
ATOM 5211 N N . THR B 1 102 ? -17.74400 -13.95000 27.60700 1.000 35.17001 108 THR B N 1
ATOM 5212 C CA . THR B 1 102 ? -18.03800 -15.17900 28.33100 1.000 33.86195 108 THR B CA 1
ATOM 5213 C C . THR B 1 102 ? -18.42600 -16.35800 27.42900 1.000 33.68825 108 THR B C 1
ATOM 5214 O O . THR B 1 102 ? -18.68400 -17.44200 27.95500 1.000 31.96173 108 THR B O 1
ATOM 5225 N N . HIS B 1 103 ? -18.50800 -16.17500 26.10800 1.000 37.31763 109 HIS B N 1
ATOM 5226 C CA . HIS B 1 103 ? -19.00000 -17.21000 25.19800 1.000 37.20709 109 HIS B CA 1
ATOM 5227 C C . HIS B 1 103 ? -17.91500 -18.25000 24.91100 1.000 36.57544 109 HIS B C 1
ATOM 5228 O O . HIS B 1 103 ? -17.57000 -18.49900 23.75800 1.000 37.37553 109 HIS B O 1
ATOM 5242 N N . VAL B 1 104 ? -1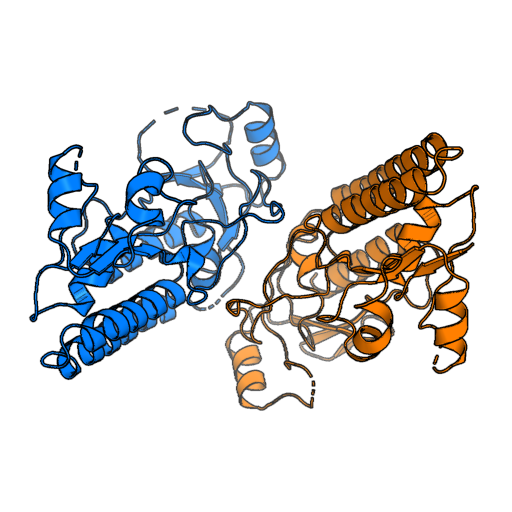7.35800 -18.84100 25.96800 1.000 33.53560 110 VAL B N 1
ATOM 5243 C CA . VAL B 1 104 ? -16.06600 -19.49700 25.85300 1.000 33.56718 110 VAL B CA 1
ATOM 5244 C C . VAL B 1 104 ? -16.10800 -20.87100 25.19400 1.000 32.02489 110 VAL B C 1
ATOM 5245 O O . VAL B 1 104 ? -15.05800 -21.36400 24.77300 1.000 32.18544 110 VAL B O 1
ATOM 5258 N N . TRP B 1 105 ? -17.24200 -21.55600 25.19200 1.000 33.90143 111 TRP B N 1
ATOM 5259 C CA . TRP B 1 105 ? -17.39900 -22.97300 24.75700 1.000 31.46167 111 TRP B CA 1
ATOM 5260 C C . TRP B 1 105 ? -17.27200 -23.19000 23.23600 1.000 32.51969 111 TRP B C 1
ATOM 5261 O O . TRP B 1 105 ? -16.99600 -24.31200 22.85700 1.000 30.45892 111 TRP B O 1
ATOM 5282 N N . LEU B 1 106 ? -17.39600 -22.15200 22.41100 1.000 28.75345 112 LEU B N 1
ATOM 5283 C CA . LEU B 1 106 ? -17.25800 -22.27000 20.93600 1.000 29.79568 112 LEU B CA 1
ATOM 5284 C C . LEU B 1 106 ? -15.78300 -22.45300 20.56400 1.000 30.14309 112 LEU B C 1
ATOM 5285 O O . LEU B 1 106 ? -15.54500 -22.65200 19.41400 1.000 30.51155 112 LEU B O 1
ATOM 5301 N N . GLU B 1 107 ? -14.82900 -22.28100 21.47600 1.000 34.53046 113 GLU B N 1
ATOM 5302 C CA . GLU B 1 107 ? -13.43000 -22.59100 21.16300 1.000 35.05157 113 GLU B CA 1
ATOM 5303 C C . GLU B 1 107 ? -13.14300 -24.04500 21.53800 1.000 31.91962 113 GLU B C 1
ATOM 5304 O O . GLU B 1 107 ? -13.22300 -24.40900 22.72700 1.000 30.03518 113 GLU B O 1
ATOM 5316 N N . PRO B 1 108 ? -12.81000 -24.89700 20.57700 1.000 27.67174 114 PRO B N 1
ATOM 5317 C CA . PRO B 1 108 ? -12.58900 -26.32200 20.90300 1.000 28.29023 114 PRO B CA 1
ATOM 5318 C C . PRO B 1 108 ? -11.59500 -26.56100 22.02900 1.000 28.44552 114 PRO B C 1
ATOM 5319 O O . PRO B 1 108 ? -11.81600 -27.49600 22.82800 1.000 27.19010 114 PRO B O 1
ATOM 5330 N N . ASN B 1 109 ? -10.48700 -25.78900 22.08100 1.000 30.23520 115 ASN B N 1
ATOM 5331 C CA . ASN B 1 109 ? -9.49200 -25.96200 23.13400 1.000 29.32983 115 ASN B CA 1
ATOM 5332 C C . ASN B 1 109 ? -10.11100 -25.71800 24.50300 1.000 27.22432 115 ASN B C 1
ATOM 5333 O O . ASN B 1 109 ? -9.76100 -26.38500 25.50300 1.000 26.00575 115 ASN B O 1
ATOM 5344 N N . ASN B 1 110 ? -11.06000 -24.77600 24.56700 1.000 29.44827 116 ASN B N 1
ATOM 5345 C CA . ASN B 1 110 ? -11.72600 -24.54500 25.82600 1.000 27.81123 116 ASN B CA 1
ATOM 5346 C C . ASN B 1 110 ? -12.64300 -25.70500 26.14600 1.000 26.73742 116 ASN B C 1
ATOM 5347 O O . ASN B 1 110 ? -12.74800 -26.13100 27.30300 1.000 26.46633 116 ASN B O 1
ATOM 5358 N N . ALA B 1 111 ? -13.35400 -26.19600 25.15800 1.000 29.44564 117 ALA B N 1
ATOM 5359 C CA . ALA B 1 111 ? -14.21700 -27.33800 25.41000 1.000 28.93242 117 ALA B CA 1
ATOM 5360 C C . ALA B 1 111 ? -13.40700 -28.49300 26.00400 1.000 28.90610 117 ALA B C 1
ATOM 5361 O O . ALA B 1 111 ? -13.77300 -29.04400 27.04200 1.000 28.16390 117 ALA B O 1
ATOM 5368 N N . VAL B 1 112 ? -12.24700 -28.80300 25.41400 1.000 30.17993 118 VAL B N 1
ATOM 5369 C CA . VAL B 1 112 ? -11.36200 -29.92400 25.84100 1.000 30.02728 118 VAL B CA 1
ATOM 5370 C C . VAL B 1 112 ? -10.95400 -29.67700 27.28200 1.000 29.05348 118 VAL B C 1
ATOM 5371 O O . VAL B 1 112 ? -11.02100 -30.59800 28.04100 1.000 28.73502 118 VAL B O 1
ATOM 5384 N N . ARG B 1 113 ? -10.57200 -28.46000 27.61400 1.000 45.25806 119 ARG B N 1
ATOM 5385 C CA . ARG B 1 113 ? -10.09000 -28.12700 28.96400 1.000 45.23963 119 ARG B CA 1
ATOM 5386 C C . ARG B 1 113 ? -11.25700 -28.12000 29.94700 1.000 45.52914 119 ARG B C 1
ATOM 5387 O O . ARG B 1 113 ? -11.00600 -28.41300 31.06500 1.000 46.28186 119 ARG B O 1
ATOM 5408 N N . ILE B 1 114 ? -12.47700 -27.83800 29.53100 1.000 31.43535 120 ILE B N 1
ATOM 5409 C CA . ILE B 1 114 ? -13.67500 -27.91500 30.41000 1.000 31.44324 120 ILE B CA 1
ATOM 5410 C C . ILE B 1 114 ? -13.93700 -29.40500 30.65400 1.000 31.29586 120 ILE B C 1
ATOM 5411 O O . ILE B 1 114 ? -14.37400 -29.70400 31.70000 1.000 32.09069 120 ILE B O 1
ATOM 5427 N N . GLY B 1 115 ? -13.68900 -30.28700 29.69700 1.000 29.62460 121 GLY B N 1
ATOM 5428 C CA . GLY B 1 115 ? -13.92200 -31.70500 29.88700 1.000 29.82200 121 GLY B CA 1
ATOM 5429 C C . GLY B 1 115 ? -13.01600 -32.29700 30.94500 1.000 30.84580 121 GLY B C 1
ATOM 5430 O O . GLY B 1 115 ? -13.48000 -32.91900 31.92100 1.000 31.56431 121 GLY B O 1
ATOM 5434 N N . PHE B 1 116 ? -11.71800 -32.06100 30.79800 1.000 29.92201 122 PHE B N 1
ATOM 5435 C CA . PHE B 1 116 ? -10.71300 -32.58400 31.74200 1.000 30.96161 122 PHE B CA 1
ATOM 5436 C C . PHE B 1 116 ? -10.91400 -31.94800 33.11300 1.000 32.43020 122 PHE B C 1
ATOM 5437 O O . PHE B 1 116 ? -10.50900 -32.56300 34.04800 1.000 33.92775 122 PHE B O 1
ATOM 5454 N N . PHE B 1 117 ? -11.43800 -30.73900 33.19000 1.000 28.25339 123 PHE B N 1
ATOM 5455 C CA . PHE B 1 117 ? -11.65900 -30.04000 34.47200 1.000 30.20362 123 PHE B CA 1
ATOM 5456 C C . PHE B 1 117 ? -12.85200 -30.64100 35.19300 1.000 31.14847 123 PHE B C 1
ATOM 5457 O O . PHE B 1 117 ? -12.74800 -30.75500 36.35300 1.000 32.84078 123 PHE B O 1
ATOM 5474 N N . ILE B 1 118 ? -13.91200 -30.98500 34.49800 1.000 31.89593 124 ILE B N 1
ATOM 5475 C CA . ILE B 1 118 ? -15.08900 -31.65100 35.10200 1.000 32.28282 124 ILE B CA 1
ATOM 5476 C C . ILE B 1 118 ? -14.63400 -33.04100 35.58000 1.000 33.55402 124 ILE B C 1
ATOM 5477 O O . ILE B 1 118 ? -15.08300 -33.42400 36.60600 1.000 35.49636 124 ILE B O 1
ATOM 5493 N N . ALA B 1 119 ? -13.78900 -33.76400 34.84000 1.000 33.04080 125 ALA B N 1
ATOM 5494 C CA . ALA B 1 119 ? -13.34500 -35.09400 35.23400 1.000 34.33306 125 ALA B CA 1
ATOM 5495 C C . ALA B 1 119 ? -12.50800 -35.00800 36.49400 1.000 36.36225 125 ALA B C 1
ATOM 5496 O O . ALA B 1 119 ? -12.66600 -35.80900 37.41800 1.000 37.36237 125 ALA B O 1
ATOM 5503 N N . ALA B 1 120 ? -11.62600 -34.01500 36.56900 1.000 30.49576 126 ALA B N 1
ATOM 5504 C CA . ALA B 1 120 ? -10.79800 -33.89700 37.76000 1.000 31.03004 126 ALA B CA 1
ATOM 5505 C C . ALA B 1 120 ? -11.63400 -33.58900 39.00000 1.000 32.97501 126 ALA B C 1
ATOM 5506 O O . ALA B 1 120 ? -11.42300 -34.18900 40.06900 1.000 33.50665 126 ALA B O 1
ATOM 5513 N N . LEU B 1 121 ? -12.59700 -32.66100 38.87100 1.000 35.25160 127 LEU B N 1
ATOM 5514 C CA . LEU B 1 121 ? -13.40900 -32.26500 40.02100 1.000 36.27014 127 LEU B CA 1
ATOM 5515 C C . LEU B 1 121 ? -14.19300 -33.44700 40.56300 1.000 37.15972 127 LEU B C 1
ATOM 5516 O O . LEU B 1 121 ? -14.16100 -33.73300 41.76300 1.000 37.70978 127 LEU B O 1
ATOM 5532 N N . ARG B 1 122 ? -14.90500 -34.13800 39.68400 1.000 41.52603 128 ARG B N 1
ATOM 5533 C CA . ARG B 1 122 ? -15.71300 -35.27500 40.08100 1.000 41.20757 128 ARG B CA 1
ATOM 5534 C C . ARG B 1 122 ? -14.83700 -36.42700 40.54400 1.000 41.87081 128 ARG B C 1
ATOM 5535 O O . ARG B 1 122 ? -15.17900 -37.13700 41.49400 1.000 42.23927 128 ARG B O 1
ATOM 5556 N N . SER B 1 123 ? -13.67600 -36.62300 39.95700 1.000 48.45055 129 SER B N 1
ATOM 5557 C CA . SER B 1 123 ? -12.73400 -37.68500 40.37200 1.000 48.28474 129 SER B CA 1
ATOM 5558 C C . SER B 1 123 ? -12.34000 -37.47900 41.83800 1.000 49.47172 129 SER B C 1
ATOM 5559 O O . SER B 1 123 ? -12.21200 -38.46500 42.53500 1.000 49.74544 129 SER B O 1
ATOM 5567 N N . GLN B 1 124 ? -12.14500 -36.24000 42.28600 1.000 64.54984 130 GLN B N 1
ATOM 5568 C CA . GLN B 1 124 ? -11.68700 -35.94900 43.67600 1.000 65.41047 130 GLN B CA 1
ATOM 5569 C C . GLN B 1 124 ? -12.81700 -36.34300 44.61800 1.000 66.35796 130 GLN B C 1
ATOM 5570 O O . GLN B 1 124 ? -12.51800 -36.88100 45.68100 1.000 67.58968 130 GLN B O 1
ATOM 5584 N N . GLN B 1 125 ? -14.05700 -36.11500 44.22500 1.000 48.53740 131 GLN B N 1
ATOM 5585 C CA . GLN B 1 125 ? -15.24200 -36.45800 45.03500 1.000 48.59793 131 GLN B CA 1
ATOM 5586 C C . GLN B 1 125 ? -15.58000 -37.94300 44.94200 1.000 48.91902 131 GLN B C 1
ATOM 5587 O O . GLN B 1 125 ? -16.16100 -38.43200 45.91400 1.000 49.08746 131 GLN B O 1
ATOM 5601 N N . HIS B 1 126 ? -15.29100 -38.60500 43.81400 1.000 53.31692 132 HIS B N 1
ATOM 5602 C CA . HIS B 1 126 ? -15.60700 -40.02000 43.61400 1.000 53.03267 132 HIS B CA 1
ATOM 5603 C C . HIS B 1 126 ? -14.37600 -40.71300 43.07400 1.000 52.79580 132 HIS B C 1
ATOM 5604 O O . HIS B 1 126 ? -14.37000 -41.19600 41.94200 1.000 52.10098 132 HIS B O 1
ATOM 5618 N N . PRO B 1 127 ? -13.32700 -40.81700 43.87800 1.000 54.74077 133 PRO B N 1
ATOM 5619 C CA . PRO B 1 127 ? -12.09800 -41.45200 43.38500 1.000 53.69591 133 PRO B CA 1
ATOM 5620 C C . PRO B 1 127 ? -12.35000 -42.80500 42.76500 1.000 53.61959 133 PRO B C 1
ATOM 5621 O O . PRO B 1 127 ? -11.58600 -43.22200 41.88900 1.000 52.07730 133 PRO B O 1
ATOM 5632 N N . GLU B 1 128 ? -13.39300 -43.51900 43.22000 1.000 60.94941 134 GLU B N 1
ATOM 5633 C CA . GLU B 1 128 ? -13.67200 -44.85600 42.71000 1.000 61.08890 134 GLU B CA 1
ATOM 5634 C C . GLU B 1 128 ? -13.97000 -44.86900 41.21900 1.000 59.41239 134 GLU B C 1
ATOM 5635 O O . GLU B 1 128 ? -13.94200 -45.94200 40.60600 1.000 59.83612 134 GLU B O 1
ATOM 5647 N N . ASN B 1 129 ? -14.31600 -43.71700 40.64000 1.000 48.28210 135 ASN B N 1
ATOM 5648 C CA . ASN B 1 129 ? -14.60000 -43.61000 39.22100 1.000 46.38188 135 ASN B CA 1
ATOM 5649 C C . ASN B 1 129 ? -13.57000 -42.75200 38.49500 1.000 44.32374 135 ASN B C 1
ATOM 5650 O O . ASN B 1 129 ? -13.81000 -42.37900 37.34500 1.000 43.26308 135 ASN B O 1
ATOM 5661 N N . LYS B 1 130 ? -12.43800 -42.43500 39.14300 1.000 49.36381 136 LYS B N 1
ATOM 5662 C CA . LYS B 1 130 ? -11.44000 -41.53900 38.55800 1.000 47.63992 136 LYS B CA 1
ATOM 5663 C C . LYS B 1 130 ? -11.07300 -41.99600 37.15900 1.000 45.91866 136 LYS B C 1
ATOM 5664 O O . LYS B 1 130 ? -11.10500 -41.21700 36.20100 1.000 44.41848 136 LYS B O 1
ATOM 5683 N N . ALA B 1 131 ? -10.73800 -43.27200 37.03000 1.000 43.15781 137 ALA B N 1
ATOM 5684 C CA . ALA B 1 131 ? -10.32700 -43.85200 35.74500 1.000 42.22875 137 ALA B CA 1
ATOM 5685 C C . ALA B 1 131 ? -11.42100 -43.66100 34.71500 1.000 41.70763 137 ALA B C 1
ATOM 5686 O O . ALA B 1 131 ? -11.05600 -43.45000 33.62500 1.000 40.25483 137 ALA B O 1
ATOM 5693 N N . LYS B 1 132 ? -12.68500 -43.78800 35.07700 1.000 45.68969 138 LYS B N 1
ATOM 5694 C CA . LYS B 1 132 ? -13.81000 -43.70800 34.11900 1.000 45.83181 138 LYS B CA 1
ATOM 5695 C C . LYS B 1 132 ? -14.06300 -42.25000 33.73000 1.000 44.95802 138 LYS B C 1
ATOM 5696 O O . LYS B 1 132 ? -14.41000 -42.06900 32.60400 1.000 43.93685 138 LYS B O 1
ATOM 5715 N N . TYR B 1 133 ? -14.03600 -41.28500 34.65400 1.000 36.48859 139 TYR B N 1
ATOM 5716 C CA . TYR B 1 133 ? -14.18000 -39.87800 34.29200 1.000 35.47531 139 TYR B CA 1
ATOM 5717 C C . TYR B 1 133 ? -13.06200 -39.45300 33.34600 1.000 32.11701 139 TYR B C 1
ATOM 5718 O O . TYR B 1 133 ? -13.31100 -38.85200 32.30300 1.000 30.48523 139 TYR B O 1
ATOM 5736 N N . TRP B 1 134 ? -11.82800 -39.80600 33.68700 1.000 42.38666 140 TRP B N 1
ATOM 5737 C CA . TRP B 1 134 ? -10.65500 -39.38900 32.93100 1.000 39.95216 140 TRP B CA 1
ATOM 5738 C C . TRP B 1 134 ? -10.62500 -40.00900 31.54700 1.000 39.19417 140 TRP B C 1
ATOM 5739 O O . TRP B 1 134 ? -10.26100 -39.34600 30.56900 1.000 37.44660 140 TRP B O 1
ATOM 5760 N N . ASN B 1 135 ? -10.99500 -41.28200 31.45300 1.000 37.20709 141 ASN B N 1
ATOM 5761 C CA . ASN B 1 135 ? -11.08700 -41.92500 30.15200 1.000 37.49923 141 ASN B CA 1
ATOM 5762 C C . ASN B 1 135 ? -12.16000 -41.24600 29.31300 1.000 37.69926 141 ASN B C 1
ATOM 5763 O O . ASN B 1 135 ? -11.94200 -40.94600 28.13000 1.000 36.77809 141 ASN B O 1
ATOM 5774 N N . ASN B 1 136 ? -13.29800 -40.91200 29.92800 1.000 34.36201 142 ASN B N 1
ATOM 5775 C CA . ASN B 1 136 ? -14.33100 -40.20000 29.17000 1.000 34.78049 142 ASN B CA 1
ATOM 5776 C C . ASN B 1 136 ? -13.84300 -38.82300 28.67900 1.000 31.59326 142 ASN B C 1
ATOM 5777 O O . ASN B 1 136 ? -14.19100 -38.39600 27.57700 1.000 32.05911 142 ASN B O 1
ATOM 5788 N N . ALA B 1 137 ? -13.04400 -38.10900 29.47000 1.000 33.86722 143 ALA B N 1
ATOM 5789 C CA . ALA B 1 137 ? -12.55400 -36.80400 29.00800 1.000 31.60116 143 ALA B CA 1
ATOM 5790 C C . ALA B 1 137 ? -11.57200 -36.95500 27.85200 1.000 31.08531 143 ALA B C 1
ATOM 5791 O O . ALA B 1 137 ? -11.52700 -36.09900 26.95500 1.000 30.57209 143 ALA B O 1
ATOM 5798 N N . ASN B 1 138 ? -10.79300 -38.03100 27.83800 1.000 33.99881 144 ASN B N 1
ATOM 5799 C CA . ASN B 1 138 ? -9.91700 -38.28500 26.69600 1.000 33.92249 144 ASN B CA 1
ATOM 5800 C C . ASN B 1 138 ? -10.71000 -38.51900 25.42100 1.000 35.78061 144 ASN B C 1
ATOM 5801 O O . ASN B 1 138 ? -10.34300 -38.03900 24.35200 1.000 36.03853 144 ASN B O 1
ATOM 5812 N N . THR B 1 139 ? -11.77800 -39.28900 25.51700 1.000 36.57017 145 THR B N 1
ATOM 5813 C CA . THR B 1 139 ? -12.61000 -39.58900 24.36000 1.000 38.76254 145 THR B CA 1
ATOM 5814 C C . THR B 1 139 ? -13.28400 -38.32600 23.82100 1.000 39.54158 145 THR B C 1
ATOM 5815 O O . THR B 1 139 ? -13.29700 -38.09300 22.60300 1.000 40.46801 145 THR B O 1
ATOM 5826 N N . PHE B 1 140 ? -13.86800 -37.50200 24.71200 1.000 34.09093 146 PHE B N 1
ATOM 5827 C CA . PHE B 1 140 ? -14.46300 -36.25000 24.25200 1.000 34.38570 146 PHE B CA 1
ATOM 5828 C C . PHE B 1 140 ? -13.41500 -35.32900 23.62600 1.000 32.86183 146 PHE B C 1
ATOM 5829 O O . PHE B 1 140 ? -13.68000 -34.66700 22.62000 1.000 34.62520 146 PHE B O 1
ATOM 5846 N N . ALA B 1 141 ? -12.23700 -35.23700 24.23800 1.000 34.45676 147 ALA B N 1
ATOM 5847 C CA . ALA B 1 141 ? -11.17200 -34.41800 23.67900 1.000 33.74352 147 ALA B CA 1
ATOM 5848 C C . ALA B 1 141 ? -10.78300 -34.89500 22.28300 1.000 35.60953 147 ALA B C 1
ATOM 5849 O O . ALA B 1 141 ? -10.57300 -34.08400 21.36600 1.000 36.76757 147 ALA B O 1
ATOM 5856 N N . ARG B 1 142 ? -10.66700 -36.21600 22.10600 1.000 35.05157 148 ARG B N 1
ATOM 5857 C CA . ARG B 1 142 ? -10.32700 -36.76800 20.79500 1.000 36.79915 148 ARG B CA 1
ATOM 5858 C C . ARG B 1 142 ? -11.39300 -36.42800 19.76000 1.000 39.54158 148 ARG B C 1
ATOM 5859 O O . ARG B 1 142 ? -11.08100 -35.97700 18.65000 1.000 40.46275 148 ARG B O 1
ATOM 5880 N N . ASN B 1 143 ? -12.66900 -36.64100 20.11500 1.000 34.65152 149 ASN B N 1
ATOM 5881 C CA . ASN B 1 143 ? -13.75900 -36.33300 19.20100 1.000 36.31225 149 ASN B CA 1
ATOM 5882 C C . ASN B 1 143 ? -13.80700 -34.82800 18.93000 1.000 36.39647 149 ASN B C 1
ATOM 5883 O O . ASN B 1 143 ? -13.98500 -34.39900 17.78500 1.000 38.00192 149 ASN B O 1
ATOM 5894 N N . MET B 1 144 ? -13.59900 -34.00600 19.95800 1.000 34.90682 150 MET B N 1
ATOM 5895 C CA . MET B 1 144 ? -13.69200 -32.55800 19.75900 1.000 35.08842 150 MET B CA 1
ATOM 5896 C C . MET B 1 144 ? -12.61000 -32.05900 18.81200 1.000 35.53847 150 MET B C 1
ATOM 5897 O O . MET B 1 144 ? -12.86200 -31.19800 17.97300 1.000 36.30962 150 MET B O 1
ATOM 5911 N N . LEU B 1 145 ? -11.38600 -32.53000 19.00900 1.000 28.70081 151 LEU B N 1
ATOM 5912 C CA . LEU B 1 145 ? -10.25200 -32.08400 18.21200 1.000 29.53512 151 LEU B CA 1
ATOM 5913 C C . LEU B 1 145 ? -10.28100 -32.67700 16.81100 1.000 32.57496 151 LEU B C 1
ATOM 5914 O O . LEU B 1 145 ? -9.96100 -31.98200 15.84600 1.000 34.14094 151 LEU B O 1
ATOM 5930 N N . GLN B 1 146 ? -10.68400 -33.94200 16.66600 1.000 48.01628 152 GLN B N 1
ATOM 5931 C CA . GLN B 1 146 ? -10.84500 -34.46600 15.31500 1.000 50.06390 152 GLN B CA 1
ATOM 5932 C C . GLN B 1 146 ? -11.80600 -33.57200 14.54500 1.000 52.08519 152 GLN B C 1
ATOM 5933 O O . GLN B 1 146 ? -11.57000 -33.25400 13.36800 1.000 53.59064 152 GLN B O 1
ATOM 5947 N N . ALA B 1 147 ? -12.90400 -33.16200 15.17800 1.000 40.49170 153 ALA B N 1
ATOM 5948 C CA . ALA B 1 147 ? -13.89300 -32.26600 14.54800 1.000 41.93398 153 ALA B CA 1
ATOM 5949 C C . ALA B 1 147 ? -13.24500 -30.90300 14.33100 1.000 41.79712 153 ALA B C 1
ATOM 5950 O O . ALA B 1 147 ? -13.49800 -30.31900 13.29900 1.000 43.47363 153 ALA B O 1
ATOM 5957 N N . ALA B 1 148 ? -12.44100 -30.40700 15.26500 1.000 42.73144 154 ALA B N 1
ATOM 5958 C CA . ALA B 1 148 ? -11.86700 -29.08300 15.05600 1.000 42.84461 154 ALA B CA 1
ATOM 5959 C C . ALA B 1 148 ? -10.87300 -29.11300 13.90400 1.000 44.57640 154 ALA B C 1
ATOM 5960 O O . ALA B 1 148 ? -10.82900 -28.18800 13.08200 1.000 45.83707 154 ALA B O 1
ATOM 5967 N N . GLN B 1 149 ? -10.08300 -30.19200 13.82300 1.000 47.81363 155 GLN B N 1
ATOM 5968 C CA . GLN B 1 149 ? -9.02500 -30.27400 12.83000 1.000 48.83743 155 GLN B CA 1
ATOM 5969 C C . GLN B 1 149 ? -9.61000 -30.36500 11.42700 1.000 51.05875 155 GLN B C 1
ATOM 5970 O O . GLN B 1 149 ? -9.08000 -29.75200 10.49900 1.000 52.50630 155 GLN B O 1
ATOM 5984 N N . ALA B 1 150 ? -10.75500 -31.02800 11.27000 1.000 57.88326 156 ALA B N 1
ATOM 5985 C CA . ALA B 1 150 ? -11.37900 -31.08400 9.95400 1.000 60.48094 156 ALA B CA 1
ATOM 5986 C C . ALA B 1 150 ? -12.00700 -29.76100 9.52800 1.000 61.82320 156 ALA B C 1
ATOM 5987 O O . ALA B 1 150 ? -12.24700 -29.57200 8.33200 1.000 64.48931 156 ALA B O 1
ATOM 5994 N N . TYR B 1 151 ? -12.29800 -28.83500 10.44500 1.000 66.00791 157 TYR B N 1
ATOM 5995 C CA . TYR B 1 151 ? -12.98300 -27.55600 10.12200 1.000 67.02383 157 TYR B CA 1
ATOM 5996 C C . TYR B 1 151 ? -12.00800 -26.37800 10.28400 1.000 66.34216 157 TYR B C 1
ATOM 5997 O O . TYR B 1 151 ? -12.50700 -25.25300 10.32900 1.000 66.10266 157 TYR B O 1
ATOM 6015 N N . ASP B 1 152 ? -10.68300 -26.59700 10.29400 1.000 66.56324 158 ASP B N 1
ATOM 6016 C CA . ASP B 1 152 ? -9.74800 -25.49900 10.42600 1.000 67.80550 158 ASP B CA 1
ATOM 6017 C C . ASP B 1 152 ? -9.61500 -24.86100 9.04900 1.000 70.12946 158 ASP B C 1
ATOM 6018 O O . ASP B 1 152 ? -9.40900 -25.56300 8.05600 1.000 71.04273 158 ASP B O 1
ATOM 6027 N N . SER B 1 153 ? -9.82900 -23.55300 8.97100 1.000 73.64041 159 SER B N 1
ATOM 6028 C CA . SER B 1 153 ? -9.78100 -22.86800 7.68100 1.000 75.37483 159 SER B CA 1
ATOM 6029 C C . SER B 1 153 ? -8.68400 -21.80400 7.70900 1.000 76.37231 159 SER B C 1
ATOM 6030 O O . SER B 1 153 ? -7.52100 -22.10900 7.99700 1.000 77.17504 159 SER B O 1
ATOM 6038 N N . LYS B 1 158 ? -12.47100 -14.57200 4.98300 1.000 59.68874 164 LYS B N 1
ATOM 6039 C CA . LYS B 1 158 ? -13.75200 -15.18300 5.40000 1.000 58.54649 164 LYS B CA 1
ATOM 6040 C C . LYS B 1 158 ? -14.49300 -14.21900 6.35500 1.000 56.91735 164 LYS B C 1
ATOM 6041 O O . LYS B 1 158 ? -14.84700 -14.64800 7.42600 1.000 55.78827 164 LYS B O 1
ATOM 6059 N N . PRO B 1 159 ? -14.89700 -13.00100 5.91200 1.000 51.21404 165 PRO B N 1
ATOM 6060 C CA . PRO B 1 159 ? -15.48100 -12.01700 6.80900 1.000 50.51395 165 PRO B CA 1
ATOM 6061 C C . PRO B 1 159 ? -16.93400 -12.25400 7.23000 1.000 49.49014 165 PRO B C 1
ATOM 6062 O O . PRO B 1 159 ? -17.58600 -12.98500 6.52900 1.000 49.62437 165 PRO B O 1
ATOM 6073 N N . TYR B 1 160 ? -17.38500 -11.66600 8.35100 1.000 46.66349 166 TYR B N 1
ATOM 6074 C CA . TYR B 1 160 ? -18.79300 -11.77400 8.73500 1.000 46.10553 166 TYR B CA 1
ATOM 6075 C C . TYR B 1 160 ? -19.24500 -10.67300 9.70400 1.000 46.22396 166 TYR B C 1
ATOM 6076 O O . TYR B 1 160 ? -18.44200 -10.05800 10.40000 1.000 46.31345 166 TYR B O 1
ATOM 6094 N N . TRP B 1 161 ? -20.56400 -10.49400 9.78200 1.000 50.43499 167 TRP B N 1
ATOM 6095 C CA . TRP B 1 161 ? -21.21500 -9.55800 10.71700 1.000 51.12718 167 TRP B CA 1
ATOM 6096 C C . TRP B 1 161 ? -21.99800 -10.44600 11.66100 1.000 49.99284 167 TRP B C 1
ATOM 6097 O O . TRP B 1 161 ? -22.32100 -11.50200 11.21300 1.000 49.06378 167 TRP B O 1
ATOM 6118 N N . SER B 1 162 ? -22.15900 -10.07700 12.92100 1.000 50.87715 168 SER B N 1
ATOM 6119 C CA . SER B 1 162 ? -22.99900 -10.77600 13.88900 1.000 50.34551 168 SER B CA 1
ATOM 6120 C C . SER B 1 162 ? -24.01600 -9.77800 14.41400 1.000 52.03519 168 SER B C 1
ATOM 6121 O O . SER B 1 162 ? -23.74400 -8.58000 14.47600 1.000 54.10649 168 SER B O 1
ATOM 6129 N N . TYR B 1 163 ? -25.21200 -10.25900 14.74700 1.000 55.04081 169 TYR B N 1
ATOM 6130 C CA . TYR B 1 163 ? -26.22900 -9.34900 15.25300 1.000 57.37530 169 TYR B CA 1
ATOM 6131 C C . TYR B 1 163 ? -25.73500 -8.68200 16.52200 1.000 58.52017 169 TYR B C 1
ATOM 6132 O O . TYR B 1 163 ? -25.85100 -7.46200 16.68800 1.000 60.68886 169 TYR B O 1
ATOM 6150 N N . HIS B 1 164 ? -25.22800 -9.49400 17.44800 1.000 60.10194 170 HIS B N 1
ATOM 6151 C CA . HIS B 1 164 ? -24.41400 -9.06000 18.57500 1.000 61.12575 170 HIS B CA 1
ATOM 6152 C C . HIS B 1 164 ? -23.29600 -10.07500 18.73700 1.000 59.29922 170 HIS B C 1
ATOM 6153 O O . HIS B 1 164 ? -23.38100 -11.19900 18.24400 1.000 57.20949 170 HIS B O 1
ATOM 6167 N N . ASP B 1 165 ? -22.24300 -9.66400 19.43200 1.000 42.88672 171 ASP B N 1
ATOM 6168 C CA . ASP B 1 165 ? -20.92600 -10.29600 19.35700 1.000 40.58118 171 ASP B CA 1
ATOM 6169 C C . ASP B 1 165 ? -20.88500 -11.48400 20.30700 1.000 39.55737 171 ASP B C 1
ATOM 6170 O O . ASP B 1 165 ? -20.38000 -11.41600 21.43300 1.000 40.78647 171 ASP B O 1
ATOM 6179 N N . ALA B 1 166 ? -21.39900 -12.61000 19.81500 1.000 41.26284 172 ALA B N 1
ATOM 6180 C CA . ALA B 1 166 ? -21.51400 -13.83400 20.60100 1.000 40.41800 172 ALA B CA 1
ATOM 6181 C C . ALA B 1 166 ? -20.69800 -15.00900 20.05400 1.000 37.75716 172 ALA B C 1
ATOM 6182 O O . ALA B 1 166 ? -20.67200 -16.07300 20.68100 1.000 36.47016 172 ALA B O 1
ATOM 6189 N N . TYR B 1 167 ? -20.03300 -14.85200 18.91800 1.000 38.09930 173 TYR B N 1
ATOM 6190 C CA . TYR B 1 167 ? -19.34300 -15.97200 18.29400 1.000 36.57544 173 TYR B CA 1
ATOM 6191 C C . TYR B 1 167 ? -17.84300 -15.74800 18.24100 1.000 36.86495 173 TYR B C 1
ATOM 6192 O O . TYR B 1 167 ? -17.17100 -16.37800 17.42400 1.000 36.64387 173 TYR B O 1
ATOM 6210 N N . GLN B 1 168 ? -17.29700 -14.89800 19.12000 1.000 33.41453 174 GLN B N 1
ATOM 6211 C CA . GLN B 1 168 ? -15.88600 -14.56400 19.01800 1.000 34.03040 174 GLN B CA 1
ATOM 6212 C C . GLN B 1 168 ? -15.01900 -15.81800 19.13500 1.000 33.70930 174 GLN B C 1
ATOM 6213 O O . GLN B 1 168 ? -14.01100 -15.96600 18.43300 1.000 34.86471 174 GLN B O 1
ATOM 6227 N N . TYR B 1 169 ? -15.38700 -16.71800 20.02200 1.000 34.94103 175 TYR B N 1
ATOM 6228 C CA . TYR B 1 169 ? -14.59300 -17.90600 20.27500 1.000 35.01209 175 TYR B CA 1
ATOM 6229 C C . TYR B 1 169 ? -14.65900 -18.92300 19.14500 1.000 34.57257 175 TYR B C 1
ATOM 6230 O O . TYR B 1 169 ? -13.89000 -19.88900 19.15100 1.000 35.09368 175 TYR B O 1
ATOM 6248 N N . LEU B 1 170 ? -15.53500 -18.71800 18.17600 1.000 35.40424 176 LEU B N 1
ATOM 6249 C CA . LEU B 1 170 ? -15.55700 -19.56900 17.00400 1.000 35.48847 176 LEU B CA 1
ATOM 6250 C C . LEU B 1 170 ? -14.57700 -19.13600 15.92700 1.000 38.03351 176 LEU B C 1
ATOM 6251 O O . LEU B 1 170 ? -14.25100 -19.94100 15.04700 1.000 39.41262 176 LEU B O 1
ATOM 6267 N N . GLU B 1 171 ? -14.08700 -17.90200 15.98900 1.000 36.33330 177 GLU B N 1
ATOM 6268 C CA . GLU B 1 171 ? -13.45200 -17.30600 14.81800 1.000 38.64411 177 GLU B CA 1
ATOM 6269 C C . GLU B 1 171 ? -12.11500 -17.97600 14.49800 1.000 41.76817 177 GLU B C 1
ATOM 6270 O O . GLU B 1 171 ? -11.84500 -18.32000 13.34500 1.000 44.09476 177 GLU B O 1
ATOM 6282 N N . ARG B 1 172 ? -11.27800 -18.20100 15.50300 1.000 44.39216 178 ARG B N 1
ATOM 6283 C CA . ARG B 1 172 ? -9.95900 -18.76200 15.22300 1.000 47.64782 178 ARG B CA 1
ATOM 6284 C C . ARG B 1 172 ? -10.08100 -20.10400 14.51900 1.000 48.93745 178 ARG B C 1
ATOM 6285 O O . ARG B 1 172 ? -9.38000 -20.37800 13.54100 1.000 51.56671 178 ARG B O 1
ATOM 6306 N N . SER B 1 173 ? -10.94400 -20.96500 15.04000 1.000 45.06067 179 SER B N 1
ATOM 6307 C CA . SER B 1 173 ? -11.15500 -22.27400 14.45500 1.000 43.86052 179 SER B CA 1
ATOM 6308 C C . SER B 1 173 ? -11.48500 -22.17000 12.97700 1.000 46.54769 179 SER B C 1
ATOM 6309 O O . SER B 1 173 ? -10.91600 -22.88100 12.15300 1.000 46.98984 179 SER B O 1
ATOM 6317 N N . LEU B 1 174 ? -12.46400 -21.34100 12.63500 1.000 48.03734 180 LEU B N 1
ATOM 6318 C CA . LEU B 1 174 ? -12.93300 -21.23400 11.26700 1.000 48.91376 180 LEU B CA 1
ATOM 6319 C C . LEU B 1 174 ? -12.17900 -20.18200 10.47800 1.000 50.14285 180 LEU B C 1
ATOM 6320 O O . LEU B 1 174 ? -12.44500 -20.00000 9.29200 1.000 49.91125 180 LEU B O 1
ATOM 6336 N N . ASN B 1 175 ? -11.24400 -19.48900 11.10400 1.000 49.76386 181 ASN B N 1
ATOM 6337 C CA . ASN B 1 175 ? -10.51700 -18.42300 10.44100 1.000 50.82451 181 ASN B CA 1
ATOM 6338 C C . ASN B 1 175 ? -11.51000 -17.37600 9.93900 1.000 50.04811 181 ASN B C 1
ATOM 6339 O O . ASN B 1 175 ? -11.45300 -16.91800 8.79200 1.000 50.45605 181 ASN B O 1
ATOM 6350 N N . LEU B 1 176 ? -12.46000 -17.03800 10.79700 1.000 47.61360 182 LEU B N 1
ATOM 6351 C CA . LEU B 1 176 ? -13.39500 -15.97300 10.49300 1.000 46.46610 182 LEU B CA 1
ATOM 6352 C C . LEU B 1 176 ? -12.72600 -14.63200 10.72800 1.000 47.41884 182 LEU B C 1
ATOM 6353 O O . LEU B 1 176 ? -11.83200 -14.50900 11.57000 1.000 48.34790 182 LEU B O 1
ATOM 6369 N N . LYS B 1 177 ? -13.17200 -13.60600 9.98900 1.000 46.75034 183 LYS B N 1
ATOM 6370 C CA . LYS B 1 177 ? -12.73300 -12.21100 10.20100 1.000 47.82416 183 LYS B CA 1
ATOM 6371 C C . LYS B 1 177 ? -13.96900 -11.45200 10.67200 1.000 46.28450 183 LYS B C 1
ATOM 6372 O O . LYS B 1 177 ? -14.84400 -11.31600 9.91500 1.000 46.00552 183 LYS B O 1
ATOM 6391 N N . PHE B 1 178 ? -14.00500 -10.96600 11.89300 1.000 43.73945 184 PHE B N 1
ATOM 6392 C CA . PHE B 1 178 ? -15.11900 -10.23100 12.47700 1.000 44.48691 184 PHE B CA 1
ATOM 6393 C C . PHE B 1 178 ? -15.14600 -8.85500 11.84500 1.000 47.24514 184 PHE B C 1
ATOM 6394 O O . PHE B 1 178 ? -14.19600 -8.08800 11.99700 1.000 49.21906 184 PHE B O 1
ATOM 6411 N N . ALA B 1 179 ? -16.22300 -8.55400 11.12600 1.000 47.74783 185 ALA B N 1
ATOM 6412 C CA . ALA B 1 179 ? -16.38400 -7.30000 10.41400 1.000 50.60344 185 ALA B CA 1
ATOM 6413 C C . ALA B 1 179 ? -17.23300 -6.30400 11.18700 1.000 52.19310 185 ALA B C 1
ATOM 6414 O O . ALA B 1 179 ? -17.48000 -5.21500 10.69400 1.000 54.80394 185 ALA B O 1
ATOM 6421 N N . GLY B 1 180 ? -17.70300 -6.66000 12.37700 1.000 55.38032 186 GLY B N 1
ATOM 6422 C CA . GLY B 1 180 ? -18.56100 -5.78000 13.13700 1.000 56.38834 186 GLY B CA 1
ATOM 6423 C C . GLY B 1 180 ? -19.81400 -6.48500 13.62500 1.000 55.35137 186 GLY B C 1
ATOM 6424 O O . GLY B 1 180 ? -20.14800 -7.59500 13.22500 1.000 53.41956 186 GLY B O 1
ATOM 6428 N N . ALA B 1 181 ? -20.49700 -5.80000 14.52300 1.000 59.92561 187 ALA B N 1
ATOM 6429 C CA . ALA B 1 181 ? -21.70600 -6.28500 15.15500 1.000 60.47304 187 ALA B CA 1
ATOM 6430 C C . ALA B 1 181 ? -22.75900 -5.20000 15.04800 1.000 63.03124 187 ALA B C 1
ATOM 6431 O O . ALA B 1 181 ? -22.44500 -4.00700 15.04800 1.000 64.59722 187 ALA B O 1
ATOM 6438 N N . LEU B 1 182 ? -24.03200 -5.57100 15.00900 1.000 59.25974 188 LEU B N 1
ATOM 6439 C CA . LEU B 1 182 ? -25.11400 -4.57200 14.84100 1.000 62.56803 188 LEU B CA 1
ATOM 6440 C C . LEU B 1 182 ? -25.34200 -3.86900 16.18100 1.000 66.16056 188 LEU B C 1
ATOM 6441 O O . LEU B 1 182 ? -25.53600 -2.64400 16.13300 1.000 68.99248 188 LEU B O 1
ATOM 6457 N N . THR B 1 183 ? -25.25700 -4.57300 17.31600 1.000 68.85562 189 THR B N 1
ATOM 6458 C CA . THR B 1 183 ? -25.58600 -4.01800 18.65800 1.000 72.98507 189 THR B CA 1
ATOM 6459 C C . THR B 1 183 ? -24.73700 -4.62400 19.78400 1.000 71.62438 189 THR B C 1
ATOM 6460 O O . THR B 1 183 ? -24.10500 -5.65600 19.52700 1.000 68.38188 189 THR B O 1
ATOM 6471 N N . ASP B 1 184 ? -24.71100 -3.99400 20.96700 1.000 94.60871 190 ASP B N 1
ATOM 6472 C CA . ASP B 1 184 ? -24.03600 -4.51400 22.18900 1.000 93.94811 190 ASP B CA 1
ATOM 6473 C C . ASP B 1 184 ? -25.05700 -5.23400 23.07800 1.000 95.11140 190 ASP B C 1
ATOM 6474 O O . ASP B 1 184 ? -24.61800 -5.81800 24.08100 1.000 94.67451 190 ASP B O 1
ATOM 6483 N N . ASP B 1 185 ? -26.35400 -5.18100 22.76500 1.000 95.98256 191 ASP B N 1
ATOM 6484 C CA . ASP B 1 185 ? -27.41800 -5.91600 23.50400 1.000 97.45379 191 ASP B CA 1
ATOM 6485 C C . ASP B 1 185 ? -28.42300 -6.45400 22.48500 1.000 98.04333 191 ASP B C 1
ATOM 6486 O O . ASP B 1 185 ? -28.62900 -7.67300 22.49300 1.000 96.02730 191 ASP B O 1
ATOM 6495 N N . VAL B 1 188 ? -31.62900 -4.50800 22.77200 1.000 98.46181 194 VAL B N 1
ATOM 6496 C CA . VAL B 1 188 ? -31.59800 -3.15600 22.22500 1.000 99.66984 194 VAL B CA 1
ATOM 6497 C C . VAL B 1 188 ? -31.41900 -3.10600 20.70600 1.000 96.33787 194 VAL B C 1
ATOM 6498 O O . VAL B 1 188 ? -30.47600 -3.69600 20.14300 1.000 93.18486 194 VAL B O 1
ATOM 6510 N N . ALA B 1 189 ? -32.32800 -2.37400 20.05300 1.000 94.17708 195 ALA B N 1
ATOM 6511 C CA . ALA B 1 189 ? -32.30900 -2.26100 18.60200 1.000 91.88470 195 ALA B CA 1
ATOM 6512 C C . ALA B 1 189 ? -31.06200 -1.49900 18.15600 1.000 91.05829 195 ALA B C 1
ATOM 6513 O O . ALA B 1 189 ? -30.59300 -0.59500 18.85500 1.000 93.04800 195 ALA B O 1
ATOM 6520 N N . PRO B 1 190 ? -30.49500 -1.86300 17.00500 1.000 83.65214 196 PRO B N 1
ATOM 6521 C CA . PRO B 1 190 ? -29.28200 -1.18200 16.52900 1.000 83.25209 196 PRO B CA 1
ATOM 6522 C C . PRO B 1 190 ? -29.48800 0.30000 16.26900 1.000 85.92346 196 PRO B C 1
ATOM 6523 O O . PRO B 1 190 ? -30.58700 0.75500 15.95300 1.000 87.96055 196 PRO B O 1
ATOM 6534 N N . THR B 1 191 ? -28.39600 1.04600 16.41800 1.000 83.79163 197 THR B N 1
ATOM 6535 C CA . THR B 1 191 ? -28.33400 2.47900 16.17400 1.000 86.83146 197 THR B CA 1
ATOM 6536 C C . THR B 1 191 ? -27.78300 2.82200 14.79200 1.000 85.98926 197 THR B C 1
ATOM 6537 O O . THR B 1 191 ? -26.93800 2.11800 14.23400 1.000 82.75992 197 THR B O 1
ATOM 6548 N N . ALA B 1 192 ? -28.24600 3.96900 14.27600 1.000 97.31430 198 ALA B N 1
ATOM 6549 C CA . ALA B 1 192 ? -27.98900 4.35200 12.88800 1.000 96.97215 198 ALA B CA 1
ATOM 6550 C C . ALA B 1 192 ? -26.51200 4.55100 12.58100 1.000 96.88793 198 ALA B C 1
ATOM 6551 O O . ALA B 1 192 ? -26.04300 4.15100 11.51100 1.000 95.05087 198 ALA B O 1
ATOM 6558 N N . ALA B 1 193 ? -25.75800 5.16700 13.49000 1.000 92.25053 199 ALA B N 1
ATOM 6559 C CA . ALA B 1 193 ? -24.34900 5.40500 13.19200 1.000 92.35844 199 ALA B CA 1
ATOM 6560 C C . ALA B 1 193 ? -23.63300 4.09600 12.87900 1.000 87.43943 199 ALA B C 1
ATOM 6561 O O . ALA B 1 193 ? -22.76300 4.05400 12.00200 1.000 86.85515 199 ALA B O 1
ATOM 6568 N N . GLN B 1 194 ? -23.98500 3.02100 13.59300 1.000 94.50080 200 GLN B N 1
ATOM 6569 C CA . GLN B 1 194 ? -23.36200 1.72500 13.35200 1.000 90.51612 200 GLN B CA 1
ATOM 6570 C C . GLN B 1 194 ? -23.81200 1.15100 12.02100 1.000 88.23690 200 GLN B C 1
ATOM 6571 O O . GLN B 1 194 ? -22.99900 0.61100 11.26100 1.000 86.45247 200 GLN B O 1
ATOM 6585 N N . ILE B 1 195 ? -25.10200 1.29100 11.71700 1.000 78.55416 201 ILE B N 1
ATOM 6586 C CA . ILE B 1 195 ? -25.65600 0.89300 10.43400 1.000 77.50140 201 ILE B CA 1
ATOM 6587 C C . ILE B 1 195 ? -24.66700 1.40700 9.38800 1.000 78.83050 201 ILE B C 1
ATOM 6588 O O . ILE B 1 195 ? -24.18900 0.65100 8.53400 1.000 76.52233 201 ILE B O 1
ATOM 6604 N N . LYS B 1 196 ? -24.33000 2.69600 9.47700 1.000 82.92047 202 LYS B N 1
ATOM 6605 C CA . LYS B 1 196 ? -23.45800 3.34200 8.47600 1.000 85.06546 202 LYS B CA 1
ATOM 6606 C C . LYS B 1 196 ? -22.08200 2.70800 8.51800 1.000 82.80203 202 LYS B C 1
ATOM 6607 O O . LYS B 1 196 ? -21.57600 2.42300 7.44900 1.000 82.53884 202 LYS B O 1
ATOM 6626 N N . TYR B 1 197 ? -21.48000 2.54400 9.69400 1.000 89.81866 203 TYR B N 1
ATOM 6627 C CA . TYR B 1 197 ? -20.10400 2.00700 9.80200 1.000 88.16583 203 TYR B CA 1
ATOM 6628 C C . TYR B 1 197 ? -20.04800 0.69500 9.04200 1.000 84.25747 203 TYR B C 1
ATOM 6629 O O . TYR B 1 197 ? -19.12100 0.52100 8.26900 1.000 83.90743 203 TYR B O 1
ATOM 6647 N N . LEU B 1 198 ? -21.02900 -0.16600 9.25200 1.000 72.90348 204 LEU B N 1
ATOM 6648 C CA . LEU B 1 198 ? -21.04600 -1.50500 8.63500 1.000 69.34252 204 LEU B CA 1
ATOM 6649 C C . LEU B 1 198 ? -21.07400 -1.34900 7.11500 1.000 70.49793 204 LEU B C 1
ATOM 6650 O O . LEU B 1 198 ? -20.16600 -1.86100 6.48500 1.000 69.18987 204 LEU B O 1
ATOM 6666 N N . ASN B 1 199 ? -22.03700 -0.61800 6.56300 1.000 76.61445 205 ASN B N 1
ATOM 6667 C CA . ASN B 1 199 ? -22.15100 -0.42600 5.09200 1.000 77.52508 205 ASN B CA 1
ATOM 6668 C C . ASN B 1 199 ? -20.87400 0.20900 4.54900 1.000 79.63850 205 ASN B C 1
ATOM 6669 O O . ASN B 1 199 ? -20.39300 -0.25200 3.51800 1.000 78.47520 205 ASN B O 1
ATOM 6680 N N . ASP B 1 200 ? -20.32900 1.20100 5.23300 1.000 93.59017 206 ASP B N 1
ATOM 6681 C CA . ASP B 1 200 ? -19.12800 1.95000 4.79000 1.000 95.51672 206 ASP B CA 1
ATOM 6682 C C . ASP B 1 200 ? -17.88100 1.07600 4.88400 1.000 93.42173 206 ASP B C 1
ATOM 6683 O O . ASP B 1 200 ? -16.96700 1.32200 4.08000 1.000 95.02455 206 ASP B O 1
ATOM 6692 N N . SER B 1 201 ? -17.83200 0.12100 5.81600 1.000 76.40127 207 SER B N 1
ATOM 6693 C CA . SER B 1 201 ? -16.68600 -0.80100 6.02300 1.000 73.74042 207 SER B CA 1
ATOM 6694 C C . SER B 1 201 ? -16.92700 -2.12200 5.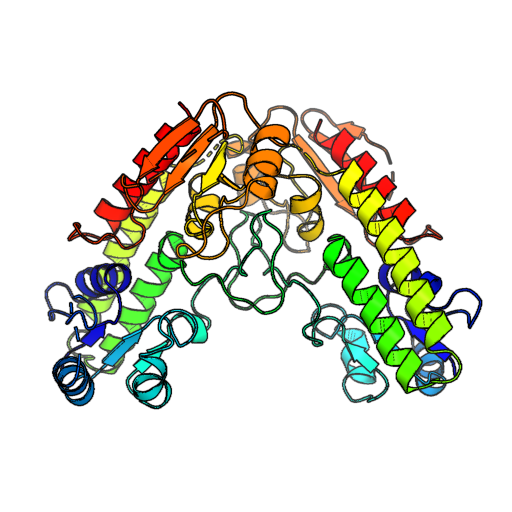30200 1.000 69.95312 207 SER B C 1
ATOM 6695 O O . SER B 1 201 ? -15.95800 -2.87500 5.21500 1.000 67.65285 207 SER B O 1
ATOM 6703 N N . ARG B 1 202 ? -18.13100 -2.36100 4.78500 1.000 69.53202 208 ARG B N 1
ATOM 6704 C CA . ARG B 1 202 ? -18.54600 -3.64400 4.16300 1.000 66.30532 208 ARG B CA 1
ATOM 6705 C C . ARG B 1 202 ? -17.36900 -4.27300 3.40600 1.000 65.48417 208 ARG B C 1
ATOM 6706 O O . ARG B 1 202 ? -17.05500 -3.77700 2.32800 1.000 68.38451 208 ARG B O 1
ATOM 6727 N N . PRO B 1 203 ? -16.71500 -5.35100 3.89400 1.000 70.71637 209 PRO B N 1
ATOM 6728 C CA . PRO B 1 203 ? -15.56800 -5.88900 3.18800 1.000 70.28211 209 PRO B CA 1
ATOM 6729 C C . PRO B 1 203 ? -15.93100 -6.74100 1.96600 1.000 68.88194 209 PRO B C 1
ATOM 6730 O O . PRO B 1 203 ? -15.02300 -7.04500 1.22600 1.000 68.82667 209 PRO B O 1
ATOM 6741 N N . LYS B 1 204 ? -17.20000 -7.10700 1.78500 1.000 79.87273 210 LYS B N 1
ATOM 6742 C CA . LYS B 1 204 ? -17.63500 -8.02200 0.69800 1.000 79.30951 210 LYS B CA 1
ATOM 6743 C C . LYS B 1 204 ? -19.06000 -7.66100 0.30000 1.000 79.66745 210 LYS B C 1
ATOM 6744 O O . LYS B 1 204 ? -19.85500 -7.44400 1.18500 1.000 79.68324 210 LYS B O 1
ATOM 6763 N N . ALA B 1 205 ? -19.38500 -7.63500 -0.98600 1.000 85.40234 211 ALA B N 1
ATOM 6764 C CA . ALA B 1 205 ? -20.71700 -7.20000 -1.45800 1.000 86.70513 211 ALA B CA 1
ATOM 6765 C C . ALA B 1 205 ? -21.78300 -8.04500 -0.77800 1.000 84.13377 211 ALA B C 1
ATOM 6766 O O . ALA B 1 205 ? -22.71000 -7.44200 -0.24200 1.000 84.38907 211 ALA B O 1
ATOM 6773 N N . GLN B 1 206 ? -21.68100 -9.37600 -0.84200 1.000 64.56037 212 GLN B N 1
ATOM 6774 C CA . GLN B 1 206 ? -22.61800 -10.27600 -0.13000 1.000 62.93386 212 GLN B CA 1
ATOM 6775 C C . GLN B 1 206 ? -22.02100 -10.47600 1.25500 1.000 62.64435 212 GLN B C 1
ATOM 6776 O O . GLN B 1 206 ? -20.86600 -10.91000 1.28900 1.000 62.42591 212 GLN B O 1
ATOM 6790 N N . MET B 1 207 ? -22.73800 -10.13900 2.32500 1.000 54.63550 213 MET B N 1
ATOM 6791 C CA . MET B 1 207 ? -22.20000 -10.21700 3.70900 1.000 54.22229 213 MET B CA 1
ATOM 6792 C C . MET B 1 207 ? -22.96500 -11.22900 4.55100 1.000 52.22205 213 MET B C 1
ATOM 6793 O O . MET B 1 207 ? -24.16800 -11.13200 4.62600 1.000 51.94044 213 MET B O 1
ATOM 6807 N N . CYS B 1 208 ? -22.26300 -12.13100 5.21200 1.000 46.75824 214 CYS B N 1
ATOM 6808 C CA . CYS B 1 208 ? -22.89900 -13.07600 6.15000 1.000 44.99487 214 CYS B CA 1
ATOM 6809 C C . CYS B 1 208 ? -23.31100 -12.29600 7.39000 1.000 45.58704 214 CYS B C 1
ATOM 6810 O O . CYS B 1 208 ? -22.54200 -11.41300 7.76300 1.000 46.87667 214 CYS B O 1
ATOM 6817 N N . LEU B 1 209 ? -24.49300 -12.55500 7.93700 1.000 53.50905 215 LEU B N 1
ATOM 6818 C CA . LEU B 1 209 ? -24.96500 -11.96100 9.20600 1.000 54.60918 215 LEU B CA 1
ATOM 6819 C C . LEU B 1 209 ? -25.44400 -13.13000 10.06300 1.000 53.34587 215 LEU B C 1
ATOM 6820 O O . LEU B 1 209 ? -26.40700 -13.72000 9.67100 1.000 51.86148 215 LEU B O 1
ATOM 6836 N N . LEU B 1 210 ? -24.75100 -13.45900 11.15700 1.000 49.27696 216 LEU B N 1
ATOM 6837 C CA . LEU B 1 210 ? -25.16800 -14.52600 12.10000 1.000 47.77415 216 LEU B CA 1
ATOM 6838 C C . LEU B 1 210 ? -26.08600 -13.84700 13.10700 1.000 48.72163 216 LEU B C 1
ATOM 6839 O O . LEU B 1 210 ? -26.01200 -12.66100 13.14800 1.000 52.24311 216 LEU B O 1
ATOM 6855 N N . ALA B 1 211 ? -26.99000 -14.55900 13.77000 1.000 59.55188 217 ALA B N 1
ATOM 6856 C CA . ALA B 1 211 ? -27.91900 -14.00100 14.78000 1.000 60.34671 217 ALA B CA 1
ATOM 6857 C C . ALA B 1 211 ? -28.43900 -15.15000 15.63000 1.000 55.55666 217 ALA B C 1
ATOM 6858 O O . ALA B 1 211 ? -28.64400 -16.15800 15.05600 1.000 53.55905 217 ALA B O 1
ATOM 6865 N N . GLU B 1 212 ? -28.72100 -14.95400 16.91500 1.000 103.37292 218 GLU B N 1
ATOM 6866 C CA . GLU B 1 212 ? -29.10000 -16.05000 17.84600 1.000 103.99142 218 GLU B CA 1
ATOM 6867 C C . GLU B 1 212 ? -30.47600 -16.64500 17.55700 1.000 104.55464 218 GLU B C 1
ATOM 6868 O O . GLU B 1 212 ? -31.29000 -15.93800 16.95800 1.000 106.59699 218 GLU B O 1
ATOM 6880 N N . SER B 1 213 ? -30.73800 -17.87200 18.01700 1.000 110.37113 219 SER B N 1
ATOM 6881 C CA . SER B 1 213 ? -32.03100 -18.58700 17.85800 1.000 112.52665 219 SER B CA 1
ATOM 6882 C C . SER B 1 213 ? -32.63800 -18.32600 16.48100 1.000 114.05578 219 SER B C 1
ATOM 6883 O O . SER B 1 213 ? -32.84900 -19.32700 15.77500 1.000 115.00326 219 SER B O 1
ATOM 6891 N N . GLN B 1 219 ? -33.09500 -21.32900 9.14500 1.000 85.64185 225 GLN B N 1
ATOM 6892 C CA . GLN B 1 219 ? -32.28000 -21.83500 8.01300 1.000 86.30508 225 GLN B CA 1
ATOM 6893 C C . GLN B 1 219 ? -31.68000 -20.67500 7.22100 1.000 84.78648 225 GLN B C 1
ATOM 6894 O O . GLN B 1 219 ? -32.18100 -19.55300 7.36800 1.000 84.89176 225 GLN B O 1
ATOM 6907 N N . TYR B 1 220 ? -30.61500 -20.93300 6.46300 1.000 71.49541 226 TYR B N 1
ATOM 6908 C CA . TYR B 1 220 ? -29.97000 -19.91700 5.59600 1.000 69.86364 226 TYR B CA 1
ATOM 6909 C C . TYR B 1 220 ? -31.06900 -19.16100 4.85200 1.000 71.50068 226 TYR B C 1
ATOM 6910 O O . TYR B 1 220 ? -31.98700 -19.82700 4.34500 1.000 73.87728 226 TYR B O 1
ATOM 6928 N N . GLN B 1 221 ? -30.99500 -17.83500 4.77800 1.000 71.08221 227 GLN B N 1
ATOM 6929 C CA . GLN B 1 221 ? -31.96800 -16.98900 4.05100 1.000 72.62713 227 GLN B CA 1
ATOM 6930 C C . GLN B 1 221 ? -31.18400 -15.91100 3.32700 1.000 71.82966 227 GLN B C 1
ATOM 6931 O O . GLN B 1 221 ? -30.60200 -15.09400 4.01600 1.000 70.46108 227 GLN B O 1
ATOM 6945 N N . LYS B 1 222 ? -31.12300 -15.94100 1.99700 1.000 67.85024 228 LYS B N 1
ATOM 6946 C CA . LYS B 1 222 ? -30.51400 -14.82600 1.24200 1.000 68.01868 228 LYS B CA 1
ATOM 6947 C C . LYS B 1 222 ? -31.52800 -13.68800 1.30200 1.000 68.76877 228 LYS B C 1
ATOM 6948 O O . LYS B 1 222 ? -32.59200 -13.83000 0.68100 1.000 71.43225 228 LYS B O 1
ATOM 6967 N N . LEU B 1 223 ? -31.25100 -12.65200 2.08200 1.000 81.93351 229 LEU B N 1
ATOM 6968 C CA . LEU B 1 223 ? -32.10900 -11.46100 2.22800 1.000 83.51528 229 LEU B CA 1
ATOM 6969 C C . LEU B 1 223 ? -31.38800 -10.31400 1.52400 1.000 83.65740 229 LEU B C 1
ATOM 6970 O O . LEU B 1 223 ? -30.85800 -9.43200 2.20200 1.000 82.65465 229 LEU B O 1
ATOM 6986 N N . GLY B 1 224 ? -31.33700 -10.35700 0.19600 1.000 71.16116 230 GLY B N 1
ATOM 6987 C CA . GLY B 1 224 ? -30.70600 -9.30000 -0.60500 1.000 71.99811 230 GLY B CA 1
ATOM 6988 C C . GLY B 1 224 ? -29.20500 -9.36000 -0.49900 1.000 70.45055 230 GLY B C 1
ATOM 6989 O O . GLY B 1 224 ? -28.66800 -10.42500 -0.77000 1.000 70.45318 230 GLY B O 1
ATOM 6993 N N . SER B 1 225 ? -28.55600 -8.27800 -0.07200 1.000 66.33953 231 SER B N 1
ATOM 6994 C CA . SER B 1 225 ? -27.08600 -8.19200 0.06100 1.000 66.47902 231 SER B CA 1
ATOM 6995 C C . SER B 1 225 ? -26.58200 -9.07300 1.20100 1.000 64.87883 231 SER B C 1
ATOM 6996 O O . SER B 1 225 ? -25.39400 -9.30400 1.20400 1.000 65.10254 231 SER B O 1
ATOM 7004 N N . ILE B 1 226 ? -27.42500 -9.50500 2.13800 1.000 63.05756 232 ILE B N 1
ATOM 7005 C CA . ILE B 1 226 ? -26.94000 -10.24500 3.33500 1.000 61.77846 232 ILE B CA 1
ATOM 7006 C C . ILE B 1 226 ? -27.42300 -11.68300 3.34200 1.000 60.99152 232 ILE B C 1
ATOM 7007 O O . ILE B 1 226 ? -28.59300 -11.89100 3.03500 1.000 61.29419 232 ILE B O 1
ATOM 7023 N N . THR B 1 227 ? -26.52800 -12.63300 3.59700 1.000 50.22971 233 THR B N 1
ATOM 7024 C CA . THR B 1 227 ? -26.89700 -14.04400 3.80500 1.000 49.17958 233 THR B CA 1
ATOM 7025 C C . THR B 1 227 ? -27.21500 -14.15100 5.29900 1.000 47.50043 233 THR B C 1
ATOM 7026 O O . THR B 1 227 ? -26.27700 -14.06800 6.08500 1.000 46.00288 233 THR B O 1
ATOM 7037 N N . PHE B 1 228 ? -28.48400 -14.25400 5.68100 1.000 58.34910 234 PHE B N 1
ATOM 7038 C CA . PHE B 1 228 ? -28.92600 -14.36700 7.09100 1.000 57.97537 234 PHE B CA 1
ATOM 7039 C C . PHE B 1 228 ? -28.87700 -15.83200 7.50100 1.000 57.79114 234 PHE B C 1
ATOM 7040 O O . PHE B 1 228 ? -29.52700 -16.61100 6.83200 1.000 58.17276 234 PHE B O 1
ATOM 7057 N N . GLN B 1 229 ? -28.13700 -16.16900 8.55800 1.000 51.93781 235 GLN B N 1
ATOM 7058 C CA . GLN B 1 229 ? -28.02100 -17.55900 9.06100 1.000 51.90359 235 GLN B CA 1
ATOM 7059 C C . GLN B 1 229 ? -28.36800 -17.55700 10.54100 1.000 52.25100 235 GLN B C 1
ATOM 7060 O O . GLN B 1 229 ? -27.54700 -17.07500 11.31700 1.000 51.67198 235 GLN B O 1
ATOM 7074 N N . PRO B 1 230 ? -29.54300 -18.05300 10.96600 1.000 50.95611 236 PRO B N 1
ATOM 7075 C CA . PRO B 1 230 ? -29.82400 -18.15400 12.38400 1.000 51.42195 236 PRO B CA 1
ATOM 7076 C C . PRO B 1 230 ? -28.97600 -19.29400 12.97000 1.000 50.76661 236 PRO B C 1
ATOM 7077 O O . PRO B 1 230 ? -28.91700 -20.30100 12.32000 1.000 51.28246 236 PRO B O 1
ATOM 7088 N N . VAL B 1 231 ? -28.33600 -19.10700 14.13100 1.000 50.22971 237 VAL B N 1
ATOM 7089 C CA . VAL B 1 231 ? -27.52100 -20.11600 14.78800 1.000 49.87703 237 VAL B CA 1
ATOM 7090 C C . VAL B 1 231 ? -27.83200 -20.03800 16.26700 1.000 49.98757 237 VAL B C 1
ATOM 7091 O O . VAL B 1 231 ? -28.21400 -18.98300 16.77800 1.000 49.70070 237 VAL B O 1
ATOM 7104 N N . ASP B 1 232 ? -27.82100 -21.19000 16.92100 1.000 53.10110 238 ASP B N 1
ATOM 7105 C CA . ASP B 1 232 ? -28.10800 -21.28500 18.34900 1.000 52.54577 238 ASP B CA 1
ATOM 7106 C C . ASP B 1 232 ? -26.88900 -21.84100 19.08400 1.000 50.92716 238 ASP B C 1
ATOM 7107 O O . ASP B 1 232 ? -26.68300 -23.06100 19.12700 1.000 51.86938 238 ASP B O 1
ATOM 7116 N N . GLU B 1 233 ? -26.08000 -20.95600 19.65600 1.000 54.15123 239 GLU B N 1
ATOM 7117 C CA . GLU B 1 233 ? -24.88300 -21.39700 20.35500 1.000 52.15099 239 GLU B CA 1
ATOM 7118 C C . GLU B 1 233 ? -25.20200 -22.05600 21.69300 1.000 52.41681 239 GLU B C 1
ATOM 7119 O O . GLU B 1 233 ? -24.33800 -22.76000 22.22900 1.000 50.86399 239 GLU B O 1
ATOM 7131 N N . SER B 1 234 ? -26.43000 -21.87500 22.22400 1.000 49.86651 240 SER B N 1
ATOM 7132 C CA . SER B 1 234 ? -26.81100 -22.56600 23.45300 1.000 50.45342 240 SER B CA 1
ATOM 7133 C C . SER B 1 234 ? -27.13500 -24.03400 23.20800 1.000 53.01162 240 SER B C 1
ATOM 7134 O O . SER B 1 234 ? -27.33000 -24.77500 24.17300 1.000 54.07490 240 SER B O 1
ATOM 7142 N N . MET B 1 235 ? -27.21100 -24.46000 21.94300 1.000 49.43487 241 MET B N 1
ATOM 7143 C CA . MET B 1 235 ? -27.41100 -25.86000 21.57000 1.000 51.97992 241 MET B CA 1
ATOM 7144 C C . MET B 1 235 ? -28.66400 -26.45500 22.21200 1.000 54.59602 241 MET B C 1
ATOM 7145 O O . MET B 1 235 ? -28.69200 -27.64300 22.52500 1.000 56.61995 241 MET B O 1
ATOM 7159 N N . ASN B 1 236 ? -29.72600 -25.66700 22.38400 1.000 102.67284 242 ASN B N 1
ATOM 7160 C CA . ASN B 1 236 ? -30.79200 -26.08400 23.29200 1.000 104.64676 242 ASN B CA 1
ATOM 7161 C C . ASN B 1 236 ? -31.53500 -27.33800 22.84900 1.000 107.81556 242 ASN B C 1
ATOM 7162 O O . ASN B 1 236 ? -32.19300 -27.97800 23.67900 1.000 109.73421 242 ASN B O 1
ATOM 7173 N N . ASN B 1 237 ? -31.48200 -27.69100 21.57900 1.000 82.39935 243 ASN B N 1
ATOM 7174 C CA . ASN B 1 237 ? -32.21400 -28.84300 21.08400 1.000 85.14968 243 ASN B CA 1
ATOM 7175 C C . ASN B 1 237 ? -31.26300 -29.92100 20.59200 1.000 84.99703 243 ASN B C 1
ATOM 7176 O O . ASN B 1 237 ? -31.53900 -30.62400 19.62500 1.000 86.01031 243 ASN B O 1
ATOM 7187 N N . GLU B 1 238 ? -30.12000 -30.15300 21.27000 1.000 70.78217 244 GLU B N 1
ATOM 7188 C CA . GLU B 1 238 ? -29.06000 -31.11600 20.80800 1.000 70.73480 244 GLU B CA 1
ATOM 7189 C C . GLU B 1 238 ? -28.72200 -32.13600 21.89900 1.000 71.56384 244 GLU B C 1
ATOM 7190 O O . GLU B 1 238 ? -28.99400 -31.84000 23.02400 1.000 71.58490 244 GLU B O 1
ATOM 7202 N N . ASP B 1 239 ? -28.13900 -33.28800 21.56100 1.000 70.03471 245 ASP B N 1
ATOM 7203 C CA . ASP B 1 239 ? -27.81100 -34.37600 22.52600 1.000 69.92154 245 ASP B CA 1
ATOM 7204 C C . ASP B 1 239 ? -26.32400 -34.73400 22.48900 1.000 68.33451 245 ASP B C 1
ATOM 7205 O O . ASP B 1 239 ? -25.95100 -35.71300 23.08100 1.000 68.96353 245 ASP B O 1
ATOM 7214 N N . ASN B 1 240 ? -25.49900 -33.98900 21.78100 1.000 46.08710 246 ASN B N 1
ATOM 7215 C CA . ASN B 1 240 ? -24.04900 -34.26100 21.67000 1.000 43.84736 246 ASN B CA 1
ATOM 7216 C C . ASN B 1 240 ? -23.38200 -32.92700 21.37000 1.000 40.94965 246 ASN B C 1
ATOM 7217 O O . ASN B 1 240 ? -23.78100 -32.32100 20.40600 1.000 39.93900 246 ASN B O 1
ATOM 7228 N N . PHE B 1 241 ? -22.45400 -32.48500 22.20600 1.000 44.15266 247 PHE B N 1
ATOM 7229 C CA . PHE B 1 241 ? -21.74200 -31.19500 22.04300 1.000 40.99965 247 PHE B CA 1
ATOM 7230 C C . PHE B 1 241 ? -20.98000 -31.12000 20.72500 1.000 35.69112 247 PHE B C 1
ATOM 7231 O O . PHE B 1 241 ? -21.12500 -30.12800 20.04000 1.000 34.14094 247 PHE B O 1
ATOM 7248 N N . VAL B 1 242 ? -20.18600 -32.12800 20.40200 1.000 40.19956 248 VAL B N 1
ATOM 7249 C CA . VAL B 1 242 ? -19.30400 -32.10600 19.19600 1.000 36.59649 248 VAL B CA 1
ATOM 7250 C C . VAL B 1 242 ? -20.16300 -31.99800 17.93300 1.000 38.11773 248 VAL B C 1
ATOM 7251 O O . VAL B 1 242 ? -19.81700 -31.21900 17.08100 1.000 36.41752 248 VAL B O 1
ATOM 7264 N N . THR B 1 243 ? -21.27900 -32.69600 17.86500 1.000 40.99965 249 THR B N 1
ATOM 7265 C CA . THR B 1 243 ? -22.17700 -32.69400 16.68900 1.000 42.54457 249 THR B CA 1
ATOM 7266 C C . THR B 1 243 ? -22.79900 -31.30700 16.56400 1.000 43.33941 249 THR B C 1
ATOM 7267 O O . THR B 1 243 ? -22.86300 -30.81800 15.45800 1.000 42.71565 249 THR B O 1
ATOM 7278 N N . ALA B 1 244 ? -23.19300 -30.68400 17.66900 1.000 37.98877 250 ALA B N 1
ATOM 7279 C CA . ALA B 1 244 ? -23.75500 -29.31700 17.66200 1.000 38.66253 250 ALA B CA 1
ATOM 7280 C C . ALA B 1 244 ? -22.69700 -28.30900 17.19600 1.000 34.46466 250 ALA B C 1
ATOM 7281 O O . ALA B 1 244 ? -23.02400 -27.44100 16.42500 1.000 34.25674 250 ALA B O 1
ATOM 7288 N N . TRP B 1 245 ? -21.46000 -28.43500 17.64600 1.000 36.56491 251 TRP B N 1
ATOM 7289 C CA . TRP B 1 245 ? -20.37000 -27.52300 17.23400 1.000 33.01975 251 TRP B CA 1
ATOM 7290 C C . TRP B 1 245 ? -20.16200 -27.69400 15.73700 1.000 32.93553 251 TRP B C 1
ATOM 7291 O O . TRP B 1 245 ? -20.05600 -26.69700 15.05500 1.000 33.07502 251 TRP B O 1
ATOM 7312 N N . LYS B 1 246 ? -20.09300 -28.93500 15.28100 1.000 53.84330 252 LYS B N 1
ATOM 7313 C CA . LYS B 1 246 ? -19.87800 -29.25600 13.85100 1.000 54.74867 252 LYS B CA 1
ATOM 7314 C C . LYS B 1 246 ? -21.00800 -28.62600 13.05000 1.000 56.42519 252 LYS B C 1
ATOM 7315 O O . LYS B 1 246 ? -20.71000 -27.94800 12.09000 1.000 56.66995 252 LYS B O 1
ATOM 7334 N N . LYS B 1 247 ? -22.23800 -28.78600 13.50000 1.000 40.61013 253 LYS B N 1
ATOM 7335 C CA . LYS B 1 247 ? -23.42800 -28.25000 12.80900 1.000 42.54194 253 LYS B CA 1
ATOM 7336 C C . LYS B 1 247 ? -23.33400 -26.73300 12.76900 1.000 41.66026 253 LYS B C 1
ATOM 7337 O O . LYS B 1 247 ? -23.64700 -26.19700 11.77000 1.000 42.12084 253 LYS B O 1
ATOM 7356 N N . LEU B 1 248 ? -22.94600 -26.08800 13.85600 1.000 44.27636 254 LEU B N 1
ATOM 7357 C CA . LEU B 1 248 ? -22.86100 -24.60900 13.94700 1.000 43.55785 254 LEU B CA 1
ATOM 7358 C C . LEU B 1 248 ? -21.77000 -24.14500 13.00400 1.000 42.55773 254 LEU B C 1
ATOM 7359 O O . LEU B 1 248 ? -21.94100 -23.11800 12.42300 1.000 43.41573 254 LEU B O 1
ATOM 7375 N N . ALA B 1 249 ? -20.67900 -24.88100 12.92600 1.000 36.35962 255 ALA B N 1
ATOM 7376 C CA . ALA B 1 249 ? -19.52600 -24.53000 12.08500 1.000 37.18604 255 ALA B CA 1
ATOM 7377 C C . ALA B 1 249 ? -19.88600 -24.72300 10.62200 1.000 38.44935 255 ALA B C 1
ATOM 7378 O O . ALA B 1 249 ? -19.30500 -24.04600 9.82600 1.000 40.00743 255 ALA B O 1
ATOM 7385 N N . ILE B 1 250 ? -20.74100 -25.68700 10.32100 1.000 47.81626 256 ILE B N 1
ATOM 7386 C CA . ILE B 1 250 ? -21.17200 -25.98000 8.93000 1.000 49.35855 256 ILE B CA 1
ATOM 7387 C C . ILE B 1 250 ? -22.05400 -24.81300 8.48900 1.000 50.29024 256 ILE B C 1
ATOM 7388 O O . ILE B 1 250 ? -21.71000 -24.30500 7.52000 1.000 51.34563 256 ILE B O 1
ATOM 7404 N N . LYS B 1 251 ? -23.10200 -24.41400 9.21300 1.000 48.27684 257 LYS B N 1
ATOM 7405 C CA . LYS B 1 251 ? -23.95600 -23.28400 8.86600 1.000 49.11115 257 LYS B CA 1
ATOM 7406 C C . LYS B 1 251 ? -23.12100 -22.02400 8.66900 1.000 49.31118 257 LYS B C 1
ATOM 7407 O O . LYS B 1 251 ? -23.29200 -21.29100 7.69400 1.000 50.27182 257 LYS B O 1
ATOM 7426 N N . THR B 1 252 ? -22.19600 -21.77000 9.58400 1.000 37.50976 258 THR B N 1
ATOM 7427 C CA . THR B 1 252 ? -21.43100 -20.53000 9.51900 1.000 38.87045 258 THR B CA 1
ATOM 7428 C C . THR B 1 252 ? -20.56600 -20.49700 8.27700 1.000 41.13388 258 THR B C 1
ATOM 7429 O O . THR B 1 252 ? -20.42700 -19.44300 7.65200 1.000 42.64722 258 THR B O 1
ATOM 7440 N N . ASP B 1 253 ? -19.92600 -21.63600 7.94800 1.000 49.90072 259 ASP B N 1
ATOM 7441 C CA . ASP B 1 253 ? -19.06200 -21.70700 6.77100 1.000 51.77726 259 ASP B CA 1
ATOM 7442 C C . ASP B 1 253 ? -19.88200 -21.52700 5.49800 1.000 52.70369 259 ASP B C 1
ATOM 7443 O O . ASP B 1 253 ? -19.46600 -20.81600 4.57000 1.000 54.97764 259 ASP B O 1
ATOM 7452 N N . LYS B 1 254 ? -21.07300 -22.13200 5.45600 1.000 55.24610 260 LYS B N 1
ATOM 7453 C CA . LYS B 1 254 ? -21.94400 -21.92500 4.31300 1.000 56.16463 260 LYS B CA 1
ATOM 7454 C C . LYS B 1 254 ? -22.32800 -20.46100 4.22400 1.000 56.93051 260 LYS B C 1
ATOM 7455 O O . LYS B 1 254 ? -22.23100 -19.85000 3.15600 1.000 58.79916 260 LYS B O 1
ATOM 7474 N N . CYS B 1 255 ? -22.66300 -19.82800 5.34500 1.000 48.93481 261 CYS B N 1
ATOM 7475 C CA . CYS B 1 255 ? -23.06000 -18.40600 5.38400 1.000 49.33486 261 CYS B CA 1
ATOM 7476 C C . CYS B 1 255 ? -21.92600 -17.55100 4.81700 1.000 51.93781 261 CYS B C 1
ATOM 7477 O O . CYS B 1 255 ? -22.22100 -16.76400 3.91900 1.000 52.89582 261 CYS B O 1
ATOM 7484 N N . VAL B 1 256 ? -20.68600 -17.69800 5.29600 1.000 55.84354 262 VAL B N 1
ATOM 7485 C CA . VAL B 1 256 ? -19.56400 -16.80200 4.86700 1.000 58.47280 262 VAL B CA 1
ATOM 7486 C C . VAL B 1 256 ? -19.13300 -17.10300 3.42700 1.000 60.49146 262 VAL B C 1
ATOM 7487 O O . VAL B 1 256 ? -18.72700 -16.15500 2.75100 1.000 62.86280 262 VAL B O 1
ATOM 7500 N N . LEU B 1 257 ? -19.24000 -18.34100 2.96500 1.000 69.58729 263 LEU B N 1
ATOM 7501 C CA . LEU B 1 257 ? -18.91600 -18.70700 1.55700 1.000 70.91903 263 LEU B CA 1
ATOM 7502 C C . LEU B 1 257 ? -20.05300 -18.23800 0.64300 1.000 71.00062 263 LEU B C 1
ATOM 7503 O O . LEU B 1 257 ? -19.72900 -17.59100 -0.36100 1.000 72.69293 263 LEU B O 1
#